Protein AF-A0A951HB28-F1 (afdb_monomer_lite)

Secondary structure (DSSP, 8-state):
-------EEEEEEETTEEEEEEE-SSEEEEEEGGGTEEEEEEETTS---B-B--TT----TT-----BSEEEEEE-GGGHHHHHS-SSS--TTTTTSPPEEEE-TTS-EEEE----TTTSEEEEEEEEE-TT--EEEEEEEEE-SSS-EEEEEEEEEEE---SEEEEE--TT-SSTTSSEEEE--SSS--EEEEETTEEEE---TT--EEEEE--SS-EEEEEETTEEEEEE-----S--SSEETTEE-SEEEEEE--TTS-EEEEEEEPPPEEE-TT-EEEEEEEEEEEE-S-S-TTSHHHHHHHHHHHHHTTS-PPPP------------------PPPTT-EEEEEPPPTTSSEEEEEEEESSPP--HHHHHHHHHHHHHHHGGG---SEEEEEEPS-HHHHHHHHHHHHHTTTPPPPHHHHHHTTTTGGG--EEEEEETTEEEEE-TTT-HHHHT--

Foldseek 3Di:
DDDQPPFAKDWDDDPNATWIWGANSFKIWIGGQQFLFTLAIDGVVDDGQKDAADPPDDDPVPDADDGTGKFKAKPDLCCCCLQQVDSDDGFCQRGVGGWDWDQDPVRKIKTKGHQRPRQQWIKIWIWHQDPVRWIKIKIKIAHADDFKDWTKIKMWHKGDFFQKKKDFFDLPAPDPLQKDWPFDWPDDAQWDDPDNTMIIGHQAAPIKTKMFGQHLQLKMWGHHPQKIKIKGWARDQAAARADDGRRGGQWMKIADNYPSRGIMITMGMDHIDTHGNRDMDITMMTIDIDGHPDPPCVDPRRVVVVSVVSVVSNPDDDDDPPDPDDDDDDDDDDDDDPDDDLQAWDWLDFFQLVDQEGETEIEHPDQDPDLVSQVSNVVSVCSNRCSVVRHQKYKYFYFRDPVLSNVVSVLCVVVVRDDDALVNLVVSVVSLLGGQWIWMDHPPDIDIDGCNPCVNPPRPD

Structure (mmCIF, N/CA/C/O backbone):
data_AF-A0A951HB28-F1
#
_entry.id   AF-A0A951HB28-F1
#
loop_
_atom_site.group_PDB
_atom_site.id
_atom_site.type_symbol
_atom_site.label_atom_id
_atom_site.label_alt_id
_atom_site.label_comp_id
_atom_site.label_asym_id
_atom_site.label_entity_id
_atom_site.label_seq_id
_atom_site.pdbx_PDB_ins_code
_atom_site.Cartn_x
_atom_site.Cartn_y
_atom_site.Cartn_z
_atom_site.occupancy
_atom_site.B_iso_or_equiv
_atom_site.auth_seq_id
_atom_site.auth_comp_id
_atom_site.auth_asym_id
_atom_site.auth_atom_id
_atom_site.pdbx_PDB_model_num
ATOM 1 N N . MET A 1 1 ? -28.275 -33.571 -6.999 1.00 33.69 1 MET A N 1
ATOM 2 C CA . MET A 1 1 ? -28.701 -32.491 -6.084 1.00 33.69 1 MET A CA 1
ATOM 3 C C . MET A 1 1 ? -28.041 -31.210 -6.564 1.00 33.69 1 MET A C 1
ATOM 5 O O . MET A 1 1 ? -26.828 -31.110 -6.486 1.00 33.69 1 MET A O 1
ATOM 9 N N . ASN A 1 2 ? -28.816 -30.311 -7.171 1.00 33.81 2 ASN A N 1
ATOM 10 C CA . ASN A 1 2 ? -28.337 -29.047 -7.733 1.00 33.81 2 ASN A CA 1
ATOM 11 C C . ASN A 1 2 ? -28.583 -27.952 -6.684 1.00 33.81 2 ASN A C 1
ATOM 13 O O . ASN A 1 2 ? -29.669 -27.381 -6.628 1.00 33.81 2 ASN A O 1
ATOM 17 N N . THR A 1 3 ? -27.623 -27.710 -5.793 1.00 38.62 3 THR A N 1
ATOM 18 C CA . THR A 1 3 ? -27.652 -26.523 -4.930 1.00 38.62 3 THR A CA 1
ATOM 19 C C . THR A 1 3 ? -27.174 -25.340 -5.755 1.00 38.62 3 THR A C 1
ATOM 21 O O . THR A 1 3 ? -25.988 -25.230 -6.059 1.00 38.62 3 THR A O 1
ATOM 24 N N . SER A 1 4 ? -28.105 -24.469 -6.142 1.00 36.59 4 SER A N 1
ATOM 25 C CA . SER A 1 4 ? -27.791 -23.156 -6.699 1.00 36.59 4 SER A CA 1
ATOM 26 C C . SER A 1 4 ? -26.843 -22.422 -5.746 1.00 36.59 4 SER A C 1
ATOM 28 O O . SER A 1 4 ? -27.213 -22.157 -4.601 1.00 36.59 4 SER A O 1
ATOM 30 N N . LEU A 1 5 ? -25.627 -22.109 -6.198 1.00 44.91 5 LEU A N 1
ATOM 31 C CA . LEU A 1 5 ? -24.674 -21.264 -5.477 1.00 44.91 5 LEU A CA 1
ATOM 32 C C . LEU A 1 5 ? -25.201 -19.821 -5.473 1.00 44.91 5 LEU A C 1
ATOM 34 O O . LEU A 1 5 ? -24.783 -18.994 -6.278 1.00 44.91 5 LEU A O 1
ATOM 38 N N . ALA A 1 6 ? -26.169 -19.529 -4.605 1.00 54.41 6 ALA A N 1
ATOM 39 C CA . ALA A 1 6 ? -26.554 -18.157 -4.317 1.00 54.41 6 ALA A CA 1
ATOM 40 C C . ALA A 1 6 ? -25.358 -17.459 -3.649 1.00 54.41 6 ALA A C 1
ATOM 42 O O . ALA A 1 6 ? -24.790 -17.985 -2.688 1.00 54.41 6 ALA A O 1
ATOM 43 N N . GLY A 1 7 ? -24.950 -16.308 -4.189 1.00 73.31 7 GLY A N 1
ATOM 44 C CA . GLY A 1 7 ? -23.909 -15.478 -3.586 1.00 73.31 7 GLY A CA 1
ATOM 45 C C . GLY A 1 7 ? -24.255 -15.101 -2.141 1.00 73.31 7 GLY A C 1
ATOM 46 O O . GLY A 1 7 ? -25.429 -15.025 -1.777 1.00 73.31 7 GLY A O 1
ATOM 47 N N . GLY A 1 8 ? -23.245 -14.885 -1.298 1.00 91.62 8 GLY A N 1
ATOM 48 C CA . GLY A 1 8 ? -23.470 -14.565 0.112 1.00 91.62 8 GLY A CA 1
ATOM 49 C C . GLY A 1 8 ? -22.229 -14.653 0.994 1.00 91.62 8 GLY A C 1
ATOM 50 O O . GLY A 1 8 ? -21.124 -14.939 0.527 1.00 91.62 8 GLY A O 1
ATOM 51 N N . ILE A 1 9 ? -22.442 -14.395 2.287 1.00 97.50 9 ILE A N 1
ATOM 52 C CA . ILE A 1 9 ? -21.434 -14.488 3.346 1.00 97.50 9 ILE A CA 1
ATOM 53 C C . ILE A 1 9 ? -21.835 -15.606 4.307 1.00 97.50 9 ILE A C 1
ATOM 55 O O . ILE A 1 9 ? -22.955 -15.610 4.815 1.00 97.50 9 ILE A O 1
ATOM 59 N N . SER A 1 10 ? -20.919 -16.530 4.586 1.00 97.00 10 SER A N 1
ATOM 60 C CA . SER A 1 10 ? -21.127 -17.625 5.537 1.00 97.00 10 SER A CA 1
ATOM 61 C C . SER A 1 10 ? -19.918 -17.799 6.451 1.00 97.00 10 SER A C 1
ATOM 63 O O . SER A 1 10 ? -18.781 -17.570 6.041 1.00 97.00 10 SER A O 1
ATOM 65 N N . GLN A 1 11 ? -20.143 -18.239 7.686 1.00 97.88 11 GLN A N 1
ATOM 66 C CA . GLN A 1 11 ? -19.050 -18.680 8.554 1.00 97.88 11 GLN A CA 1
ATOM 67 C C . GLN A 1 11 ? -18.438 -19.983 8.019 1.00 97.88 11 GLN A C 1
ATOM 69 O O . GLN A 1 11 ? -19.127 -20.790 7.394 1.00 97.88 11 GLN A O 1
ATOM 74 N N . THR A 1 12 ? -17.137 -20.164 8.232 1.00 97.81 12 THR A N 1
ATOM 75 C CA . THR A 1 12 ? -16.368 -21.353 7.838 1.00 97.81 12 THR A CA 1
ATOM 76 C C . THR A 1 12 ? -15.157 -21.525 8.760 1.00 97.81 12 THR A C 1
ATOM 78 O O . THR A 1 12 ? -14.873 -20.662 9.591 1.00 97.81 12 THR A O 1
ATOM 81 N N . ASP A 1 13 ? -14.427 -22.622 8.592 1.00 97.31 13 ASP A N 1
ATOM 82 C CA . ASP A 1 13 ? -13.066 -22.790 9.104 1.00 97.31 13 ASP A CA 1
ATOM 83 C C . ASP A 1 13 ? -12.038 -22.538 7.987 1.00 97.31 13 ASP A C 1
ATOM 85 O O . ASP A 1 13 ? -12.307 -22.824 6.813 1.00 97.31 13 ASP A O 1
ATOM 89 N N . TYR A 1 14 ? -10.878 -21.987 8.345 1.00 95.75 14 TYR A N 1
ATOM 90 C CA . TYR A 1 14 ? -9.699 -21.918 7.485 1.00 95.75 14 TYR A CA 1
ATOM 91 C C . TYR A 1 14 ? -8.453 -22.304 8.277 1.00 95.75 14 TYR A C 1
ATOM 93 O O . TYR A 1 14 ? -7.941 -21.510 9.069 1.00 95.75 14 TYR A O 1
ATOM 101 N N . SER A 1 15 ? -7.961 -23.523 8.055 1.00 92.50 15 SER A N 1
ATOM 102 C CA . SER A 1 15 ? -6.773 -24.064 8.728 1.00 92.50 15 SER A CA 1
ATOM 103 C C . SER A 1 15 ? -6.859 -23.983 10.260 1.00 92.50 15 SER A C 1
ATOM 105 O O . SER A 1 15 ? -5.886 -23.617 10.918 1.00 92.50 15 SER A O 1
ATOM 107 N N . GLY A 1 16 ? -8.028 -24.293 10.833 1.00 93.69 16 GLY A N 1
ATOM 108 C CA . GLY A 1 16 ? -8.262 -24.263 12.281 1.00 93.69 16 GLY A CA 1
ATOM 109 C C . GLY A 1 16 ? -8.603 -22.883 12.849 1.00 93.69 16 GLY A C 1
ATOM 110 O O . GLY A 1 16 ? -8.683 -22.723 14.069 1.00 93.69 16 GLY A O 1
ATOM 111 N N . HIS A 1 17 ? -8.792 -21.874 11.996 1.00 95.31 17 HIS A N 1
ATOM 112 C CA . HIS A 1 17 ? -9.264 -20.555 12.398 1.00 95.31 17 HIS A CA 1
ATOM 113 C C . HIS A 1 17 ? -10.706 -20.318 11.955 1.00 95.31 17 HIS A C 1
ATOM 115 O O . HIS A 1 17 ? -11.046 -20.484 10.782 1.00 95.31 17 HIS A O 1
ATOM 121 N N . ALA A 1 18 ? -11.526 -19.798 12.872 1.00 97.94 18 ALA A N 1
ATOM 122 C CA . ALA A 1 18 ? -12.839 -19.265 12.530 1.00 97.94 18 ALA A CA 1
ATOM 123 C C . ALA A 1 18 ? -12.709 -18.162 11.467 1.00 97.94 18 ALA A C 1
ATOM 125 O O . ALA A 1 18 ? -11.930 -17.212 11.612 1.00 97.94 18 ALA A O 1
ATOM 126 N N . ALA A 1 19 ? -13.487 -18.295 10.399 1.00 98.56 19 ALA A N 1
ATOM 127 C CA . ALA A 1 19 ? -13.361 -17.488 9.201 1.00 98.56 19 ALA A CA 1
ATOM 128 C C . ALA A 1 19 ? -14.727 -17.192 8.569 1.00 98.56 19 ALA A C 1
ATOM 130 O O . ALA A 1 19 ? -15.760 -17.754 8.938 1.00 98.56 19 ALA A O 1
ATOM 131 N N . TYR A 1 20 ? -14.718 -16.294 7.589 1.00 98.75 20 TYR A N 1
ATOM 132 C CA . TYR A 1 20 ? -15.884 -15.931 6.794 1.00 98.75 20 TYR A CA 1
ATOM 133 C C . TYR A 1 20 ? -15.581 -16.155 5.319 1.00 98.75 20 TYR A C 1
ATOM 135 O O . TYR A 1 20 ? -14.624 -15.594 4.784 1.00 98.75 20 TYR A O 1
ATOM 143 N N . ARG A 1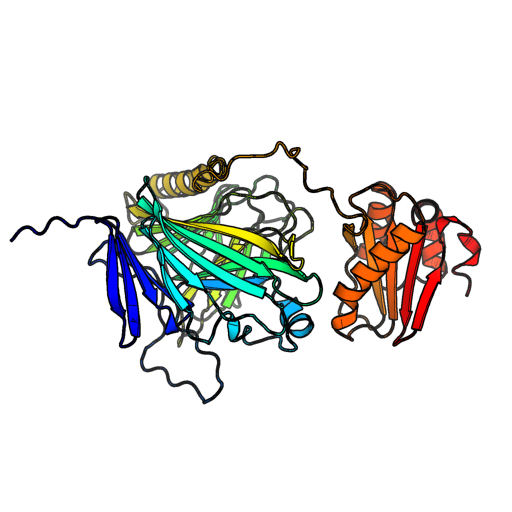 21 ? -16.419 -16.949 4.659 1.00 98.56 21 ARG A N 1
ATOM 144 C CA . ARG A 1 21 ? -16.418 -17.131 3.211 1.00 98.56 21 ARG A CA 1
ATOM 145 C C . ARG A 1 21 ? -17.383 -16.134 2.582 1.00 98.56 21 ARG A C 1
ATOM 147 O O . ARG A 1 21 ? -18.541 -16.069 2.983 1.00 98.56 21 ARG A O 1
ATOM 154 N N . LEU A 1 22 ? -16.914 -15.396 1.585 1.00 98.56 22 LEU A N 1
ATOM 155 C CA . LEU A 1 22 ? -17.722 -14.544 0.716 1.00 98.56 22 LEU A CA 1
ATOM 156 C C . LEU A 1 22 ? -17.688 -15.133 -0.694 1.00 98.56 22 LEU A C 1
ATOM 158 O O . LEU A 1 22 ? -16.628 -15.574 -1.137 1.00 98.56 22 LEU A O 1
ATOM 162 N N . THR A 1 23 ? -18.808 -15.137 -1.415 1.00 97.75 23 THR A N 1
ATOM 163 C CA . THR A 1 23 ? -18.851 -15.607 -2.810 1.00 97.75 23 THR A CA 1
ATOM 164 C C . THR A 1 23 ? -19.915 -14.882 -3.630 1.00 97.75 23 THR A C 1
ATOM 166 O O . THR A 1 23 ? -20.982 -14.565 -3.105 1.00 97.75 23 THR A O 1
ATOM 169 N N . ASP A 1 24 ? -19.649 -14.663 -4.920 1.00 96.06 24 ASP A N 1
ATOM 170 C CA . ASP A 1 24 ? -20.647 -14.265 -5.931 1.00 96.06 24 ASP A CA 1
ATOM 171 C C . ASP A 1 24 ? -21.188 -15.476 -6.726 1.00 96.06 24 ASP A C 1
ATOM 173 O O . ASP A 1 24 ? -21.860 -15.316 -7.742 1.00 96.06 24 ASP A O 1
ATOM 177 N N . GLY A 1 25 ? -20.854 -16.699 -6.298 1.00 95.50 25 GLY A N 1
ATOM 178 C CA . GLY A 1 25 ? -21.149 -17.952 -6.997 1.00 95.50 25 GLY A CA 1
ATOM 179 C C . GLY A 1 25 ? -20.095 -18.368 -8.032 1.00 95.50 25 GLY A C 1
ATOM 180 O O . GLY A 1 25 ? -20.021 -19.551 -8.363 1.00 95.50 25 GLY A O 1
ATOM 181 N N . ARG A 1 26 ? -19.240 -17.448 -8.505 1.00 96.19 26 ARG A N 1
ATOM 182 C CA . ARG A 1 26 ? -18.152 -17.722 -9.471 1.00 96.19 26 ARG A CA 1
ATOM 183 C C . ARG A 1 26 ? -16.780 -17.691 -8.803 1.00 96.19 26 ARG A C 1
ATOM 185 O O . ARG A 1 26 ? -15.942 -18.562 -9.040 1.00 96.19 26 ARG A O 1
ATOM 192 N N . ASN A 1 27 ? -16.568 -16.686 -7.965 1.00 97.94 27 ASN A N 1
ATOM 193 C CA . ASN A 1 27 ? -15.365 -16.421 -7.200 1.00 97.94 27 ASN A CA 1
ATOM 194 C C . ASN A 1 27 ? -15.679 -16.523 -5.701 1.00 97.94 27 ASN A C 1
ATOM 196 O O . ASN A 1 27 ? -16.828 -16.399 -5.266 1.00 97.94 27 ASN A O 1
ATOM 200 N N . GLU A 1 28 ? -14.652 -16.745 -4.894 1.00 98.25 28 GLU A N 1
ATOM 201 C CA . GLU A 1 28 ? -14.752 -16.732 -3.441 1.00 98.25 28 GLU A CA 1
ATOM 202 C C . GLU A 1 28 ? -13.540 -16.073 -2.796 1.00 98.25 28 GLU A C 1
ATOM 204 O O . GLU A 1 28 ? -12.421 -16.164 -3.302 1.00 98.25 28 GLU A O 1
ATOM 209 N N . ALA A 1 29 ? -13.780 -15.451 -1.647 1.00 98.75 29 ALA A N 1
ATOM 210 C CA . ALA A 1 29 ? -12.756 -14.962 -0.741 1.00 98.75 29 ALA A CA 1
ATOM 211 C C . ALA A 1 29 ? -12.980 -15.540 0.661 1.00 98.75 29 ALA A C 1
ATOM 213 O O . ALA A 1 29 ? -14.125 -15.738 1.075 1.00 98.75 29 ALA A O 1
ATOM 214 N N . ILE A 1 30 ? -11.898 -15.789 1.402 1.00 98.75 30 ILE A N 1
ATOM 215 C CA . ILE A 1 30 ? -11.968 -16.173 2.819 1.00 98.75 30 ILE A CA 1
ATOM 216 C C . ILE A 1 30 ? -11.228 -15.139 3.657 1.00 98.75 30 ILE A C 1
ATOM 218 O O . ILE A 1 30 ? -10.021 -14.949 3.501 1.00 98.75 30 ILE A O 1
ATOM 222 N N . VAL A 1 31 ? -11.961 -14.496 4.562 1.00 98.75 31 VAL A N 1
ATOM 223 C CA . VAL A 1 31 ? -11.438 -13.543 5.543 1.00 98.75 31 VAL A CA 1
ATOM 224 C C . VAL A 1 31 ? -11.278 -14.258 6.876 1.00 98.75 31 VAL A C 1
ATOM 226 O O . VAL A 1 31 ? -12.219 -14.893 7.354 1.00 98.75 31 VAL A O 1
ATOM 229 N N . VAL A 1 32 ? -10.101 -14.137 7.486 1.00 98.19 32 VAL A N 1
ATOM 230 C CA . VAL A 1 32 ? -9.765 -14.761 8.771 1.00 98.19 32 VAL A CA 1
ATOM 231 C C . VAL A 1 32 ? -9.497 -13.653 9.794 1.00 98.19 32 VAL A C 1
ATOM 233 O O . VAL A 1 32 ? -8.375 -13.145 9.870 1.00 98.19 32 VAL A O 1
ATOM 236 N N . PRO A 1 33 ? -10.506 -13.240 10.588 1.00 97.56 33 PRO A N 1
ATOM 237 C CA . PRO A 1 33 ? -10.372 -12.112 11.511 1.00 97.56 33 PRO A CA 1
ATOM 238 C C . PRO A 1 33 ? -9.285 -12.314 12.563 1.00 97.56 33 PRO A C 1
ATOM 240 O O . PRO A 1 33 ? -8.582 -11.366 12.894 1.00 97.56 33 PRO A O 1
ATOM 243 N N . ALA A 1 34 ? -9.079 -13.555 13.019 1.00 95.69 34 ALA A N 1
ATOM 244 C CA . ALA A 1 34 ? -8.011 -13.900 13.959 1.00 95.69 34 ALA A CA 1
ATOM 245 C C . ALA A 1 34 ? -6.603 -13.550 13.440 1.00 95.69 34 ALA A C 1
ATOM 247 O O . ALA A 1 34 ? -5.695 -13.345 14.239 1.00 95.69 34 ALA A O 1
ATOM 248 N N . LEU A 1 35 ? -6.435 -13.470 12.115 1.00 94.75 35 LEU A N 1
ATOM 249 C CA . LEU A 1 35 ? -5.183 -13.108 11.448 1.00 94.75 35 LEU A CA 1
ATOM 250 C C . LEU A 1 35 ? -5.212 -11.688 10.859 1.00 94.75 35 LEU A C 1
ATOM 252 O O . LEU A 1 35 ? -4.186 -11.224 10.368 1.00 94.75 35 LEU A O 1
ATOM 256 N N . GLY A 1 36 ? -6.372 -11.020 10.864 1.00 95.31 36 GLY A N 1
ATOM 257 C CA . GLY A 1 36 ? -6.579 -9.696 10.266 1.00 95.31 36 GLY A CA 1
ATOM 258 C C . GLY A 1 36 ? -6.468 -9.648 8.736 1.00 95.31 36 GLY A C 1
ATOM 259 O O . GLY A 1 36 ? -6.175 -8.588 8.177 1.00 95.31 36 GLY A O 1
ATOM 260 N N . ARG A 1 37 ? -6.666 -10.785 8.053 1.00 97.00 37 ARG A N 1
ATOM 261 C CA . ARG A 1 37 ? -6.288 -10.972 6.641 1.00 97.00 37 ARG A CA 1
ATOM 262 C C . ARG A 1 37 ? -7.384 -11.587 5.781 1.00 97.00 37 ARG A C 1
ATOM 264 O O . ARG A 1 37 ? -8.207 -12.368 6.264 1.00 97.00 37 ARG A O 1
ATOM 271 N N . VAL A 1 38 ? -7.311 -11.318 4.477 1.00 98.62 38 VAL A N 1
ATOM 272 C CA . VAL A 1 38 ? -7.908 -12.196 3.458 1.00 98.62 38 VAL A CA 1
ATOM 273 C C . VAL A 1 38 ? -6.897 -13.298 3.166 1.00 98.62 38 VAL A C 1
ATOM 275 O O . VAL A 1 38 ? -5.791 -13.010 2.720 1.00 98.62 38 VAL A O 1
ATOM 278 N N . MET A 1 39 ? -7.246 -14.548 3.448 1.00 98.44 39 MET A N 1
ATOM 279 C CA . MET A 1 39 ? -6.321 -15.682 3.331 1.00 98.44 39 MET A CA 1
ATOM 280 C C . MET A 1 39 ? -6.508 -16.477 2.043 1.00 98.44 39 MET A C 1
ATOM 282 O O . MET A 1 39 ? -5.577 -17.146 1.593 1.00 98.44 39 MET A O 1
ATOM 286 N N . ARG A 1 40 ? -7.682 -16.357 1.413 1.00 98.56 40 ARG A N 1
ATOM 287 C CA . ARG A 1 40 ? -7.981 -16.983 0.127 1.00 98.56 40 ARG A CA 1
ATOM 288 C C . ARG A 1 40 ? -8.695 -16.026 -0.808 1.00 98.56 40 ARG A C 1
ATOM 290 O O . ARG A 1 40 ? -9.611 -15.334 -0.372 1.00 98.56 40 ARG A O 1
ATOM 297 N N . TYR A 1 41 ? -8.327 -16.080 -2.082 1.00 98.75 41 TYR A N 1
ATOM 298 C CA . TYR A 1 41 ? -9.126 -15.581 -3.196 1.00 98.75 41 TYR A CA 1
ATOM 299 C C . TYR A 1 41 ? -8.962 -16.515 -4.400 1.00 98.75 41 TYR A C 1
ATOM 301 O O . TYR A 1 41 ? -7.875 -17.042 -4.635 1.00 98.75 41 TYR A O 1
ATOM 309 N N . GLY A 1 42 ? -10.032 -16.770 -5.145 1.00 98.19 42 GLY A N 1
ATOM 310 C CA . GLY A 1 42 ? -9.988 -17.672 -6.295 1.00 98.19 42 GLY A CA 1
ATOM 311 C C . GLY A 1 42 ? -11.368 -17.965 -6.870 1.00 98.19 42 GLY A C 1
ATOM 312 O O . GLY A 1 42 ? -12.382 -17.489 -6.363 1.00 98.19 42 GLY A O 1
ATOM 313 N N . ARG A 1 43 ? -11.418 -18.785 -7.926 1.00 97.62 43 ARG A N 1
ATOM 314 C CA . ARG A 1 43 ? -12.676 -19.394 -8.391 1.00 97.62 43 ARG A CA 1
ATOM 315 C C . ARG A 1 43 ? -13.240 -20.295 -7.290 1.00 97.62 43 ARG A C 1
ATOM 317 O O . ARG A 1 43 ? -12.470 -20.924 -6.563 1.00 97.62 43 ARG A O 1
ATOM 324 N N . VAL A 1 44 ? -14.564 -20.410 -7.197 1.00 97.25 44 VAL A N 1
ATOM 325 C CA . VAL A 1 44 ? -15.201 -21.379 -6.287 1.00 97.25 44 VAL A CA 1
ATOM 326 C C . VAL A 1 44 ? -14.683 -22.784 -6.606 1.00 97.25 44 VAL A C 1
ATOM 328 O O . VAL A 1 44 ? -14.749 -23.225 -7.750 1.00 97.25 44 VAL A O 1
ATOM 331 N N . GLY A 1 45 ? -14.117 -23.464 -5.603 1.00 94.62 45 GLY A N 1
ATOM 332 C CA . GLY A 1 45 ? -13.498 -24.788 -5.769 1.00 94.62 45 GLY A CA 1
ATOM 333 C C . GLY A 1 45 ? -12.168 -24.802 -6.541 1.00 94.62 45 GLY A C 1
ATOM 334 O O . GLY A 1 45 ? -11.588 -25.867 -6.727 1.00 94.62 45 GLY A O 1
ATOM 335 N N . GLY A 1 46 ? -11.672 -23.644 -6.984 1.00 95.56 46 GLY A N 1
ATOM 336 C CA . GLY A 1 46 ? -10.408 -23.504 -7.706 1.00 95.56 46 GLY A CA 1
ATOM 337 C C . GLY A 1 46 ? -9.186 -23.323 -6.794 1.00 95.56 46 GLY A C 1
ATOM 338 O O . GLY A 1 46 ? -9.301 -23.336 -5.564 1.00 95.56 46 GLY A O 1
ATOM 339 N N . PRO A 1 47 ? -7.991 -23.127 -7.375 1.00 95.44 47 PRO A N 1
ATOM 340 C CA . PRO A 1 47 ? -6.787 -22.825 -6.606 1.00 95.44 47 PRO A CA 1
ATOM 341 C C . PRO A 1 47 ? -6.886 -21.467 -5.892 1.00 95.44 47 PRO A C 1
ATOM 343 O O . PRO A 1 47 ? -7.608 -20.569 -6.327 1.00 95.44 47 PRO A O 1
ATOM 346 N N . ASN A 1 48 ? -6.142 -21.322 -4.791 1.00 97.62 48 ASN A N 1
ATOM 347 C CA . ASN A 1 48 ? -5.936 -20.024 -4.146 1.00 97.62 48 ASN A CA 1
ATOM 348 C C . ASN A 1 48 ? -4.900 -19.227 -4.949 1.00 97.62 48 ASN A C 1
ATOM 350 O O . ASN A 1 48 ? -3.810 -19.741 -5.200 1.00 97.62 48 ASN A O 1
ATOM 354 N N . VAL A 1 49 ? -5.218 -17.989 -5.331 1.00 97.75 49 VAL A N 1
ATOM 355 C CA . VAL A 1 49 ? -4.239 -17.099 -5.985 1.00 97.75 49 VAL A CA 1
ATOM 356 C C . VAL A 1 49 ? -3.281 -16.466 -4.973 1.00 97.75 49 VAL A C 1
ATOM 358 O O . VAL A 1 49 ? -2.163 -16.082 -5.320 1.00 97.75 49 VAL A O 1
ATOM 361 N N . LEU A 1 50 ? -3.704 -16.377 -3.709 1.00 98.56 50 LEU A N 1
ATOM 362 C CA . LEU A 1 50 ? -2.899 -15.818 -2.633 1.00 98.56 50 LEU A CA 1
ATOM 363 C C . LEU A 1 50 ? -1.853 -16.829 -2.163 1.00 98.56 50 LEU A C 1
ATOM 365 O O . LEU A 1 50 ? -2.120 -18.028 -2.062 1.00 98.56 50 LEU A O 1
ATOM 369 N N . TRP A 1 51 ? -0.667 -16.331 -1.830 1.00 98.19 51 TRP A N 1
ATOM 370 C CA . TRP A 1 51 ? 0.335 -17.126 -1.133 1.00 98.19 51 TRP A CA 1
ATOM 371 C C . TRP A 1 51 ? -0.042 -17.232 0.341 1.00 98.19 51 TRP A C 1
ATOM 373 O O . TRP A 1 51 ? -0.454 -16.250 0.959 1.00 98.19 51 TRP A O 1
ATOM 383 N N . ASN A 1 52 ? 0.117 -18.416 0.921 1.00 96.75 52 ASN A N 1
ATOM 384 C CA . ASN A 1 52 ? 0.040 -18.634 2.360 1.00 96.75 52 ASN A CA 1
ATOM 385 C C . ASN A 1 52 ? 1.348 -19.272 2.820 1.00 96.75 52 ASN A C 1
ATOM 387 O O . ASN A 1 52 ? 1.931 -20.076 2.089 1.00 96.75 52 ASN A O 1
ATOM 391 N N . SER A 1 53 ? 1.809 -18.908 4.013 1.00 94.00 53 SER A N 1
ATOM 392 C CA . SER A 1 53 ? 2.984 -19.553 4.590 1.00 94.00 53 SER A CA 1
ATOM 393 C C . SER A 1 53 ? 2.702 -21.016 4.928 1.00 94.00 53 SER A C 1
ATOM 395 O O . SER A 1 53 ? 1.550 -21.420 5.097 1.00 94.00 53 SER A O 1
ATOM 397 N N . ASP A 1 54 ? 3.769 -21.817 5.012 1.00 89.50 54 ASP A N 1
ATOM 398 C CA . ASP A 1 54 ? 3.666 -23.205 5.458 1.00 89.50 54 ASP A CA 1
ATOM 399 C C . ASP A 1 54 ? 3.026 -23.243 6.859 1.00 89.50 54 ASP A C 1
ATOM 401 O O . ASP A 1 54 ? 3.590 -22.658 7.792 1.00 89.50 54 ASP A O 1
ATOM 405 N N . PRO A 1 55 ? 1.877 -23.923 7.038 1.00 83.56 55 PRO A N 1
ATOM 406 C CA . PRO A 1 55 ? 1.216 -24.017 8.338 1.00 83.56 55 PRO A CA 1
ATOM 407 C C . PRO A 1 55 ? 2.080 -24.713 9.401 1.00 83.56 55 PRO A C 1
ATOM 409 O O . PRO A 1 55 ? 1.843 -24.522 10.593 1.00 83.56 55 PRO A O 1
ATOM 412 N N . ASN A 1 56 ? 3.093 -25.487 8.995 1.00 84.44 56 ASN A N 1
ATOM 413 C CA . ASN A 1 56 ? 4.029 -26.160 9.897 1.00 84.44 56 ASN A CA 1
ATOM 414 C C . ASN A 1 56 ? 5.247 -25.300 10.259 1.00 84.44 56 ASN A C 1
ATOM 416 O O . ASN A 1 56 ? 6.089 -25.730 11.055 1.00 84.44 56 ASN A O 1
ATOM 420 N N . LYS A 1 57 ? 5.372 -24.092 9.690 1.00 85.94 57 LYS A N 1
ATOM 421 C CA . LYS A 1 57 ? 6.492 -23.200 9.983 1.00 85.94 57 LYS A CA 1
ATOM 422 C C . LYS A 1 57 ? 6.486 -22.827 11.461 1.00 85.94 57 LYS A C 1
ATOM 424 O O . LYS A 1 57 ? 5.546 -22.218 11.970 1.00 85.94 57 LYS A O 1
ATOM 429 N N . GLN A 1 58 ? 7.572 -23.166 12.148 1.00 82.44 58 GLN A N 1
ATOM 430 C CA . GLN A 1 58 ? 7.752 -22.784 13.540 1.00 82.44 58 GLN A CA 1
ATOM 431 C C . GLN A 1 58 ? 8.327 -21.374 13.636 1.00 82.44 58 GLN A C 1
ATOM 433 O O . GLN A 1 58 ? 9.321 -21.037 12.995 1.00 82.44 58 GLN A O 1
ATOM 438 N N . TYR A 1 59 ? 7.688 -20.561 14.467 1.00 82.12 59 TYR A N 1
ATOM 439 C CA . TYR A 1 59 ? 8.109 -19.205 14.796 1.00 82.12 59 TYR A CA 1
ATOM 440 C C . TYR A 1 59 ? 8.552 -19.184 16.253 1.00 82.12 59 TYR A C 1
ATOM 442 O O . TYR A 1 59 ? 7.927 -19.845 17.092 1.00 82.12 59 TYR A O 1
ATOM 450 N N . LYS A 1 60 ? 9.600 -18.423 16.580 1.00 85.50 60 LYS A N 1
ATOM 451 C CA . LYS A 1 60 ? 9.977 -18.235 17.982 1.00 85.50 60 LYS A CA 1
ATOM 452 C C . LYS A 1 60 ? 8.911 -17.393 18.679 1.00 85.50 60 LYS A C 1
ATOM 454 O O . LYS A 1 60 ? 8.156 -16.646 18.052 1.00 85.50 60 LYS A O 1
ATOM 459 N N . ALA A 1 61 ? 8.835 -17.520 20.000 1.00 81.56 61 ALA A N 1
ATOM 460 C CA . ALA A 1 61 ? 7.963 -16.665 20.792 1.00 81.56 61 ALA A CA 1
ATOM 461 C C . ALA A 1 61 ? 8.343 -15.191 20.567 1.00 81.56 61 ALA A C 1
ATOM 463 O O . ALA A 1 61 ? 9.501 -14.820 20.736 1.00 81.56 61 ALA A O 1
ATOM 464 N N . GLY A 1 62 ? 7.366 -14.371 20.176 1.00 77.69 62 GLY A N 1
ATOM 465 C CA . 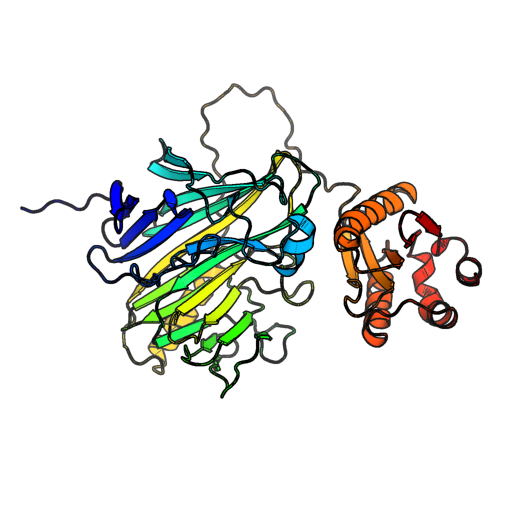GLY A 1 62 ? 7.572 -12.955 19.861 1.00 77.69 62 GLY A CA 1
ATOM 466 C C . GLY A 1 62 ? 7.945 -12.652 18.406 1.00 77.69 62 GLY A C 1
ATOM 467 O O . GLY A 1 62 ? 7.926 -11.482 18.032 1.00 77.69 62 GLY A O 1
ATOM 468 N N . ASP A 1 63 ? 8.217 -13.659 17.567 1.00 84.69 63 ASP A N 1
ATOM 469 C CA . ASP A 1 63 ? 8.456 -13.425 16.141 1.00 84.69 63 ASP A CA 1
ATOM 470 C C . ASP A 1 63 ? 7.170 -12.966 15.445 1.00 84.69 63 ASP A C 1
ATOM 472 O O . ASP A 1 63 ? 6.082 -13.519 15.653 1.00 84.69 63 ASP A O 1
ATOM 476 N N . TRP A 1 64 ? 7.310 -11.993 14.545 1.00 88.75 64 TRP A N 1
ATOM 477 C CA . TRP A 1 64 ? 6.233 -11.649 13.628 1.00 88.75 64 TRP A CA 1
ATOM 478 C C . TRP A 1 64 ? 5.978 -12.795 12.651 1.00 88.75 64 TRP A C 1
ATOM 480 O O . TRP A 1 64 ? 6.892 -13.338 12.022 1.00 88.75 64 TRP A O 1
ATOM 490 N N . LYS A 1 65 ? 4.702 -13.157 12.522 1.00 90.62 65 LYS A N 1
ATOM 491 C CA . LYS A 1 65 ? 4.257 -14.283 11.706 1.00 90.62 65 LYS A CA 1
ATOM 492 C C . LYS A 1 65 ? 3.693 -13.777 10.390 1.00 90.62 65 LYS A C 1
ATOM 494 O O . LYS A 1 65 ? 2.571 -13.271 10.336 1.00 90.62 65 LYS A O 1
ATOM 499 N N . ASN A 1 66 ? 4.458 -13.962 9.319 1.00 92.88 66 ASN A N 1
ATOM 500 C CA . ASN A 1 66 ? 3.931 -13.781 7.976 1.00 92.88 66 ASN A CA 1
ATOM 501 C C . ASN A 1 66 ? 3.035 -14.968 7.612 1.00 92.88 66 ASN A C 1
ATOM 503 O O . ASN A 1 66 ? 3.547 -16.044 7.304 1.00 92.88 66 ASN A O 1
ATOM 507 N N . TRP A 1 67 ? 1.721 -14.777 7.652 1.00 94.44 67 TRP A N 1
ATOM 508 C CA . TRP A 1 67 ? 0.754 -15.814 7.283 1.00 94.44 67 TRP A CA 1
ATOM 509 C C . TRP A 1 67 ? 0.510 -15.909 5.772 1.00 94.44 67 TRP A C 1
ATOM 511 O O . TRP A 1 67 ? -0.063 -16.891 5.305 1.00 94.44 67 TRP A O 1
ATOM 521 N N . GLY A 1 68 ? 0.938 -14.913 4.995 1.00 96.12 68 GLY A N 1
ATOM 522 C CA . GLY A 1 68 ? 0.491 -14.757 3.617 1.00 96.12 68 GLY A CA 1
ATOM 523 C C . GLY A 1 68 ? -0.755 -13.881 3.481 1.00 96.12 68 GLY A C 1
ATOM 524 O O . GLY A 1 68 ? -1.123 -13.139 4.396 1.00 96.12 68 GLY A O 1
ATOM 525 N N . GLY A 1 69 ? -1.445 -14.014 2.352 1.00 98.06 69 GLY A N 1
ATOM 526 C CA . GLY A 1 69 ? -2.721 -13.352 2.107 1.00 98.06 69 GLY A CA 1
ATOM 527 C C . GLY A 1 69 ? -2.600 -11.838 1.940 1.00 98.06 69 GLY A C 1
ATOM 528 O O . GLY A 1 69 ? -1.572 -11.319 1.510 1.00 98.06 69 GLY A O 1
ATOM 529 N N . ASP A 1 70 ? -3.671 -11.127 2.276 1.00 98.12 70 ASP A N 1
ATOM 530 C CA . ASP A 1 70 ? -3.756 -9.675 2.132 1.00 98.12 70 ASP A CA 1
ATOM 531 C C . ASP A 1 70 ? -3.955 -8.943 3.459 1.00 98.12 70 ASP A C 1
ATOM 533 O O . ASP A 1 70 ? -4.805 -9.303 4.286 1.00 98.12 70 ASP A O 1
ATOM 537 N N . LYS A 1 71 ? -3.177 -7.873 3.620 1.00 96.56 71 LYS A N 1
ATOM 538 C CA . LYS A 1 71 ? -3.057 -7.062 4.833 1.00 96.56 71 LYS A CA 1
ATOM 539 C C . LYS A 1 71 ? -3.000 -5.572 4.490 1.00 96.56 71 LYS A C 1
ATOM 541 O O . LYS A 1 71 ? -2.710 -5.191 3.360 1.00 96.56 71 LYS A O 1
ATOM 546 N N . THR A 1 72 ? -3.253 -4.739 5.496 1.00 96.25 72 THR A N 1
ATOM 547 C CA . THR A 1 72 ? -3.152 -3.279 5.393 1.00 96.25 72 THR A CA 1
ATOM 548 C C . THR A 1 72 ? -2.123 -2.776 6.387 1.00 96.25 72 THR A C 1
ATOM 550 O O . THR A 1 72 ? -2.223 -3.069 7.580 1.00 96.25 72 THR A O 1
ATOM 553 N N . TRP A 1 73 ? -1.178 -1.980 5.909 1.00 95.44 73 TRP A N 1
ATOM 554 C CA . TRP A 1 73 ? -0.146 -1.355 6.721 1.00 95.44 73 TRP A CA 1
ATOM 555 C C . TRP A 1 73 ? -0.197 0.172 6.638 1.00 95.44 73 TRP A C 1
ATOM 557 O O . TRP A 1 73 ? -0.739 0.731 5.681 1.00 95.44 73 TRP A O 1
ATOM 567 N N . PRO A 1 74 ? 0.347 0.869 7.650 1.00 93.12 74 PRO A N 1
ATOM 568 C CA . PRO A 1 74 ? 0.580 2.298 7.557 1.00 93.12 74 PRO A CA 1
ATOM 569 C C . PRO A 1 74 ? 1.820 2.551 6.697 1.00 93.12 74 PRO A C 1
ATOM 571 O O . PRO A 1 74 ? 2.853 1.917 6.903 1.00 93.12 74 PRO A O 1
ATOM 574 N N . ALA A 1 75 ? 1.756 3.509 5.781 1.00 91.00 75 ALA A N 1
ATOM 575 C CA . ALA A 1 75 ? 2.921 3.996 5.048 1.00 91.00 75 ALA A CA 1
ATOM 576 C C . ALA A 1 75 ? 3.178 5.488 5.335 1.00 91.00 75 ALA A C 1
ATOM 578 O O . ALA A 1 75 ? 2.231 6.223 5.645 1.00 91.00 75 ALA A O 1
ATOM 579 N N . PRO A 1 76 ? 4.443 5.947 5.243 1.00 87.69 76 PRO A N 1
ATOM 580 C CA . PRO A 1 76 ? 5.641 5.192 4.848 1.00 87.69 76 PRO A CA 1
ATOM 581 C C . PRO A 1 76 ? 6.229 4.332 5.983 1.00 87.69 76 PRO A C 1
ATOM 583 O O . PRO A 1 76 ? 6.190 4.701 7.160 1.00 87.69 76 PRO A O 1
ATOM 586 N N . GLN A 1 77 ? 6.825 3.189 5.625 1.00 81.38 77 GLN A N 1
ATOM 587 C CA . GLN A 1 77 ? 7.416 2.252 6.594 1.00 81.38 77 GLN A CA 1
ATOM 588 C C . GLN A 1 77 ? 8.571 2.868 7.397 1.00 81.38 77 GLN A C 1
ATOM 590 O O . GLN A 1 77 ? 8.728 2.614 8.591 1.00 81.38 77 GLN A O 1
ATOM 595 N N . ASN A 1 78 ? 9.375 3.724 6.764 1.00 73.81 78 ASN A N 1
ATOM 596 C CA . ASN A 1 78 ? 10.516 4.377 7.410 1.00 73.81 78 ASN A CA 1
ATOM 597 C C . ASN A 1 78 ? 10.121 5.300 8.584 1.00 73.81 78 ASN A C 1
ATOM 599 O O . ASN A 1 78 ? 10.992 5.689 9.364 1.00 73.81 78 ASN A O 1
ATOM 603 N N . TRP A 1 79 ? 8.835 5.634 8.745 1.00 75.19 79 TRP A N 1
ATOM 604 C CA . TRP A 1 79 ? 8.333 6.427 9.870 1.00 75.19 79 TRP A CA 1
ATOM 605 C C . TRP A 1 79 ? 7.858 5.579 11.050 1.00 75.19 79 TRP A C 1
ATOM 607 O O . TRP A 1 79 ? 7.561 6.134 12.107 1.00 75.19 79 TRP A O 1
ATOM 617 N N . TRP A 1 80 ? 7.818 4.249 10.939 1.00 79.19 80 TRP A N 1
ATOM 618 C CA . TRP A 1 80 ? 7.299 3.403 12.017 1.00 79.19 80 TRP A CA 1
ATOM 619 C C . TRP A 1 80 ? 8.100 3.539 13.311 1.00 79.19 80 TRP A C 1
ATOM 621 O O . TRP A 1 80 ? 7.494 3.707 14.368 1.00 79.19 80 TRP A O 1
ATOM 631 N N . THR A 1 81 ? 9.438 3.583 13.246 1.00 71.12 81 THR A N 1
ATOM 632 C CA . THR A 1 81 ? 10.292 3.791 14.434 1.00 71.12 81 THR A CA 1
ATOM 633 C C . THR A 1 81 ? 9.920 5.067 15.179 1.00 71.12 81 THR A C 1
ATOM 635 O O . THR A 1 81 ? 9.958 5.121 16.402 1.00 71.12 81 THR A O 1
ATOM 638 N N . VAL A 1 82 ? 9.537 6.097 14.431 1.00 61.91 82 VAL A N 1
ATOM 639 C CA . VAL A 1 82 ? 9.220 7.424 14.953 1.00 61.91 82 VAL A CA 1
ATOM 640 C C . VAL A 1 82 ? 7.829 7.453 15.566 1.00 61.91 82 VAL A C 1
ATOM 642 O O . VAL A 1 82 ? 7.635 7.999 16.647 1.00 61.91 82 VAL A O 1
ATOM 645 N N . LEU A 1 83 ? 6.862 6.866 14.864 1.00 69.25 83 LEU A N 1
ATOM 646 C CA . LEU A 1 83 ? 5.450 6.942 15.220 1.00 69.25 83 LEU A CA 1
ATOM 647 C C . LEU A 1 83 ? 5.062 5.894 16.263 1.00 69.25 83 LEU A C 1
ATOM 649 O O . LEU A 1 83 ? 4.205 6.154 17.097 1.00 69.25 83 LEU A O 1
ATOM 653 N N . SER A 1 84 ? 5.699 4.725 16.242 1.00 72.06 84 SER A N 1
ATOM 654 C CA . SER A 1 84 ? 5.361 3.579 17.095 1.00 72.06 84 SER A CA 1
ATOM 655 C C . SER A 1 84 ? 6.504 3.108 17.996 1.00 72.06 84 SER A C 1
ATOM 657 O O . SER A 1 84 ? 6.315 2.192 18.790 1.00 72.06 84 SER A O 1
ATOM 659 N N . GLY A 1 85 ? 7.688 3.726 17.904 1.00 68.56 85 GLY A N 1
ATOM 660 C CA . GLY A 1 85 ? 8.876 3.306 18.655 1.00 68.56 85 GLY A CA 1
ATOM 661 C C . GLY A 1 85 ? 9.590 2.083 18.069 1.00 68.56 85 GLY A C 1
ATOM 662 O O . GLY A 1 85 ? 10.632 1.689 18.587 1.00 68.56 85 GLY A O 1
ATOM 663 N N . GLN A 1 86 ? 9.067 1.495 16.988 1.00 75.25 86 GLN A N 1
ATOM 664 C CA . GLN A 1 86 ? 9.581 0.274 16.370 1.00 75.25 86 GLN A CA 1
ATOM 665 C C . GLN A 1 86 ? 9.548 0.377 14.840 1.00 75.25 86 GLN A C 1
ATOM 667 O O . GLN A 1 86 ? 8.531 0.739 14.266 1.00 75.25 86 GLN A O 1
ATOM 672 N N . GLY A 1 87 ? 10.664 0.076 14.169 1.00 69.56 87 GLY A N 1
ATOM 673 C CA . GLY A 1 87 ? 10.753 0.133 12.699 1.00 69.56 87 GLY A CA 1
ATOM 674 C C . GLY A 1 87 ? 10.302 -1.144 11.990 1.00 69.56 87 GLY A C 1
ATOM 675 O O . GLY A 1 87 ? 9.869 -1.110 10.842 1.00 69.56 87 GLY A O 1
ATOM 676 N N . TRP A 1 88 ? 10.424 -2.275 12.677 1.00 82.94 88 TRP A N 1
ATOM 677 C CA . TRP A 1 88 ? 9.979 -3.595 12.249 1.00 82.94 88 TRP A CA 1
ATOM 678 C C . TRP A 1 88 ? 9.903 -4.500 13.486 1.00 82.94 88 TRP A C 1
ATOM 680 O O . TRP A 1 88 ? 10.777 -4.370 14.350 1.00 82.94 88 TRP A O 1
ATOM 690 N N . PRO A 1 89 ? 8.939 -5.432 13.590 1.00 87.06 89 PRO A N 1
ATOM 691 C CA . PRO A 1 89 ? 7.772 -5.652 12.719 1.00 87.06 89 PRO A CA 1
ATOM 692 C C . PRO A 1 89 ? 6.716 -4.527 12.781 1.00 87.06 89 PRO A C 1
ATOM 694 O O . PRO A 1 89 ? 6.878 -3.598 13.577 1.00 87.06 89 PRO A O 1
ATOM 697 N N . PRO A 1 90 ? 5.661 -4.581 11.945 1.00 87.19 90 PRO A N 1
ATOM 698 C CA . PRO A 1 90 ? 4.506 -3.678 12.036 1.00 87.19 90 PRO A CA 1
ATOM 699 C C . PRO A 1 90 ? 3.809 -3.726 13.403 1.00 87.19 90 PRO A C 1
ATOM 701 O O . PRO A 1 90 ? 3.963 -4.675 14.174 1.00 87.19 90 PRO A O 1
ATOM 704 N N . ASP A 1 91 ? 3.024 -2.684 13.697 1.00 88.62 91 ASP A N 1
ATOM 705 C CA . ASP A 1 91 ? 2.261 -2.576 14.944 1.00 88.62 91 ASP A CA 1
ATOM 706 C C . ASP A 1 91 ? 1.229 -3.712 15.057 1.00 88.62 91 ASP A C 1
ATOM 708 O O . ASP A 1 91 ? 0.353 -3.875 14.198 1.00 88.62 91 ASP A O 1
ATOM 712 N N . LEU A 1 92 ? 1.317 -4.470 16.154 1.00 88.94 92 LEU A N 1
ATOM 713 C CA . LEU A 1 92 ? 0.486 -5.647 16.413 1.00 88.94 92 LEU A CA 1
ATOM 714 C C . LEU A 1 92 ? -1.014 -5.342 16.402 1.00 88.94 92 LEU A C 1
ATOM 716 O O . LEU A 1 92 ? -1.802 -6.216 16.043 1.00 88.94 92 LEU A O 1
ATOM 720 N N . ALA A 1 93 ? -1.407 -4.116 16.765 1.00 90.25 93 ALA A N 1
ATOM 721 C CA . ALA A 1 93 ? -2.806 -3.705 16.775 1.00 90.25 93 ALA A CA 1
ATOM 722 C C . ALA A 1 93 ? -3.427 -3.699 15.373 1.00 90.25 93 ALA A C 1
ATOM 724 O O . ALA A 1 93 ? -4.642 -3.831 15.245 1.00 90.25 93 ALA A O 1
ATOM 725 N N . TRP A 1 94 ? -2.616 -3.496 14.331 1.00 89.56 94 TRP A N 1
ATOM 726 C CA . TRP A 1 94 ? -3.060 -3.540 12.936 1.00 89.56 94 TRP A CA 1
ATOM 727 C C . TRP A 1 94 ? -2.791 -4.909 12.317 1.00 89.56 94 TRP A C 1
ATOM 729 O O . TRP A 1 94 ? -3.604 -5.395 11.528 1.00 89.56 94 TRP A O 1
ATOM 739 N N . GLU A 1 95 ? -1.687 -5.549 12.706 1.00 85.88 95 GLU A N 1
ATOM 740 C CA . GLU A 1 95 ? -1.311 -6.868 12.219 1.00 85.88 95 GLU A CA 1
ATOM 741 C C . GLU A 1 95 ? -0.616 -7.698 13.308 1.00 85.88 95 GLU A C 1
ATOM 743 O O . GLU A 1 95 ? 0.577 -7.563 13.570 1.00 85.88 95 GLU A O 1
ATOM 748 N N . GLY A 1 96 ? -1.364 -8.613 13.922 1.00 80.19 96 GLY A N 1
ATOM 749 C CA . GLY A 1 96 ? -0.835 -9.504 14.955 1.00 80.19 96 GLY A CA 1
ATOM 750 C C . GLY A 1 96 ? -1.851 -9.865 16.031 1.00 80.19 96 GLY A C 1
ATOM 751 O O . GLY A 1 96 ? -1.695 -10.904 16.673 1.00 80.19 96 GLY A O 1
ATOM 752 N N . THR A 1 97 ? -2.906 -9.062 16.193 1.00 87.12 97 THR A N 1
ATOM 753 C CA . THR A 1 97 ? -4.031 -9.364 17.087 1.00 87.12 97 THR A CA 1
ATOM 754 C C . THR A 1 97 ? -5.308 -9.745 16.323 1.00 87.12 97 THR A C 1
ATOM 756 O O . THR A 1 97 ? -5.519 -9.297 15.190 1.00 87.12 97 THR A O 1
ATOM 759 N N . PRO A 1 98 ? -6.179 -10.585 16.919 1.00 94.75 98 PRO A N 1
ATOM 760 C CA . PRO A 1 98 ? -7.493 -10.877 16.363 1.00 94.75 98 PRO A CA 1
ATOM 761 C C . PRO A 1 98 ? -8.336 -9.614 16.176 1.00 94.75 98 PRO A C 1
ATOM 763 O O . PRO A 1 98 ? -8.549 -8.848 17.112 1.00 94.75 98 PRO A O 1
ATOM 766 N N . GLN A 1 99 ? -8.876 -9.435 14.974 1.00 96.69 99 GLN A N 1
ATOM 767 C CA . GLN A 1 99 ? -9.805 -8.353 14.670 1.00 96.69 99 GLN A CA 1
ATOM 768 C C . GLN A 1 99 ? -11.238 -8.749 15.033 1.00 96.69 99 GLN A C 1
ATOM 770 O O . GLN A 1 99 ? -11.652 -9.900 14.862 1.00 96.69 99 GLN A O 1
ATOM 775 N N . GLN A 1 100 ? -12.031 -7.771 15.468 1.00 97.94 100 GLN A N 1
ATOM 776 C CA . GLN A 1 100 ? -13.474 -7.952 15.618 1.00 97.94 100 GLN A CA 1
ATOM 777 C C . GLN A 1 100 ? -14.098 -8.105 14.232 1.00 97.94 100 GLN A C 1
ATOM 779 O O . GLN A 1 100 ? -13.703 -7.389 13.316 1.00 97.94 100 GLN A O 1
ATOM 784 N N . ALA A 1 101 ? -15.075 -9.000 14.074 1.00 98.19 101 ALA A N 1
ATOM 785 C CA . ALA A 1 101 ? -15.742 -9.242 12.798 1.00 98.19 101 ALA A CA 1
ATOM 786 C C . ALA A 1 101 ? -17.262 -9.289 12.943 1.00 98.19 101 ALA A C 1
ATOM 788 O O . ALA A 1 101 ? -17.782 -9.914 13.867 1.00 98.19 101 ALA A O 1
ATOM 789 N N . GLN A 1 102 ? -17.965 -8.663 12.001 1.00 98.00 102 GLN A N 1
ATOM 790 C CA . GLN A 1 102 ? -19.424 -8.637 11.960 1.00 98.00 102 GLN A CA 1
ATOM 791 C C . GLN A 1 102 ? -19.928 -8.639 10.515 1.00 98.00 102 GLN A C 1
ATOM 793 O O . GLN A 1 102 ? -19.469 -7.848 9.689 1.00 98.00 102 GLN A O 1
ATOM 798 N N . VAL A 1 103 ? -20.914 -9.490 10.217 1.00 98.06 103 VAL A N 1
ATOM 799 C CA . VAL A 1 103 ? -21.716 -9.361 8.993 1.00 98.06 103 VAL A CA 1
ATOM 800 C C . VAL A 1 103 ? -22.720 -8.230 9.206 1.00 98.06 103 VAL A C 1
ATOM 802 O O . VAL A 1 103 ? -23.556 -8.281 10.107 1.00 98.06 103 VAL A O 1
ATOM 805 N N . MET A 1 104 ? -22.594 -7.180 8.407 1.00 97.06 104 MET A N 1
ATOM 806 C CA . MET A 1 104 ? -23.387 -5.962 8.496 1.00 97.06 104 MET A CA 1
ATOM 807 C C . MET A 1 104 ? -24.769 -6.153 7.839 1.00 97.06 104 MET A C 1
ATOM 809 O O . MET A 1 104 ? -24.891 -6.944 6.902 1.00 97.06 104 MET A O 1
ATOM 813 N N . PRO A 1 105 ? -25.805 -5.381 8.233 1.00 93.44 105 PRO A N 1
ATOM 814 C CA . PRO A 1 105 ? -27.146 -5.481 7.638 1.00 93.44 105 PRO A CA 1
ATOM 815 C C . PRO A 1 105 ? -27.201 -5.241 6.122 1.00 93.44 105 PRO A C 1
ATOM 817 O O . PRO A 1 105 ? -28.118 -5.704 5.456 1.00 93.44 105 PRO A O 1
ATOM 820 N N . ASN A 1 106 ? -26.216 -4.530 5.566 1.00 90.69 106 ASN A N 1
ATOM 821 C CA . ASN A 1 106 ? -26.079 -4.285 4.128 1.00 90.69 106 ASN A CA 1
ATOM 822 C C . ASN A 1 106 ? -25.375 -5.430 3.371 1.00 90.69 106 ASN A C 1
ATOM 824 O O . ASN A 1 106 ? -24.967 -5.236 2.229 1.00 90.69 106 ASN A O 1
ATOM 828 N N . GLY A 1 107 ? -25.183 -6.590 4.006 1.00 92.56 107 GLY A N 1
ATOM 829 C CA . GLY A 1 107 ? -24.584 -7.769 3.382 1.00 92.56 107 GLY A CA 1
ATOM 830 C C . GLY A 1 107 ? -23.066 -7.700 3.206 1.00 92.56 107 GLY A C 1
ATOM 831 O O . GLY A 1 107 ? -22.519 -8.516 2.472 1.00 92.56 107 GLY A O 1
ATOM 832 N N . LYS A 1 108 ? -22.376 -6.755 3.857 1.00 98.06 108 LYS A N 1
ATOM 833 C CA . LYS A 1 108 ? -20.905 -6.673 3.866 1.00 98.06 108 LYS A CA 1
ATOM 834 C C . LYS A 1 108 ? -20.328 -7.333 5.113 1.00 98.06 108 LYS A C 1
ATOM 836 O O . LYS A 1 108 ? -20.904 -7.223 6.193 1.00 98.06 108 LYS A O 1
ATOM 841 N N . LEU A 1 109 ? -19.154 -7.945 5.007 1.00 98.75 109 LEU A N 1
ATOM 842 C CA . LEU A 1 109 ? -18.371 -8.300 6.192 1.00 98.75 109 LEU A CA 1
ATOM 843 C C . LEU A 1 109 ? -17.564 -7.078 6.621 1.00 98.75 109 LEU A C 1
ATOM 845 O O . LEU A 1 109 ? -16.902 -6.481 5.779 1.00 98.75 109 LEU A O 1
ATOM 849 N N . ARG A 1 110 ? -17.569 -6.726 7.905 1.00 98.75 110 ARG A N 1
ATOM 850 C CA . ARG A 1 110 ? -16.690 -5.700 8.475 1.00 98.75 110 ARG A CA 1
ATOM 851 C C . ARG A 1 110 ? -15.723 -6.334 9.464 1.00 98.75 110 ARG A C 1
ATOM 853 O O . ARG A 1 110 ? -16.168 -7.071 10.341 1.00 98.75 110 ARG A O 1
ATOM 860 N N . THR A 1 111 ? -14.437 -6.001 9.365 1.00 98.62 111 THR A N 1
ATOM 861 C CA . THR A 1 111 ? -13.450 -6.244 10.422 1.00 98.62 111 THR A CA 1
ATOM 862 C C . THR A 1 111 ? -12.922 -4.939 11.010 1.00 98.62 111 THR A C 1
ATOM 864 O O . THR A 1 111 ? -12.847 -3.922 10.317 1.00 98.62 111 THR A O 1
ATOM 867 N N . VAL A 1 112 ? -12.600 -4.949 12.303 1.00 98.38 112 VAL A N 1
ATOM 868 C CA . VAL A 1 112 ? -12.085 -3.788 13.041 1.00 98.38 112 VAL A CA 1
ATOM 869 C C . VAL A 1 112 ? -10.893 -4.220 13.884 1.00 98.38 112 VAL A C 1
ATOM 871 O O . VAL A 1 112 ? -11.004 -5.141 14.695 1.00 98.38 112 VAL A O 1
ATOM 874 N N . SER A 1 113 ? -9.763 -3.553 13.678 1.00 97.94 113 SER A N 1
ATOM 875 C CA . SER A 1 113 ? -8.536 -3.767 14.437 1.00 97.94 113 SER A CA 1
ATOM 876 C C . SER A 1 113 ? -8.572 -3.063 15.796 1.00 97.94 113 SER A C 1
ATOM 878 O O . SER A 1 113 ? -9.409 -2.185 16.047 1.00 97.94 113 SER A O 1
ATOM 880 N N . ASP A 1 114 ? -7.602 -3.389 16.647 1.00 96.50 114 ASP A N 1
ATOM 881 C CA . ASP A 1 114 ? -7.322 -2.588 17.832 1.00 96.50 114 ASP A CA 1
ATOM 882 C C . ASP A 1 114 ? -6.767 -1.209 17.444 1.00 96.50 114 ASP A C 1
ATOM 884 O O . ASP A 1 114 ? -6.343 -0.957 16.309 1.00 96.50 114 ASP A O 1
ATOM 888 N N . VAL A 1 115 ? -6.770 -0.287 18.408 1.00 96.38 115 VAL A N 1
ATOM 889 C CA . VAL A 1 115 ? -6.182 1.042 18.222 1.00 96.38 115 VAL A CA 1
ATOM 890 C C . VAL A 1 115 ? -4.684 0.962 18.476 1.00 96.38 115 VAL A C 1
ATOM 892 O O . VAL A 1 115 ? -4.271 0.824 19.630 1.00 96.38 115 VAL A O 1
ATOM 895 N N . SER A 1 116 ? -3.885 1.135 17.423 1.00 94.25 116 SER A N 1
ATOM 896 C CA . SER A 1 116 ? -2.432 1.262 17.540 1.00 94.25 116 SER A CA 1
ATOM 897 C C . SER A 1 116 ? -2.076 2.363 18.537 1.00 94.25 116 SER A C 1
ATOM 899 O O . SER A 1 116 ? -2.617 3.475 18.489 1.00 94.25 116 SER A O 1
ATOM 901 N N . ALA A 1 117 ? -1.164 2.055 19.459 1.00 88.50 117 ALA A N 1
ATOM 902 C CA . ALA A 1 117 ? -0.661 3.034 20.414 1.00 88.50 117 ALA A CA 1
ATOM 903 C C . ALA A 1 117 ? 0.139 4.134 19.704 1.00 88.50 117 ALA A C 1
ATOM 905 O O . ALA A 1 117 ? -0.082 5.309 19.992 1.00 88.50 117 ALA A O 1
ATOM 906 N N . GLY A 1 118 ? 0.987 3.753 18.743 1.00 84.50 118 GLY A N 1
ATOM 907 C CA . GLY A 1 118 ? 1.825 4.686 17.994 1.00 84.50 118 GLY A CA 1
ATOM 908 C C . GLY A 1 118 ? 1.030 5.602 17.068 1.00 84.50 118 GLY A C 1
ATOM 909 O O . GLY A 1 118 ? 1.152 6.825 17.106 1.00 84.50 118 GLY A O 1
ATOM 910 N N . PHE A 1 119 ? 0.129 5.023 16.275 1.00 87.69 119 PHE A N 1
ATOM 911 C CA . PHE A 1 119 ? -0.660 5.796 15.318 1.00 87.69 119 PHE A CA 1
ATOM 912 C C . PHE A 1 119 ? -1.903 6.430 15.941 1.00 87.69 119 PHE A C 1
ATOM 914 O O . PHE A 1 119 ? -2.507 7.301 15.318 1.00 87.69 119 PHE A O 1
ATOM 921 N N . GLY A 1 120 ? -2.327 6.013 17.140 1.00 94.12 120 GLY A N 1
ATOM 922 C CA . GLY A 1 120 ? -3.580 6.452 17.768 1.00 94.12 120 GLY A CA 1
ATOM 923 C C . GLY A 1 120 ? -4.823 6.169 16.913 1.00 94.12 120 GLY A C 1
ATOM 924 O O . GLY A 1 120 ? -5.852 6.836 17.058 1.00 94.12 120 GLY A O 1
ATOM 925 N N . ALA A 1 121 ? -4.706 5.216 15.990 1.00 96.50 121 ALA A N 1
ATOM 926 C CA . ALA A 1 121 ? -5.665 4.923 14.940 1.00 96.50 121 ALA A CA 1
ATOM 927 C C . ALA A 1 121 ? -5.902 3.415 14.826 1.00 96.50 121 ALA A C 1
ATOM 929 O O . ALA A 1 121 ? -5.058 2.606 15.220 1.00 96.50 121 ALA A O 1
ATOM 930 N N . ARG A 1 122 ? -7.057 3.045 14.280 1.00 97.50 122 ARG A N 1
ATOM 931 C CA . ARG A 1 122 ? -7.429 1.659 13.968 1.00 97.50 122 ARG A CA 1
ATOM 932 C C . ARG A 1 122 ? -7.733 1.508 12.487 1.00 97.50 122 ARG A C 1
ATOM 934 O O . ARG A 1 122 ? -8.105 2.486 11.835 1.00 97.50 122 ARG A O 1
ATOM 941 N N . ILE A 1 123 ? -7.651 0.278 12.002 1.00 97.75 123 ILE A N 1
ATOM 942 C CA . ILE A 1 123 ? -8.088 -0.104 10.667 1.00 97.75 123 ILE A CA 1
ATOM 943 C C . ILE A 1 123 ? -9.481 -0.726 10.737 1.00 97.75 123 ILE A C 1
ATOM 945 O O . ILE A 1 123 ? -9.767 -1.599 11.557 1.00 97.75 123 ILE A O 1
ATOM 949 N N . ILE A 1 124 ? -10.352 -0.267 9.847 1.00 98.50 124 ILE A N 1
ATOM 950 C CA . ILE A 1 124 ? -11.661 -0.852 9.569 1.00 98.50 124 ILE A CA 1
ATOM 951 C C . ILE A 1 124 ? -11.621 -1.345 8.128 1.00 98.50 124 ILE A C 1
ATOM 953 O O . ILE A 1 124 ? -11.247 -0.585 7.235 1.00 98.50 124 ILE A O 1
ATOM 957 N N . ARG A 1 125 ? -12.009 -2.597 7.891 1.00 98.56 125 ARG A N 1
ATOM 958 C CA . ARG A 1 125 ? -12.067 -3.178 6.546 1.00 98.56 125 ARG A CA 1
ATOM 959 C C . ARG A 1 125 ? -13.461 -3.702 6.277 1.00 98.56 125 ARG A C 1
ATOM 961 O O . ARG A 1 125 ? -14.023 -4.394 7.120 1.00 98.56 125 ARG A O 1
ATOM 968 N N . GLU A 1 126 ? -14.016 -3.383 5.119 1.00 98.69 126 GLU A N 1
ATOM 969 C CA . GLU A 1 126 ? -15.276 -3.949 4.648 1.00 98.69 126 GLU A CA 1
ATOM 970 C C . GLU A 1 126 ? -15.059 -4.752 3.374 1.00 98.69 126 GLU A C 1
ATOM 972 O O . GLU A 1 126 ? -14.349 -4.305 2.475 1.00 98.69 126 GLU A O 1
ATOM 977 N N . TYR A 1 127 ? -15.709 -5.908 3.292 1.00 98.81 127 TYR A N 1
ATOM 978 C CA . TYR A 1 127 ? -15.540 -6.871 2.211 1.00 98.81 127 TYR A CA 1
ATOM 979 C C . TYR A 1 127 ? -16.891 -7.220 1.595 1.00 98.81 127 TYR A C 1
ATOM 981 O O . TYR A 1 127 ? -17.850 -7.503 2.324 1.00 98.81 127 TYR A O 1
ATOM 989 N N . TRP A 1 128 ? -16.961 -7.212 0.266 1.00 98.50 128 TRP A N 1
ATOM 990 C CA . TRP A 1 128 ? -18.126 -7.666 -0.498 1.00 98.50 128 TRP A CA 1
ATOM 991 C C . TRP A 1 128 ? -17.740 -7.998 -1.941 1.00 98.50 128 TRP A C 1
ATOM 993 O O . TRP A 1 128 ? -16.654 -7.647 -2.386 1.00 98.50 128 TRP A O 1
ATOM 1003 N N . PHE A 1 129 ? -18.631 -8.659 -2.675 1.00 97.81 129 PHE A N 1
ATOM 1004 C CA . PHE A 1 129 ? -18.566 -8.699 -4.136 1.00 97.81 129 PHE A CA 1
ATOM 1005 C C . PHE A 1 129 ? -19.487 -7.620 -4.701 1.00 97.81 129 PHE A C 1
ATOM 1007 O O . PHE A 1 129 ? -20.640 -7.525 -4.274 1.00 97.81 129 PHE A O 1
ATOM 1014 N N . ASP A 1 130 ? -18.986 -6.783 -5.609 1.00 95.56 130 ASP A N 1
ATOM 1015 C CA . ASP A 1 130 ? -19.806 -5.758 -6.259 1.00 95.56 130 ASP A CA 1
ATOM 1016 C C . ASP A 1 130 ? -20.658 -6.323 -7.411 1.00 95.56 130 ASP A C 1
ATOM 1018 O O . ASP A 1 130 ? -20.647 -7.518 -7.705 1.00 95.56 130 ASP A O 1
ATOM 1022 N N . ALA A 1 131 ? -21.420 -5.452 -8.078 1.00 92.00 131 ALA A N 1
ATOM 1023 C CA . ALA A 1 131 ? -22.300 -5.846 -9.178 1.00 92.00 131 ALA A CA 1
ATOM 1024 C C . ALA A 1 131 ? -21.552 -6.357 -10.428 1.00 92.00 131 ALA A C 1
ATOM 1026 O O . ALA A 1 131 ? -22.150 -7.060 -11.242 1.00 92.00 131 ALA A O 1
ATOM 1027 N N . LYS A 1 132 ? -20.263 -6.023 -10.595 1.00 91.81 132 LYS A N 1
ATOM 1028 C CA . LYS A 1 132 ? -19.405 -6.561 -11.668 1.00 91.81 132 LYS A CA 1
ATOM 1029 C C . LYS A 1 132 ? -18.849 -7.942 -11.282 1.00 91.81 132 LYS A C 1
ATOM 1031 O O . LYS A 1 132 ? -18.474 -8.739 -12.148 1.00 91.81 132 LYS A O 1
ATOM 1036 N N . GLY A 1 133 ? -18.883 -8.262 -9.990 1.00 94.00 133 GLY A N 1
ATOM 1037 C CA . GLY A 1 133 ? -18.302 -9.459 -9.395 1.00 94.00 133 GLY A CA 1
ATOM 1038 C C . GLY A 1 133 ? -16.833 -9.292 -9.032 1.00 94.00 133 GLY A C 1
ATOM 1039 O O . GLY A 1 133 ? -16.141 -10.299 -8.857 1.00 94.00 133 GLY A O 1
ATOM 1040 N N . ASP A 1 134 ? -16.368 -8.047 -8.913 1.00 97.00 134 ASP A N 1
ATOM 1041 C CA . ASP A 1 134 ? -15.076 -7.763 -8.305 1.00 97.00 134 ASP A CA 1
ATOM 1042 C C . ASP A 1 134 ? -15.207 -7.975 -6.795 1.00 97.00 134 ASP A C 1
ATOM 1044 O O . ASP A 1 134 ? -16.189 -7.556 -6.170 1.00 97.00 134 ASP A O 1
ATOM 1048 N N . PHE A 1 135 ? -14.214 -8.625 -6.192 1.00 98.75 135 PHE A N 1
ATOM 1049 C CA . PHE A 1 135 ? -14.098 -8.653 -4.741 1.00 98.75 135 PHE A CA 1
ATOM 1050 C C . PHE A 1 135 ? -13.544 -7.310 -4.270 1.00 98.75 135 PHE A C 1
ATOM 1052 O O . PHE A 1 135 ? -12.446 -6.912 -4.659 1.00 98.75 135 PHE A O 1
ATOM 1059 N N . VAL A 1 136 ? -14.313 -6.606 -3.448 1.00 98.69 136 VAL A N 1
ATOM 1060 C CA . VAL A 1 136 ? -13.990 -5.265 -2.973 1.00 98.69 136 VAL A CA 1
ATOM 1061 C C . VAL A 1 136 ? -13.513 -5.319 -1.533 1.00 98.69 136 VAL A C 1
ATOM 1063 O O . VAL A 1 136 ? -14.156 -5.929 -0.676 1.00 98.69 136 VAL A O 1
ATOM 1066 N N . ILE A 1 137 ? -12.404 -4.633 -1.268 1.00 98.69 137 ILE A N 1
ATOM 1067 C CA . ILE A 1 137 ? -11.838 -4.425 0.062 1.00 98.69 137 ILE A CA 1
ATOM 1068 C C . ILE A 1 137 ? -11.784 -2.922 0.305 1.00 98.69 137 ILE A C 1
ATOM 1070 O O . ILE A 1 137 ? -10.875 -2.237 -0.153 1.00 98.69 137 ILE A O 1
ATOM 1074 N N . ASN A 1 138 ? -12.747 -2.406 1.055 1.00 98.50 138 ASN A N 1
ATOM 1075 C CA . ASN A 1 138 ? -12.735 -1.017 1.485 1.00 98.50 138 ASN A CA 1
ATOM 1076 C C . ASN A 1 138 ? -11.995 -0.895 2.813 1.00 98.50 138 ASN A C 1
ATOM 1078 O O . ASN A 1 138 ? -12.474 -1.392 3.833 1.00 98.50 138 ASN A O 1
ATOM 1082 N N . GLN A 1 139 ? -10.844 -0.238 2.814 1.00 98.06 139 GLN A N 1
ATOM 1083 C CA . GLN A 1 139 ? -10.017 -0.040 3.996 1.00 98.06 139 GLN A CA 1
ATOM 1084 C C . GLN A 1 139 ? -10.167 1.393 4.498 1.00 98.06 139 GLN A C 1
ATOM 1086 O O . GLN A 1 139 ? -10.276 2.348 3.730 1.00 98.06 139 GLN A O 1
ATOM 1091 N N . THR A 1 140 ? -10.198 1.567 5.813 1.00 98.38 140 THR A N 1
ATOM 1092 C CA . THR A 1 140 ? -10.279 2.881 6.446 1.00 98.38 140 THR A CA 1
ATOM 1093 C C . THR A 1 140 ? -9.369 2.937 7.659 1.00 98.38 140 THR A C 1
ATOM 1095 O O . THR A 1 140 ? -9.534 2.138 8.579 1.00 98.38 140 THR A O 1
ATOM 1098 N N . ALA A 1 141 ? -8.467 3.918 7.700 1.00 98.12 141 ALA A N 1
ATOM 1099 C CA . ALA A 1 141 ? -7.815 4.321 8.941 1.00 98.12 141 ALA A CA 1
ATOM 1100 C C . ALA A 1 141 ? -8.693 5.353 9.648 1.00 98.12 141 ALA A C 1
ATOM 1102 O O . ALA A 1 141 ? -9.017 6.392 9.076 1.00 98.12 141 ALA A O 1
ATOM 1103 N N . GLU A 1 142 ? -9.064 5.082 10.896 1.00 98.38 142 GLU A N 1
ATOM 1104 C CA . GLU A 1 142 ? -9.781 6.023 11.756 1.00 98.38 142 GLU A CA 1
ATOM 1105 C C . GLU A 1 142 ? -8.898 6.425 12.933 1.00 98.38 142 GLU A C 1
ATOM 1107 O O . GLU A 1 142 ? -8.483 5.575 13.727 1.00 98.38 142 GLU A O 1
ATOM 1112 N N . LYS A 1 143 ? -8.643 7.727 13.072 1.00 96.12 143 LYS A N 1
ATOM 1113 C CA . LYS A 1 143 ? -7.837 8.271 14.166 1.00 96.12 143 LYS A CA 1
ATOM 1114 C C . LYS A 1 143 ? -8.715 8.654 15.337 1.00 96.12 143 LYS A C 1
ATOM 1116 O O . LYS A 1 143 ? -9.614 9.484 15.225 1.00 96.12 143 LYS A O 1
ATOM 1121 N N . LEU A 1 144 ? -8.416 8.051 16.476 1.00 97.12 144 LEU A N 1
ATOM 1122 C CA . LEU A 1 144 ? -9.226 8.159 17.683 1.00 97.12 144 LEU A CA 1
ATOM 1123 C C . LEU A 1 144 ? -8.543 8.987 18.769 1.00 97.12 144 LEU A C 1
ATOM 1125 O O . LEU A 1 144 ? -9.229 9.544 19.621 1.00 97.12 144 LEU A O 1
ATOM 1129 N N . ARG A 1 145 ? -7.207 9.062 18.762 1.00 92.62 145 ARG A N 1
ATOM 1130 C CA . ARG A 1 145 ? -6.439 9.797 19.773 1.00 92.62 145 ARG A CA 1
ATOM 1131 C C . ARG A 1 145 ? -5.045 10.197 19.292 1.00 92.62 145 ARG A C 1
ATOM 1133 O O . ARG A 1 145 ? -4.519 9.649 18.323 1.00 92.62 145 ARG A O 1
ATOM 1140 N N . GLY A 1 146 ? -4.415 11.084 20.056 1.00 83.69 146 GLY A N 1
ATOM 1141 C CA . GLY A 1 146 ? -3.042 11.534 19.842 1.00 83.69 146 GLY A CA 1
ATOM 1142 C C . GLY A 1 146 ? -2.907 12.565 18.723 1.00 83.69 146 GLY A C 1
ATOM 1143 O O . GLY A 1 146 ? -3.894 13.000 18.124 1.00 83.69 146 GLY A O 1
ATOM 1144 N N . GLU A 1 147 ? -1.661 12.939 18.452 1.00 79.12 147 GLU A N 1
ATOM 1145 C CA . GLU A 1 147 ? -1.317 13.983 17.486 1.00 79.12 147 GLU A CA 1
ATOM 1146 C C . GLU A 1 147 ? -1.648 13.584 16.043 1.00 79.12 147 GLU A C 1
ATOM 1148 O O . GLU A 1 147 ? -1.631 12.387 15.727 1.00 79.12 147 GLU A O 1
ATOM 1153 N N . PRO A 1 148 ? -1.938 14.550 15.151 1.00 81.38 148 PRO A N 1
ATOM 1154 C CA . PRO A 1 148 ? -2.081 14.279 13.728 1.00 81.38 148 PRO A CA 1
ATOM 1155 C C . PRO A 1 148 ? -0.864 13.546 13.161 1.00 81.38 148 PRO A C 1
ATOM 1157 O O . PRO A 1 148 ? 0.276 13.886 13.477 1.00 81.38 148 PRO A O 1
ATOM 1160 N N . VAL A 1 149 ? -1.110 12.568 12.292 1.00 80.44 149 VAL A N 1
ATOM 1161 C CA . VAL A 1 149 ? -0.054 11.808 11.610 1.00 80.44 149 VAL A CA 1
ATOM 1162 C C . VAL A 1 149 ? -0.248 11.901 10.106 1.00 80.44 149 VAL A C 1
ATOM 1164 O O . VAL A 1 149 ? -1.369 11.790 9.622 1.00 80.44 149 VAL A O 1
ATOM 1167 N N . MET A 1 150 ? 0.830 12.123 9.361 1.00 80.94 150 MET A N 1
ATOM 1168 C CA . MET A 1 150 ? 0.798 11.971 7.909 1.00 80.94 150 MET A CA 1
ATOM 1169 C C . MET A 1 150 ? 0.848 10.474 7.591 1.00 80.94 150 MET A C 1
ATOM 1171 O O . MET A 1 150 ? 1.717 9.770 8.106 1.00 80.94 150 MET A O 1
ATOM 1175 N N . LEU A 1 151 ? -0.109 9.990 6.804 1.00 87.94 151 LEU A N 1
ATOM 1176 C CA . LEU A 1 151 ? -0.342 8.563 6.624 1.00 87.94 151 LEU A CA 1
ATOM 1177 C C . LEU A 1 151 ? -0.837 8.253 5.209 1.00 87.94 151 LEU A C 1
ATOM 1179 O O . LEU A 1 151 ? -1.665 8.977 4.663 1.00 87.94 151 LEU A O 1
ATOM 1183 N N . SER A 1 152 ? -0.382 7.131 4.666 1.00 94.62 152 SER A N 1
ATOM 1184 C CA . SER A 1 152 ? -1.001 6.427 3.543 1.00 94.62 152 SER A CA 1
ATOM 1185 C C . SER A 1 152 ? -1.455 5.036 3.994 1.00 94.62 152 SER A C 1
ATOM 1187 O O . SER A 1 152 ? -0.851 4.436 4.891 1.00 94.62 152 SER A O 1
ATOM 1189 N N . LEU A 1 153 ? -2.532 4.533 3.389 1.00 97.69 153 LEU A N 1
ATOM 1190 C CA . LEU A 1 153 ? -2.933 3.135 3.500 1.00 97.69 153 LEU A CA 1
ATOM 1191 C C . LEU A 1 153 ? -2.185 2.319 2.446 1.00 97.69 153 LEU A C 1
ATOM 1193 O O . LEU A 1 153 ? -2.340 2.557 1.251 1.00 97.69 153 LEU A O 1
ATOM 1197 N N . TRP A 1 154 ? -1.398 1.349 2.905 1.00 97.69 154 TRP A N 1
ATOM 1198 C CA . TRP A 1 154 ? -0.628 0.433 2.070 1.00 97.69 154 TRP A CA 1
ATOM 1199 C C . TRP A 1 154 ? -1.295 -0.942 2.078 1.00 97.69 154 TRP A C 1
ATOM 1201 O O . TRP A 1 154 ? -1.250 -1.663 3.079 1.00 97.69 154 TRP A O 1
ATOM 1211 N N . SER A 1 155 ? -1.957 -1.290 0.975 1.00 97.75 155 SER A N 1
ATOM 1212 C CA . SER A 1 155 ? -2.475 -2.641 0.747 1.00 97.75 155 SER A CA 1
ATOM 1213 C C . SER A 1 155 ? -1.353 -3.544 0.272 1.00 97.75 155 SER A C 1
ATOM 1215 O O . SER A 1 155 ? -0.688 -3.223 -0.711 1.00 97.75 155 SER A O 1
ATOM 1217 N N . VAL A 1 156 ? -1.175 -4.683 0.939 1.00 98.25 156 VAL A N 1
ATOM 1218 C CA . VAL A 1 156 ? -0.123 -5.652 0.624 1.00 98.25 156 VAL A CA 1
ATOM 1219 C C . VAL A 1 156 ? -0.754 -7.014 0.387 1.00 98.25 156 VAL A C 1
ATOM 1221 O O . VAL A 1 156 ? -1.068 -7.737 1.338 1.00 98.25 156 VAL A O 1
ATOM 1224 N N . THR A 1 157 ? -0.904 -7.382 -0.883 1.00 98.75 157 THR A N 1
ATOM 1225 C CA . THR A 1 157 ? -1.477 -8.666 -1.295 1.00 98.75 157 THR A CA 1
ATOM 1226 C C . THR A 1 157 ? -0.367 -9.641 -1.684 1.00 98.75 157 THR A C 1
ATOM 1228 O O . THR A 1 157 ? 0.275 -9.483 -2.719 1.00 98.75 157 THR A O 1
ATOM 1231 N N . GLN A 1 158 ? -0.141 -10.677 -0.877 1.00 98.69 158 GLN A N 1
ATOM 1232 C CA . GLN A 1 158 ? 0.846 -11.718 -1.171 1.00 98.69 158 GLN A CA 1
ATOM 1233 C C . GLN A 1 158 ? 0.259 -12.777 -2.103 1.00 98.69 158 GLN A C 1
ATOM 1235 O O . GLN A 1 158 ? -0.713 -13.454 -1.758 1.00 98.69 158 GLN A O 1
ATOM 1240 N N . VAL A 1 159 ? 0.873 -12.955 -3.270 1.00 98.69 159 VAL A N 1
ATOM 1241 C CA . VAL A 1 159 ? 0.468 -13.943 -4.278 1.00 98.69 159 VAL A CA 1
ATOM 1242 C C . VAL A 1 159 ? 1.490 -15.057 -4.396 1.00 98.69 159 VAL A C 1
ATOM 1244 O O . VAL A 1 159 ? 2.693 -14.848 -4.198 1.00 98.69 159 VAL A O 1
ATOM 1247 N N . ALA A 1 160 ? 1.004 -16.261 -4.707 1.00 94.75 160 ALA A N 1
ATOM 1248 C CA . ALA A 1 160 ? 1.898 -17.365 -5.033 1.00 94.75 160 ALA A CA 1
ATOM 1249 C C . ALA A 1 160 ? 2.743 -16.960 -6.251 1.00 94.75 160 ALA A C 1
ATOM 1251 O O . ALA A 1 160 ? 2.196 -16.283 -7.123 1.00 94.75 160 ALA A O 1
ATOM 1252 N N . PRO A 1 161 ? 4.022 -17.379 -6.348 1.00 95.00 161 PRO A N 1
ATOM 1253 C CA . PRO A 1 161 ? 4.891 -16.990 -7.452 1.00 95.00 161 PRO A CA 1
ATOM 1254 C C . PRO A 1 161 ? 4.189 -17.187 -8.808 1.00 95.00 161 PRO A C 1
ATOM 1256 O O . PRO A 1 161 ? 3.802 -18.326 -9.126 1.00 95.00 161 PRO A O 1
ATOM 1259 N N . PRO A 1 162 ? 3.930 -16.092 -9.543 1.00 97.19 162 PRO A N 1
ATOM 1260 C CA . PRO A 1 162 ? 3.257 -16.121 -10.832 1.00 97.19 162 PRO A CA 1
ATOM 1261 C C . PRO A 1 162 ? 4.261 -16.365 -11.964 1.00 97.19 162 PRO A C 1
ATOM 1263 O O . PRO A 1 162 ? 5.467 -16.172 -11.798 1.00 97.19 162 PRO A O 1
ATOM 1266 N N . ASP A 1 163 ? 3.745 -16.729 -13.136 1.00 96.62 163 ASP A N 1
ATOM 1267 C CA . ASP A 1 163 ? 4.527 -16.872 -14.369 1.00 96.62 163 ASP A CA 1
ATOM 1268 C C . ASP A 1 163 ? 5.056 -15.506 -14.840 1.00 96.62 163 ASP A C 1
ATOM 1270 O O . ASP A 1 163 ? 6.187 -15.385 -15.314 1.00 96.62 163 ASP A O 1
ATOM 1274 N N . ALA A 1 164 ? 4.244 -14.457 -14.672 1.00 97.50 164 ALA A N 1
ATOM 1275 C CA . ALA A 1 164 ? 4.649 -13.069 -14.861 1.00 97.50 164 ALA A CA 1
ATOM 1276 C C . ALA A 1 164 ? 3.761 -12.107 -14.066 1.00 97.50 164 ALA A C 1
ATOM 1278 O O . ALA A 1 164 ? 2.600 -12.396 -13.762 1.00 97.50 164 ALA A O 1
ATOM 1279 N N . ILE A 1 165 ? 4.308 -10.929 -13.784 1.00 98.50 165 ILE A N 1
ATOM 1280 C CA . ILE A 1 165 ? 3.591 -9.779 -13.236 1.00 98.50 165 ILE A CA 1
ATOM 1281 C C . ILE A 1 165 ? 3.654 -8.645 -14.248 1.00 98.50 165 ILE A C 1
ATOM 1283 O O . ILE A 1 165 ? 4.678 -8.449 -14.899 1.00 98.50 165 ILE A O 1
ATOM 1287 N N . PHE A 1 166 ? 2.571 -7.893 -14.376 1.00 98.25 166 PHE A N 1
ATOM 1288 C CA . PHE A 1 166 ? 2.465 -6.766 -15.284 1.00 98.25 166 PHE A CA 1
ATOM 1289 C C . PHE A 1 166 ? 2.121 -5.500 -14.512 1.00 98.25 166 PHE A C 1
ATOM 1291 O O . PHE A 1 166 ? 1.167 -5.472 -13.729 1.00 98.25 166 PHE A O 1
ATOM 1298 N N . LEU A 1 167 ? 2.919 -4.464 -14.755 1.00 97.62 167 LEU A N 1
ATOM 1299 C CA . LEU A 1 167 ? 2.792 -3.146 -14.149 1.00 97.62 167 LEU A CA 1
ATOM 1300 C C . LEU A 1 167 ? 2.499 -2.111 -15.246 1.00 97.62 167 LEU A C 1
ATOM 1302 O O . LEU A 1 167 ? 3.126 -2.159 -16.313 1.00 97.62 167 LEU A O 1
ATOM 1306 N N . PRO A 1 168 ? 1.578 -1.168 -15.003 1.00 95.19 168 PRO A N 1
ATOM 1307 C CA . PRO A 1 168 ? 1.371 -0.043 -15.896 1.00 95.19 168 PRO A CA 1
ATOM 1308 C C . PRO A 1 168 ? 2.553 0.927 -15.803 1.00 95.19 168 PRO A C 1
ATOM 1310 O O . PRO A 1 168 ? 3.129 1.128 -14.735 1.00 95.19 168 PRO A O 1
ATOM 1313 N N . LEU A 1 169 ? 2.893 1.555 -16.926 1.00 93.00 169 LEU A N 1
ATOM 1314 C CA . LEU A 1 169 ? 3.894 2.618 -17.000 1.00 93.00 169 LEU A CA 1
ATOM 1315 C C . LEU A 1 169 ? 3.251 3.922 -17.478 1.00 93.00 169 LEU A C 1
ATOM 1317 O O . LEU A 1 169 ? 2.388 3.916 -18.359 1.00 93.00 169 LEU A O 1
ATOM 1321 N N . ASN A 1 170 ? 3.712 5.051 -16.942 1.00 90.38 170 ASN A N 1
ATOM 1322 C CA . ASN A 1 170 ? 3.362 6.374 -17.447 1.00 90.38 170 ASN A CA 1
ATOM 1323 C C . ASN A 1 170 ? 4.379 6.828 -18.506 1.00 90.38 170 ASN A C 1
ATOM 1325 O O . ASN A 1 170 ? 5.577 6.895 -18.233 1.00 90.38 170 ASN A O 1
ATOM 1329 N N . ARG A 1 171 ? 3.907 7.191 -19.708 1.00 88.94 171 ARG A N 1
ATOM 1330 C CA . ARG A 1 171 ? 4.764 7.740 -20.781 1.00 88.94 171 ARG A CA 1
ATOM 1331 C C . ARG A 1 171 ? 5.376 9.090 -20.418 1.00 88.94 171 ARG A C 1
ATOM 1333 O O . ARG A 1 171 ? 6.408 9.448 -20.971 1.00 88.94 171 ARG A O 1
ATOM 1340 N N . GLU A 1 172 ? 4.726 9.817 -19.516 1.00 88.69 172 GLU A N 1
ATOM 1341 C CA . GLU A 1 172 ? 5.143 11.131 -19.026 1.00 88.69 172 GLU A CA 1
ATOM 1342 C C . GLU A 1 172 ? 5.860 11.038 -17.673 1.00 88.69 172 GLU A C 1
ATOM 1344 O O . GLU A 1 172 ? 6.008 12.043 -16.976 1.00 88.69 172 GLU A O 1
ATOM 1349 N N . SER A 1 173 ? 6.287 9.836 -17.270 1.00 89.81 173 SER A N 1
ATOM 1350 C CA . SER A 1 173 ? 7.011 9.670 -16.016 1.00 89.81 173 SER A CA 1
ATOM 1351 C C . SER A 1 173 ? 8.319 10.461 -16.025 1.00 89.81 173 SER A C 1
ATOM 1353 O O . SER A 1 173 ? 9.040 10.514 -17.021 1.00 89.81 173 SER A O 1
ATOM 1355 N N . THR A 1 174 ? 8.659 11.043 -14.875 1.00 86.88 174 THR A N 1
ATOM 1356 C CA . THR A 1 174 ? 9.956 11.711 -14.673 1.00 86.88 174 THR A CA 1
ATOM 1357 C C . THR A 1 174 ? 11.107 10.708 -14.493 1.00 86.88 174 THR A C 1
ATOM 1359 O O . THR A 1 174 ? 12.286 11.059 -14.569 1.00 86.88 174 THR A O 1
ATOM 1362 N N . TYR A 1 175 ? 10.782 9.434 -14.254 1.00 88.19 175 TYR A N 1
ATOM 1363 C CA . TYR A 1 175 ? 11.763 8.371 -14.090 1.00 88.19 175 TYR A CA 1
ATOM 1364 C C . TYR A 1 175 ? 12.276 7.897 -15.443 1.00 88.19 175 TYR A C 1
ATOM 1366 O O . TYR A 1 175 ? 11.497 7.554 -16.323 1.00 88.19 175 TYR A O 1
ATOM 1374 N N . LYS A 1 176 ? 13.604 7.797 -15.580 1.00 87.00 176 LYS A N 1
ATOM 1375 C CA . LYS A 1 176 ? 14.282 7.425 -16.834 1.00 87.00 176 LYS A CA 1
ATOM 1376 C C . LYS A 1 176 ? 13.730 6.148 -17.482 1.00 87.00 176 LYS A C 1
ATOM 1378 O O . LYS A 1 176 ? 13.628 6.076 -18.701 1.00 87.00 176 LYS A O 1
ATOM 1383 N N . GLU A 1 177 ? 13.399 5.147 -16.669 1.00 85.75 177 GLU A N 1
ATOM 1384 C CA . GLU A 1 177 ? 12.891 3.856 -17.145 1.00 85.75 177 GLU A CA 1
ATOM 1385 C C . GLU A 1 177 ? 11.359 3.736 -17.029 1.00 85.75 177 GLU A C 1
ATOM 1387 O O . GLU A 1 177 ? 10.810 2.661 -17.259 1.00 85.75 177 GLU A O 1
ATOM 1392 N N . ASN A 1 178 ? 10.664 4.828 -16.685 1.00 88.56 178 ASN A N 1
ATOM 1393 C CA . ASN A 1 178 ? 9.247 4.911 -16.290 1.00 88.56 178 ASN A CA 1
ATOM 1394 C C . ASN A 1 178 ? 8.892 4.139 -15.004 1.00 88.56 178 ASN A C 1
ATOM 1396 O O . ASN A 1 178 ? 7.726 4.023 -14.636 1.00 88.56 178 ASN A O 1
ATOM 1400 N N . PHE A 1 179 ? 9.905 3.623 -14.310 1.00 93.94 179 PHE A N 1
ATOM 1401 C CA . PHE A 1 179 ? 9.815 2.986 -13.004 1.00 93.94 179 PHE A CA 1
ATOM 1402 C C . PHE A 1 179 ? 11.100 3.243 -12.210 1.00 93.94 179 PHE A C 1
ATOM 1404 O O . PHE A 1 179 ? 12.094 3.752 -12.743 1.00 93.94 179 PHE A O 1
ATOM 1411 N N . HIS A 1 180 ? 11.094 2.863 -10.935 1.00 93.12 180 HIS A N 1
ATOM 1412 C CA . HIS A 1 180 ? 12.244 2.969 -10.051 1.00 93.12 180 HIS A CA 1
ATOM 1413 C C . HIS A 1 180 ? 12.502 1.668 -9.291 1.00 93.12 180 HIS A C 1
ATOM 1415 O O . HIS A 1 180 ? 11.582 1.030 -8.781 1.00 93.12 180 HIS A O 1
ATOM 1421 N N . TRP A 1 181 ? 13.777 1.303 -9.164 1.00 94.19 181 TRP A N 1
ATOM 1422 C CA . TRP A 1 181 ? 14.212 0.257 -8.247 1.00 94.19 181 TRP A CA 1
ATOM 1423 C C . TRP A 1 181 ? 14.327 0.828 -6.835 1.00 94.19 181 TRP A C 1
ATOM 1425 O O . TRP A 1 181 ? 15.314 1.486 -6.518 1.00 94.19 181 TRP A O 1
ATOM 1435 N N . ILE A 1 182 ? 13.346 0.540 -5.980 1.00 92.25 182 ILE A N 1
ATOM 1436 C CA . ILE A 1 182 ? 13.435 0.820 -4.538 1.00 92.25 182 ILE A CA 1
ATOM 1437 C C . ILE A 1 182 ? 14.463 -0.125 -3.897 1.00 92.25 182 ILE A C 1
ATOM 1439 O O . ILE A 1 182 ? 15.256 0.276 -3.046 1.00 92.25 182 ILE A O 1
ATOM 1443 N N . LYS A 1 183 ? 14.490 -1.382 -4.358 1.00 91.12 183 LYS A N 1
ATOM 1444 C CA . LYS A 1 183 ? 15.565 -2.340 -4.092 1.00 91.12 183 LYS A CA 1
ATOM 1445 C C . LYS A 1 183 ? 15.925 -3.050 -5.390 1.00 91.12 183 LYS A C 1
ATOM 1447 O O . LYS A 1 183 ? 15.067 -3.689 -5.995 1.00 91.12 183 LYS A O 1
ATOM 1452 N N . THR A 1 184 ? 17.182 -2.954 -5.806 1.00 91.81 184 THR A N 1
ATOM 1453 C CA . THR A 1 184 ? 17.676 -3.629 -7.011 1.00 91.81 184 THR A CA 1
ATOM 1454 C C . THR A 1 184 ? 17.761 -5.143 -6.807 1.00 91.81 184 THR A C 1
ATOM 1456 O O . THR A 1 184 ? 18.062 -5.578 -5.693 1.00 91.81 184 THR A O 1
ATOM 1459 N N . PRO A 1 185 ? 17.524 -5.950 -7.856 1.00 91.44 185 PRO A N 1
ATOM 1460 C CA . PRO A 1 185 ? 17.797 -7.382 -7.812 1.00 91.44 185 PRO A CA 1
ATOM 1461 C C . PRO A 1 185 ? 19.295 -7.641 -7.626 1.00 91.44 185 PRO A C 1
ATOM 1463 O O . PRO A 1 185 ? 20.132 -6.851 -8.058 1.00 91.44 185 PRO A O 1
ATOM 1466 N N . ASP A 1 186 ? 19.615 -8.770 -7.001 1.00 83.44 186 ASP A N 1
ATOM 1467 C CA . ASP A 1 186 ? 20.996 -9.234 -6.800 1.00 83.44 186 ASP A CA 1
ATOM 1468 C C . ASP A 1 186 ? 21.585 -9.836 -8.091 1.00 83.44 186 ASP A C 1
ATOM 1470 O O . ASP A 1 186 ? 22.800 -9.877 -8.272 1.00 83.44 186 ASP A O 1
ATOM 1474 N N . ASN A 1 187 ? 20.706 -10.293 -8.991 1.00 82.44 187 ASN A N 1
ATOM 1475 C CA . ASN A 1 187 ? 21.028 -10.993 -10.235 1.00 82.44 187 ASN A CA 1
ATOM 1476 C C . ASN A 1 187 ? 20.615 -10.162 -11.467 1.00 82.44 187 ASN A C 1
ATOM 1478 O O . ASN A 1 187 ? 20.420 -8.949 -11.389 1.00 82.44 187 ASN A O 1
ATOM 1482 N N . GLU A 1 188 ? 20.466 -10.817 -12.625 1.00 85.12 188 GLU A N 1
ATOM 1483 C CA . GLU A 1 188 ? 19.956 -10.179 -13.838 1.00 85.12 188 GLU A CA 1
ATOM 1484 C C . GLU A 1 188 ? 18.606 -9.484 -13.617 1.00 85.12 188 GLU A C 1
AT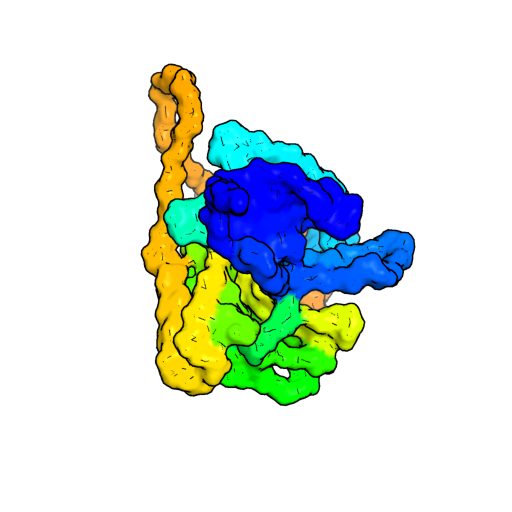OM 1486 O O . GLU A 1 188 ? 17.767 -9.916 -12.819 1.00 85.12 188 GLU A O 1
ATOM 1491 N N . SER A 1 189 ? 18.398 -8.395 -14.360 1.00 87.06 189 SER A N 1
ATOM 1492 C CA . SER A 1 189 ? 17.155 -7.637 -14.315 1.00 87.06 189 SER A CA 1
ATOM 1493 C C . SER A 1 189 ? 15.965 -8.545 -14.660 1.00 87.06 189 SER A C 1
ATOM 1495 O O . SER A 1 189 ? 15.927 -9.096 -15.761 1.00 87.06 189 SER A O 1
ATOM 1497 N N . PRO A 1 190 ? 14.964 -8.684 -13.774 1.00 90.06 190 PRO A N 1
ATOM 1498 C CA . PRO A 1 190 ? 13.792 -9.516 -14.024 1.00 90.06 190 PRO A CA 1
ATOM 1499 C C . PRO A 1 190 ? 12.745 -8.808 -14.892 1.00 90.06 190 PRO A C 1
ATOM 1501 O O . PRO A 1 190 ? 11.663 -9.359 -15.099 1.00 90.06 190 PRO A O 1
ATOM 1504 N N . VAL A 1 191 ? 13.014 -7.579 -15.346 1.00 93.81 191 VAL A N 1
ATOM 1505 C CA . VAL A 1 191 ? 12.034 -6.761 -16.062 1.00 93.81 191 VAL A CA 1
ATOM 1506 C C . VAL A 1 191 ? 12.265 -6.765 -17.565 1.00 93.81 191 VAL A C 1
ATOM 1508 O O . VAL A 1 191 ? 13.395 -6.669 -18.043 1.00 93.81 191 VAL A O 1
ATOM 1511 N N . VAL A 1 192 ? 11.164 -6.794 -18.307 1.00 91.19 192 VAL A N 1
ATOM 1512 C CA . VAL A 1 192 ? 11.116 -6.570 -19.749 1.00 91.19 192 VAL A CA 1
ATOM 1513 C C . VAL A 1 192 ? 10.073 -5.491 -20.009 1.00 91.19 192 VAL A C 1
ATOM 1515 O O . VAL A 1 192 ? 8.888 -5.670 -19.729 1.00 91.19 192 VAL A O 1
ATOM 1518 N N . ARG A 1 193 ? 10.500 -4.350 -20.556 1.00 90.81 193 ARG A N 1
ATOM 1519 C CA . ARG A 1 193 ? 9.566 -3.320 -21.017 1.00 90.81 193 ARG A CA 1
ATOM 1520 C C . ARG A 1 193 ? 8.962 -3.765 -22.344 1.00 90.81 193 ARG A C 1
ATOM 1522 O O . ARG A 1 193 ? 9.676 -3.859 -23.339 1.00 90.81 193 ARG A O 1
ATOM 1529 N N . ILE A 1 194 ? 7.661 -4.041 -22.342 1.00 91.00 194 ILE A N 1
ATOM 1530 C CA . ILE A 1 194 ? 6.942 -4.555 -23.513 1.00 91.00 194 ILE A CA 1
ATOM 1531 C C . ILE A 1 194 ? 6.539 -3.404 -24.431 1.00 91.00 194 ILE A C 1
ATOM 1533 O O . ILE A 1 194 ? 6.786 -3.441 -25.634 1.00 91.00 194 ILE A O 1
ATOM 1537 N N . THR A 1 195 ? 5.960 -2.359 -23.843 1.00 87.69 195 THR A N 1
ATOM 1538 C CA . THR A 1 195 ? 5.565 -1.115 -24.512 1.00 87.69 195 THR A CA 1
ATOM 1539 C C . THR A 1 195 ? 5.980 0.071 -23.628 1.00 87.69 195 THR A C 1
ATOM 1541 O O . THR A 1 195 ? 6.374 -0.129 -22.476 1.00 87.69 195 THR A O 1
ATOM 1544 N N . PRO A 1 196 ? 5.875 1.329 -24.095 1.00 87.88 196 PRO A N 1
ATOM 1545 C CA . PRO A 1 196 ? 6.056 2.498 -23.227 1.00 87.88 196 PRO A CA 1
ATOM 1546 C C . PRO A 1 196 ? 5.083 2.572 -22.034 1.00 87.88 196 PRO A C 1
ATOM 1548 O O . PRO A 1 196 ? 5.288 3.391 -21.142 1.00 87.88 196 PRO A O 1
ATOM 1551 N N . THR A 1 197 ? 4.026 1.755 -22.040 1.00 91.00 197 THR A N 1
ATOM 1552 C CA . THR A 1 197 ? 2.917 1.741 -21.073 1.00 91.00 197 THR A CA 1
ATOM 1553 C C . THR A 1 197 ? 2.793 0.427 -20.300 1.00 91.00 197 THR A C 1
ATOM 1555 O O . THR A 1 197 ? 1.960 0.340 -19.400 1.00 91.00 197 THR A O 1
ATOM 1558 N N . LEU A 1 198 ? 3.631 -0.574 -20.595 1.00 94.69 198 LEU A N 1
ATOM 1559 C CA . LEU A 1 198 ? 3.542 -1.906 -20.003 1.00 94.69 198 LEU A CA 1
ATOM 1560 C C . LEU A 1 198 ? 4.922 -2.476 -19.661 1.00 94.69 198 LEU A C 1
ATOM 1562 O O . LEU A 1 198 ? 5.766 -2.699 -20.539 1.00 94.69 198 LEU A O 1
ATOM 1566 N N . LEU A 1 199 ? 5.112 -2.786 -18.381 1.00 96.44 199 LEU A N 1
ATOM 1567 C CA . LEU A 1 199 ? 6.271 -3.502 -17.860 1.00 96.44 199 LEU A CA 1
ATOM 1568 C C . LEU A 1 199 ? 5.869 -4.931 -17.500 1.00 96.44 199 LEU A C 1
ATOM 1570 O O . LEU A 1 199 ? 4.907 -5.131 -16.764 1.00 96.44 199 LEU A O 1
ATOM 1574 N N . GLN A 1 200 ? 6.624 -5.914 -17.980 1.00 97.31 200 GLN A N 1
ATOM 1575 C CA . GLN A 1 200 ? 6.535 -7.297 -17.525 1.00 97.31 200 GLN A CA 1
ATOM 1576 C C . GLN A 1 200 ? 7.675 -7.567 -16.538 1.00 97.31 200 GLN A C 1
ATOM 1578 O O . GLN A 1 200 ? 8.823 -7.213 -16.801 1.00 97.31 200 GLN A O 1
ATOM 1583 N N . VAL A 1 201 ? 7.370 -8.216 -15.421 1.00 97.44 201 VAL A N 1
ATOM 1584 C CA . VAL A 1 201 ? 8.323 -8.595 -14.377 1.00 97.44 201 VAL A CA 1
ATOM 1585 C C . VAL A 1 201 ? 8.226 -10.095 -14.136 1.00 97.44 201 VAL A C 1
ATOM 1587 O O . VAL A 1 201 ? 7.137 -10.640 -13.954 1.00 97.44 201 VAL A O 1
ATOM 1590 N N . ARG A 1 202 ? 9.370 -10.775 -14.142 1.00 94.94 202 ARG A N 1
ATOM 1591 C CA . ARG A 1 202 ? 9.473 -12.202 -13.835 1.00 94.94 202 ARG A CA 1
ATOM 1592 C C . ARG A 1 202 ? 9.725 -12.397 -12.343 1.00 94.94 202 ARG A C 1
ATOM 1594 O O . ARG A 1 202 ? 10.685 -11.847 -11.810 1.00 94.94 202 ARG A O 1
ATOM 1601 N N . SER A 1 203 ? 8.911 -13.219 -11.686 1.00 93.56 203 SER A N 1
ATOM 1602 C CA . SER A 1 203 ? 9.193 -13.639 -10.311 1.00 93.56 203 SER A CA 1
ATOM 1603 C C . SER A 1 203 ? 10.493 -14.453 -10.279 1.00 93.56 203 SER A C 1
ATOM 1605 O O . SER A 1 203 ? 10.682 -15.348 -11.108 1.00 93.56 203 SER A O 1
ATOM 1607 N N . THR A 1 204 ? 11.416 -14.115 -9.374 1.00 93.50 204 THR A N 1
ATOM 1608 C CA . THR A 1 204 ? 12.767 -14.705 -9.359 1.00 93.50 204 THR A CA 1
ATOM 1609 C C . THR A 1 204 ? 13.064 -15.327 -7.994 1.00 93.50 204 THR A C 1
ATOM 1611 O O . THR A 1 204 ? 13.196 -14.584 -7.016 1.00 93.50 204 THR A O 1
ATOM 1614 N N . PRO A 1 205 ? 13.220 -16.661 -7.890 1.00 93.38 205 PRO A N 1
ATOM 1615 C CA . PRO A 1 205 ? 13.688 -17.279 -6.658 1.00 93.38 205 PRO A CA 1
ATOM 1616 C C . PRO A 1 205 ? 15.160 -16.911 -6.421 1.00 93.38 205 PRO A C 1
ATOM 1618 O O . PRO A 1 205 ? 15.929 -16.706 -7.359 1.00 93.38 205 PRO A O 1
ATOM 1621 N N . GLY A 1 206 ? 15.566 -16.821 -5.160 1.00 92.19 206 GLY A N 1
ATOM 1622 C CA . GLY A 1 206 ? 16.936 -16.502 -4.755 1.00 92.19 206 GLY A CA 1
ATOM 1623 C C . GLY A 1 206 ? 17.345 -15.032 -4.891 1.00 92.19 206 GLY A C 1
ATOM 1624 O O . GLY A 1 206 ? 18.489 -14.716 -4.590 1.00 92.19 206 GLY A O 1
ATOM 1625 N N . SER A 1 207 ? 16.455 -14.129 -5.315 1.00 93.25 207 SER A N 1
ATOM 1626 C CA . SER A 1 207 ? 16.730 -12.687 -5.320 1.00 93.25 207 SER A CA 1
ATOM 1627 C C . SER A 1 207 ? 15.550 -11.898 -4.779 1.00 93.25 207 SER A C 1
ATOM 1629 O O . SER A 1 207 ? 14.409 -12.193 -5.120 1.00 93.25 207 SER A O 1
ATOM 1631 N N . SER A 1 208 ? 15.808 -10.876 -3.963 1.00 94.81 208 SER A N 1
ATOM 1632 C CA . SER A 1 208 ? 14.740 -10.022 -3.438 1.00 94.81 208 SER A CA 1
ATOM 1633 C C . SER A 1 208 ? 14.891 -8.590 -3.916 1.00 94.81 208 SER A C 1
ATOM 1635 O O . SER A 1 208 ? 15.906 -7.957 -3.635 1.00 94.81 208 SER A O 1
ATOM 1637 N N . TYR A 1 209 ? 13.859 -8.061 -4.567 1.00 96.25 209 TYR A N 1
ATOM 1638 C CA . TYR A 1 209 ? 13.864 -6.739 -5.189 1.00 96.25 209 TYR A CA 1
ATOM 1639 C C . TYR A 1 209 ? 12.525 -6.033 -4.995 1.00 96.25 209 TYR A C 1
ATOM 1641 O O . TYR A 1 209 ? 11.499 -6.675 -4.762 1.00 96.25 209 TYR A O 1
ATOM 1649 N N . LYS A 1 210 ? 12.547 -4.704 -5.116 1.00 97.00 210 LYS A N 1
ATOM 1650 C CA . LYS A 1 210 ? 11.371 -3.845 -4.997 1.00 97.00 210 LYS A CA 1
ATOM 1651 C C . LYS A 1 210 ? 11.321 -2.829 -6.130 1.00 97.00 210 LYS A C 1
ATOM 1653 O O . LYS A 1 210 ? 12.304 -2.120 -6.359 1.00 97.00 210 LYS A O 1
ATOM 1658 N N . ILE A 1 211 ? 10.178 -2.747 -6.802 1.00 97.62 211 ILE A N 1
ATOM 1659 C CA . ILE A 1 211 ? 9.898 -1.792 -7.880 1.00 97.62 211 ILE A CA 1
ATOM 1660 C C . ILE A 1 211 ? 8.794 -0.847 -7.416 1.00 97.62 211 ILE A C 1
ATOM 1662 O O . ILE A 1 211 ? 7.808 -1.311 -6.854 1.00 97.62 211 ILE A O 1
ATOM 1666 N N . GLY A 1 212 ? 8.942 0.445 -7.697 1.00 96.62 212 GLY A N 1
ATOM 1667 C CA . GLY A 1 212 ? 7.851 1.418 -7.663 1.00 96.62 212 GLY A CA 1
ATOM 1668 C C . GLY A 1 212 ? 7.590 1.975 -9.060 1.00 96.62 212 GLY A C 1
ATOM 1669 O O . GLY A 1 212 ? 8.541 2.232 -9.810 1.00 96.62 212 GLY A O 1
ATOM 1670 N N . VAL A 1 213 ? 6.319 2.135 -9.432 1.00 94.81 213 VAL A N 1
ATOM 1671 C CA . VAL A 1 213 ? 5.926 2.731 -10.719 1.00 94.81 213 VAL A CA 1
ATOM 1672 C C . VAL A 1 213 ? 5.116 4.005 -10.505 1.00 94.81 213 VAL A C 1
ATOM 1674 O O . VAL A 1 213 ? 4.119 4.023 -9.787 1.00 94.81 213 VAL A O 1
ATOM 1677 N N . ASP A 1 214 ? 5.559 5.080 -11.152 1.00 89.75 214 ASP A N 1
ATOM 1678 C CA . ASP A 1 214 ? 4.813 6.331 -11.300 1.00 89.75 214 ASP A CA 1
ATOM 1679 C C . ASP A 1 214 ? 3.796 6.114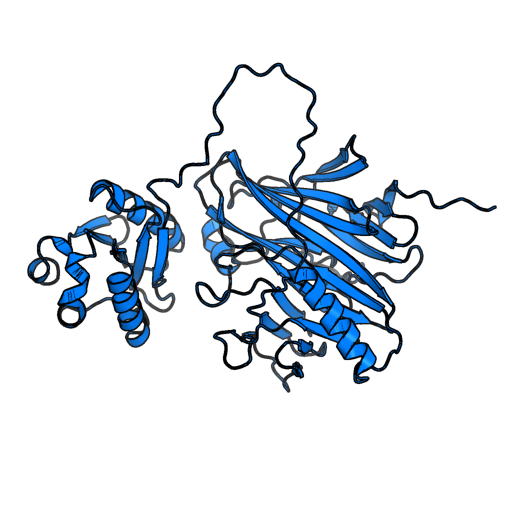 -12.427 1.00 89.75 214 ASP A C 1
ATOM 1681 O O . ASP A 1 214 ? 4.121 6.247 -13.607 1.00 89.75 214 ASP A O 1
ATOM 1685 N N . ALA A 1 215 ? 2.595 5.654 -12.071 1.00 86.62 215 ALA A N 1
ATOM 1686 C CA . ALA A 1 215 ? 1.556 5.256 -13.014 1.00 86.62 215 ALA A CA 1
ATOM 1687 C C . ALA A 1 215 ? 0.217 5.935 -12.700 1.00 86.62 215 ALA A C 1
ATOM 1689 O O . ALA A 1 215 ? -0.170 6.074 -11.546 1.00 86.62 215 ALA A O 1
ATOM 1690 N N . LEU A 1 216 ? -0.524 6.310 -13.748 1.00 84.81 216 LEU A N 1
ATOM 1691 C CA . LEU A 1 216 ? -1.898 6.824 -13.621 1.00 84.81 216 LEU A CA 1
ATOM 1692 C C . LEU A 1 216 ? -2.937 5.705 -13.478 1.00 84.81 216 LEU A C 1
ATOM 1694 O O . LEU A 1 216 ? -4.071 5.951 -13.087 1.00 84.81 216 LEU A O 1
ATOM 1698 N N . ALA A 1 217 ? -2.557 4.474 -13.813 1.00 86.56 217 ALA A N 1
ATOM 1699 C CA . ALA A 1 217 ? -3.329 3.285 -13.505 1.00 86.56 217 ALA A CA 1
ATOM 1700 C C . ALA A 1 217 ? -2.814 2.708 -12.184 1.00 86.56 217 ALA A C 1
ATOM 1702 O O . ALA A 1 217 ? -1.726 2.136 -12.147 1.00 86.56 217 ALA A O 1
ATOM 1703 N N . SER A 1 218 ? -3.594 2.812 -11.108 1.00 93.00 218 SER A N 1
ATOM 1704 C CA . SER A 1 218 ? -3.261 2.168 -9.832 1.00 93.00 218 SER A CA 1
ATOM 1705 C C . SER A 1 218 ? -3.701 0.702 -9.854 1.00 93.00 218 SER A C 1
ATOM 1707 O O . SER A 1 218 ? -4.681 0.310 -9.219 1.00 93.00 218 SER A O 1
ATOM 1709 N N . ALA A 1 219 ? -3.026 -0.105 -10.672 1.00 96.94 219 ALA A N 1
ATOM 1710 C CA . ALA A 1 219 ? -3.353 -1.509 -10.886 1.00 96.94 219 ALA A CA 1
ATOM 1711 C C . ALA A 1 219 ? -2.108 -2.369 -11.115 1.00 96.94 219 ALA A C 1
ATOM 1713 O O . ALA A 1 219 ? -1.075 -1.891 -11.576 1.00 96.94 219 ALA A O 1
ATOM 1714 N N . ILE A 1 220 ? -2.237 -3.660 -10.829 1.00 98.25 220 ILE A N 1
ATOM 1715 C CA . ILE A 1 220 ? -1.191 -4.666 -10.993 1.00 98.25 220 ILE A CA 1
ATOM 1716 C C . ILE A 1 220 ? -1.832 -6.012 -11.334 1.00 98.25 220 ILE A C 1
ATOM 1718 O O . ILE A 1 220 ? -2.865 -6.380 -10.766 1.00 98.25 220 ILE A O 1
ATOM 1722 N N . ILE A 1 221 ? -1.240 -6.736 -12.286 1.00 98.56 221 ILE A N 1
ATOM 1723 C CA . ILE A 1 221 ? -1.738 -8.045 -12.729 1.00 98.56 221 ILE A CA 1
ATOM 1724 C C . ILE A 1 221 ? -0.676 -9.109 -12.479 1.00 98.56 221 ILE A C 1
ATOM 1726 O O . ILE A 1 221 ? 0.436 -8.991 -12.980 1.00 98.56 221 ILE A O 1
ATOM 1730 N N . ALA A 1 222 ? -1.031 -10.175 -11.765 1.00 98.62 222 ALA A N 1
ATOM 1731 C CA . ALA A 1 222 ? -0.232 -11.392 -11.652 1.00 98.62 222 ALA A CA 1
ATOM 1732 C C . ALA A 1 222 ? -0.886 -12.513 -12.469 1.00 98.62 222 ALA A C 1
ATOM 1734 O O . ALA A 1 222 ? -2.085 -12.762 -12.337 1.00 98.62 222 ALA A O 1
ATOM 1735 N N . VAL A 1 223 ? -0.111 -13.192 -13.314 1.00 98.38 223 VAL A N 1
ATOM 1736 C CA . VAL A 1 223 ? -0.607 -14.262 -14.190 1.00 98.38 223 VAL A CA 1
ATOM 1737 C C . VAL A 1 223 ? -0.029 -15.602 -13.770 1.00 98.38 223 VAL A C 1
ATOM 1739 O O . VAL A 1 223 ? 1.185 -15.736 -13.643 1.00 98.38 223 VAL A O 1
ATOM 1742 N N . LYS A 1 224 ? -0.892 -16.603 -13.596 1.00 96.44 224 LYS A N 1
ATOM 1743 C CA . LYS A 1 224 ? -0.487 -17.985 -13.330 1.00 96.44 224 LYS A CA 1
ATOM 1744 C C . LYS A 1 224 ? -1.382 -18.962 -14.078 1.00 96.44 224 LYS A C 1
ATOM 1746 O O . LYS A 1 224 ? -2.605 -18.870 -13.975 1.00 96.44 224 LYS A O 1
ATOM 1751 N N . ASP A 1 225 ? -0.788 -19.872 -14.844 1.00 93.88 225 ASP A N 1
ATOM 1752 C CA . ASP A 1 225 ? -1.498 -20.920 -15.594 1.00 93.88 225 ASP A CA 1
ATOM 1753 C C . ASP A 1 225 ? -2.594 -20.379 -16.543 1.00 93.88 225 ASP A C 1
ATOM 1755 O O . ASP A 1 225 ? -3.616 -21.024 -16.800 1.00 93.88 225 ASP A O 1
ATOM 1759 N N . GLY A 1 226 ? -2.382 -19.176 -17.091 1.00 94.75 226 GLY A N 1
ATOM 1760 C CA . GLY A 1 226 ? -3.337 -18.477 -17.963 1.00 94.75 226 GLY A CA 1
ATOM 1761 C C . GLY A 1 226 ? -4.477 -17.756 -17.229 1.00 94.75 226 GLY A C 1
ATOM 1762 O O . GLY A 1 226 ? -5.354 -17.192 -17.884 1.00 94.75 226 GLY A O 1
ATOM 1763 N N . LEU A 1 227 ? -4.479 -17.746 -15.894 1.00 97.06 227 LEU A N 1
ATOM 1764 C CA . LEU A 1 227 ? -5.386 -16.943 -15.078 1.00 97.06 227 LEU A CA 1
ATOM 1765 C C . LEU A 1 227 ? -4.688 -15.643 -14.665 1.00 97.06 227 LEU A C 1
ATOM 1767 O O . LEU A 1 227 ? -3.661 -15.674 -13.989 1.00 97.06 227 LEU A O 1
ATOM 1771 N N . ALA A 1 228 ? -5.257 -14.503 -15.046 1.00 98.25 228 ALA A N 1
ATOM 1772 C CA . ALA A 1 228 ? -4.802 -13.184 -14.627 1.00 98.25 228 ALA A CA 1
ATOM 1773 C C . ALA A 1 228 ? -5.588 -12.722 -13.392 1.00 98.25 228 ALA A C 1
ATOM 1775 O O . ALA A 1 228 ? -6.799 -12.497 -13.458 1.00 98.25 228 ALA A O 1
ATOM 1776 N N . PHE A 1 229 ? -4.893 -12.571 -12.266 1.00 98.69 229 PHE A N 1
ATOM 1777 C CA . PHE A 1 229 ? -5.394 -11.901 -11.074 1.00 98.69 229 PHE A CA 1
ATOM 1778 C C . PHE A 1 229 ? -5.018 -10.421 -11.134 1.00 98.69 229 PHE A C 1
ATOM 1780 O O . PHE A 1 229 ? -3.837 -10.080 -11.145 1.00 98.69 229 PHE A O 1
ATOM 1787 N N . MET A 1 230 ? -6.026 -9.553 -11.176 1.00 98.50 230 MET A N 1
ATOM 1788 C CA . MET A 1 230 ? -5.852 -8.105 -11.168 1.00 98.50 230 MET A CA 1
ATOM 1789 C C . MET A 1 230 ? -6.252 -7.545 -9.807 1.00 98.50 230 MET A C 1
ATOM 1791 O O . MET A 1 230 ? -7.386 -7.754 -9.367 1.00 98.50 230 MET A O 1
ATOM 1795 N N . ALA A 1 231 ? -5.349 -6.787 -9.191 1.00 98.25 231 ALA A N 1
ATOM 1796 C CA . ALA A 1 231 ? -5.659 -5.893 -8.084 1.00 98.25 231 ALA A CA 1
ATOM 1797 C C . ALA A 1 231 ? -5.607 -4.447 -8.589 1.00 98.25 231 ALA A C 1
ATOM 1799 O O . ALA A 1 231 ? -4.690 -4.077 -9.326 1.00 98.25 231 ALA A O 1
ATOM 1800 N N . ARG A 1 232 ? -6.599 -3.633 -8.223 1.00 97.50 232 ARG A N 1
ATOM 1801 C CA . ARG A 1 232 ? -6.680 -2.225 -8.632 1.00 97.50 232 ARG A CA 1
ATOM 1802 C C . ARG A 1 232 ? -7.345 -1.348 -7.584 1.00 97.50 232 ARG A C 1
ATOM 1804 O O . ARG A 1 232 ? -8.095 -1.839 -6.747 1.00 97.50 232 ARG A O 1
ATOM 1811 N N . THR A 1 233 ? -7.100 -0.054 -7.677 1.00 94.75 233 THR A N 1
ATOM 1812 C CA . THR A 1 233 ? -7.738 1.005 -6.891 1.00 94.75 233 THR A CA 1
ATOM 1813 C C . THR A 1 233 ? -7.942 2.225 -7.794 1.00 94.75 233 THR A C 1
ATOM 1815 O O . THR A 1 233 ? -7.213 2.358 -8.784 1.00 94.75 233 THR A O 1
ATOM 1818 N N . PRO A 1 234 ? -8.931 3.097 -7.537 1.00 90.19 234 PRO A N 1
ATOM 1819 C CA . PRO A 1 234 ? -9.016 4.372 -8.236 1.00 90.19 234 PRO A CA 1
ATOM 1820 C C . PRO A 1 234 ? -7.714 5.164 -8.076 1.00 90.19 234 PRO A C 1
ATOM 1822 O O . PRO A 1 234 ? -7.138 5.234 -6.990 1.00 90.19 234 PRO A O 1
ATOM 1825 N N . TYR A 1 235 ? -7.238 5.770 -9.162 1.00 89.25 235 TYR A N 1
ATOM 1826 C CA . TYR A 1 235 ? -6.108 6.684 -9.064 1.00 89.25 235 TYR A CA 1
ATOM 1827 C C . TYR A 1 235 ? -6.534 7.967 -8.351 1.00 89.25 235 TYR A C 1
ATOM 1829 O O . TYR A 1 235 ? -7.524 8.605 -8.712 1.00 89.25 235 TYR A O 1
ATOM 1837 N N . GLU A 1 236 ? -5.747 8.372 -7.361 1.00 90.00 236 GLU A N 1
ATOM 1838 C CA . GLU A 1 236 ? -5.959 9.601 -6.615 1.00 90.00 236 GLU A CA 1
ATOM 1839 C C . GLU A 1 236 ? -4.745 10.508 -6.784 1.00 90.00 236 GLU A C 1
ATOM 1841 O O . GLU A 1 236 ? -3.602 10.127 -6.543 1.00 90.00 236 GLU A O 1
ATOM 1846 N N . LYS A 1 237 ? -4.980 11.758 -7.177 1.00 87.00 237 LYS A N 1
ATOM 1847 C CA . LYS A 1 237 ? -3.892 12.724 -7.301 1.00 87.00 237 LYS A CA 1
ATOM 1848 C C . LYS A 1 237 ? -3.366 13.106 -5.915 1.00 87.00 237 LYS A C 1
ATOM 1850 O O . LYS A 1 237 ? -4.097 13.692 -5.119 1.00 87.00 237 LYS A O 1
ATOM 1855 N N . GLY A 1 238 ? -2.075 12.901 -5.677 1.00 86.00 238 GLY A N 1
ATOM 1856 C CA . GLY A 1 238 ? -1.404 13.347 -4.459 1.00 86.00 238 GLY A CA 1
ATOM 1857 C C . GLY A 1 238 ? 0.052 12.901 -4.396 1.00 86.00 238 GLY A C 1
ATOM 1858 O O . GLY A 1 238 ? 0.573 12.318 -5.345 1.00 86.00 238 GLY A O 1
ATOM 1859 N N . ASP A 1 239 ? 0.708 13.208 -3.280 1.00 85.88 239 ASP A N 1
ATOM 1860 C CA . ASP A 1 239 ? 2.033 12.669 -2.979 1.00 85.88 239 ASP A CA 1
ATOM 1861 C C . ASP A 1 239 ? 1.878 11.261 -2.398 1.00 85.88 239 ASP A C 1
ATOM 1863 O O . ASP A 1 239 ? 0.994 11.031 -1.574 1.00 85.88 239 ASP A O 1
ATOM 1867 N N . TYR A 1 240 ? 2.735 10.331 -2.809 1.00 91.00 240 TYR A N 1
ATOM 1868 C CA . TYR A 1 240 ? 2.752 8.963 -2.294 1.00 91.00 240 TYR A CA 1
ATOM 1869 C C . TYR A 1 240 ? 3.935 8.755 -1.338 1.00 91.00 240 TYR A C 1
ATOM 1871 O O . TYR A 1 240 ? 4.864 9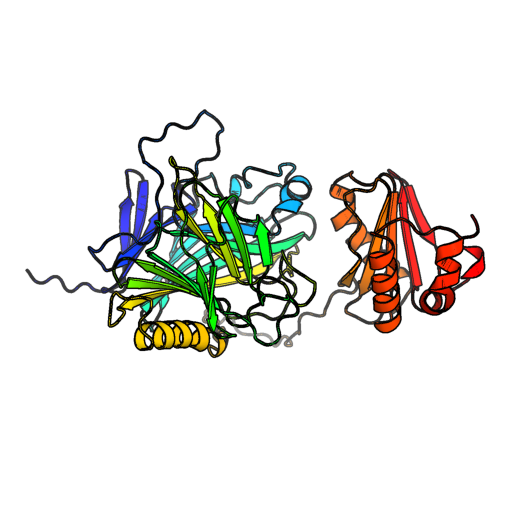.568 -1.336 1.00 91.00 240 TYR A O 1
ATOM 1879 N N . PRO A 1 241 ? 3.891 7.711 -0.490 1.00 87.75 241 PRO A N 1
ATOM 1880 C CA . PRO A 1 241 ? 4.910 7.452 0.534 1.00 87.75 241 PRO A CA 1
ATOM 1881 C C . PRO A 1 241 ? 6.333 7.338 -0.010 1.00 87.75 241 PRO A C 1
ATOM 1883 O O . PRO A 1 241 ? 7.276 7.806 0.630 1.00 87.75 241 PRO A O 1
ATOM 1886 N N . ASP A 1 242 ? 6.454 6.759 -1.200 1.00 86.94 242 ASP A N 1
ATOM 1887 C CA . ASP A 1 242 ? 7.701 6.526 -1.904 1.00 86.94 242 ASP A CA 1
ATOM 1888 C C . ASP A 1 242 ? 7.684 7.211 -3.278 1.00 86.94 242 ASP A C 1
ATOM 1890 O O . ASP A 1 242 ? 6.634 7.500 -3.862 1.00 86.94 242 ASP A O 1
ATOM 1894 N N . GLY A 1 243 ? 8.884 7.488 -3.788 1.00 84.19 243 GLY A N 1
ATOM 1895 C CA . GLY A 1 243 ? 9.096 8.218 -5.033 1.00 84.19 243 GLY A CA 1
ATOM 1896 C C . GLY A 1 243 ? 9.284 9.726 -4.848 1.00 84.19 243 GLY A C 1
ATOM 1897 O O . GLY A 1 243 ? 9.493 10.242 -3.749 1.00 84.19 243 GLY A O 1
ATOM 1898 N N . ALA A 1 244 ? 9.318 10.445 -5.965 1.00 75.31 244 ALA A N 1
ATOM 1899 C CA . ALA A 1 244 ? 9.564 11.874 -6.004 1.00 75.31 244 ALA A CA 1
ATOM 1900 C C . ALA A 1 244 ? 8.253 12.629 -5.767 1.00 75.31 244 ALA A C 1
ATOM 1902 O O . ALA A 1 244 ? 7.177 12.184 -6.151 1.00 75.31 244 ALA A O 1
ATOM 1903 N N . LEU A 1 245 ? 8.339 13.813 -5.162 1.00 69.88 245 LEU A N 1
ATOM 1904 C CA . LEU A 1 245 ? 7.169 14.667 -4.940 1.00 69.88 245 LEU A CA 1
ATOM 1905 C C . LEU A 1 245 ? 6.434 14.954 -6.257 1.00 69.88 245 LEU A C 1
ATOM 1907 O O . LEU A 1 245 ? 7.061 15.366 -7.236 1.00 69.88 245 LEU A O 1
ATOM 1911 N N . GLY A 1 246 ? 5.115 14.761 -6.260 1.00 76.69 246 GLY A N 1
ATOM 1912 C CA . GLY A 1 246 ? 4.259 14.846 -7.447 1.00 76.69 246 GLY A CA 1
ATOM 1913 C C . GLY A 1 246 ? 4.396 13.697 -8.458 1.00 76.69 246 GLY A C 1
ATOM 1914 O O . GLY A 1 246 ? 3.661 13.699 -9.440 1.00 76.69 246 GLY A O 1
ATOM 1915 N N . HIS A 1 247 ? 5.299 12.743 -8.217 1.00 82.19 247 HIS A N 1
ATOM 1916 C CA . HIS A 1 247 ? 5.617 11.588 -9.068 1.00 82.19 247 HIS A CA 1
ATOM 1917 C C . HIS A 1 247 ? 5.893 10.354 -8.190 1.00 82.19 247 HIS A C 1
ATOM 1919 O O . HIS A 1 247 ? 6.921 9.691 -8.319 1.00 82.19 247 HIS A O 1
ATOM 1925 N N . GLY A 1 248 ? 5.041 10.126 -7.192 1.00 88.69 248 GLY A N 1
ATOM 1926 C CA . GLY A 1 248 ? 5.207 9.018 -6.259 1.00 88.69 248 GLY A CA 1
ATOM 1927 C C . GLY A 1 248 ? 4.669 7.696 -6.815 1.00 88.69 248 GLY A C 1
ATOM 1928 O O . GLY A 1 248 ? 4.131 7.658 -7.921 1.00 88.69 248 GLY A O 1
ATOM 1929 N N . PHE A 1 249 ? 4.812 6.614 -6.053 1.00 94.88 249 PHE A N 1
ATOM 1930 C CA . PHE A 1 249 ? 4.447 5.266 -6.499 1.00 94.88 249 PHE A CA 1
ATOM 1931 C C . PHE A 1 249 ? 3.094 4.811 -5.922 1.00 94.88 249 PHE A C 1
ATOM 1933 O O . PHE A 1 249 ? 3.037 4.362 -4.779 1.00 94.88 249 PHE A O 1
ATOM 1940 N N . PRO A 1 250 ? 1.982 4.898 -6.681 1.00 95.62 250 PRO A N 1
ATOM 1941 C CA . PRO A 1 250 ? 0.714 4.268 -6.296 1.00 95.62 250 PRO A CA 1
ATOM 1942 C C . PRO A 1 250 ? 0.745 2.740 -6.361 1.00 95.62 250 PRO A C 1
ATOM 1944 O O . PRO A 1 250 ? -0.097 2.086 -5.746 1.00 95.62 250 PRO A O 1
ATOM 1947 N N . VAL A 1 251 ? 1.676 2.183 -7.137 1.00 97.50 251 VAL A N 1
ATOM 1948 C CA . VAL A 1 251 ? 1.840 0.746 -7.335 1.00 97.50 251 VAL A CA 1
ATOM 1949 C C . VAL A 1 251 ? 3.288 0.379 -7.055 1.00 97.50 251 VAL A C 1
ATOM 1951 O O . VAL A 1 251 ? 4.218 0.960 -7.626 1.00 97.50 251 VAL A O 1
ATOM 1954 N N . GLU A 1 252 ? 3.463 -0.625 -6.210 1.00 98.25 252 GLU A N 1
ATOM 1955 C CA . GLU A 1 252 ? 4.754 -1.222 -5.915 1.00 98.25 252 GLU A CA 1
ATOM 1956 C C . GLU A 1 252 ? 4.687 -2.744 -6.071 1.00 98.25 252 GLU A C 1
ATOM 1958 O O . GLU A 1 252 ? 3.626 -3.374 -6.038 1.00 98.25 252 GLU A O 1
ATOM 1963 N N . LEU A 1 253 ? 5.850 -3.343 -6.292 1.00 98.50 253 LEU A N 1
ATOM 1964 C CA . LEU A 1 253 ? 6.010 -4.785 -6.388 1.00 98.50 253 LEU A CA 1
ATOM 1965 C C . LEU A 1 253 ? 7.213 -5.206 -5.557 1.00 98.50 253 LEU A C 1
ATOM 1967 O O . LEU A 1 253 ? 8.340 -4.805 -5.862 1.00 98.50 253 LEU A O 1
ATOM 1971 N N . TRP A 1 254 ? 6.982 -6.074 -4.577 1.00 98.12 254 TRP A N 1
ATOM 1972 C CA . TRP A 1 254 ? 8.038 -6.809 -3.887 1.00 98.12 254 TRP A CA 1
ATOM 1973 C C . TRP A 1 254 ? 8.145 -8.230 -4.432 1.00 98.12 254 TRP A C 1
ATOM 1975 O O . TRP A 1 254 ? 7.150 -8.939 -4.594 1.00 98.12 254 TRP A O 1
ATOM 1985 N N . ASN A 1 255 ? 9.368 -8.678 -4.686 1.00 98.00 255 ASN A N 1
ATOM 1986 C CA . ASN A 1 255 ? 9.679 -10.086 -4.888 1.00 98.00 255 ASN A CA 1
ATOM 1987 C C . ASN A 1 255 ? 10.469 -10.575 -3.682 1.00 98.00 255 ASN A C 1
ATOM 1989 O O . ASN A 1 255 ? 11.578 -10.097 -3.445 1.00 98.00 255 ASN A O 1
ATOM 1993 N N . ASN A 1 256 ? 9.923 -11.539 -2.945 1.00 96.69 256 ASN A N 1
ATOM 1994 C CA . ASN A 1 256 ? 10.651 -12.202 -1.877 1.00 96.69 256 ASN A CA 1
ATOM 1995 C C . ASN A 1 256 ? 11.260 -13.502 -2.399 1.00 96.69 256 ASN A C 1
ATOM 1997 O O . ASN A 1 256 ? 10.588 -14.525 -2.391 1.00 96.69 256 ASN A O 1
ATOM 2001 N N . GLY A 1 257 ? 12.526 -13.491 -2.811 1.00 93.81 257 GLY A N 1
ATOM 2002 C CA . GLY A 1 257 ? 13.196 -14.670 -3.369 1.00 93.81 257 GLY A CA 1
ATOM 2003 C C . GLY A 1 257 ? 13.645 -15.718 -2.344 1.00 93.81 257 GLY A C 1
ATOM 2004 O O . GLY A 1 257 ? 14.354 -16.648 -2.715 1.00 93.81 257 GLY A O 1
ATOM 2005 N N . ASP A 1 258 ? 13.294 -15.587 -1.063 1.00 91.88 258 ASP A N 1
ATOM 2006 C CA . ASP A 1 258 ? 13.698 -16.552 -0.034 1.00 91.88 258 ASP A CA 1
ATOM 2007 C C . ASP A 1 258 ? 13.098 -17.938 -0.323 1.00 91.88 258 ASP A C 1
ATOM 2009 O O . ASP A 1 258 ? 11.883 -18.083 -0.451 1.00 91.88 258 ASP A O 1
ATOM 2013 N N . ALA A 1 259 ? 13.938 -18.974 -0.390 1.00 86.88 259 ALA A N 1
ATOM 2014 C CA . ALA A 1 259 ? 13.505 -20.338 -0.697 1.00 86.88 259 ALA A CA 1
ATOM 2015 C C . ALA A 1 259 ? 12.498 -20.912 0.321 1.00 86.88 259 ALA A C 1
ATOM 2017 O O . ALA A 1 259 ? 11.674 -21.751 -0.038 1.00 86.88 259 ALA A O 1
ATOM 2018 N N . GLN A 1 260 ? 12.531 -20.456 1.576 1.00 86.44 260 GLN A N 1
ATOM 2019 C CA . GLN A 1 260 ? 11.595 -20.860 2.630 1.00 86.44 260 GLN A CA 1
ATOM 2020 C C . GLN A 1 260 ? 10.291 -20.051 2.615 1.00 86.44 260 GLN A C 1
ATOM 2022 O O . GLN A 1 260 ? 9.372 -20.346 3.385 1.00 86.44 260 GLN A O 1
ATOM 2027 N N . ALA A 1 261 ? 10.215 -18.989 1.810 1.00 89.44 261 ALA A N 1
ATOM 2028 C CA . ALA A 1 261 ? 9.051 -18.120 1.724 1.00 89.44 261 ALA A CA 1
ATOM 2029 C C . ALA A 1 261 ? 8.992 -17.402 0.367 1.00 89.44 261 ALA A C 1
ATOM 2031 O O . ALA A 1 261 ? 8.993 -16.179 0.320 1.00 89.44 261 ALA A O 1
ATOM 2032 N N . TYR A 1 262 ? 8.945 -18.137 -0.742 1.00 95.25 262 TYR A N 1
ATOM 2033 C CA . TYR A 1 262 ? 8.941 -17.518 -2.069 1.00 95.25 262 TYR A CA 1
ATOM 2034 C C . TYR A 1 262 ? 7.544 -17.000 -2.440 1.00 95.25 262 TYR A C 1
ATOM 2036 O O . TYR A 1 262 ? 6.608 -17.789 -2.590 1.00 95.25 262 TYR A O 1
ATOM 2044 N N . TYR A 1 263 ? 7.403 -15.679 -2.576 1.00 97.75 263 TYR A N 1
ATOM 2045 C CA . TYR A 1 263 ? 6.158 -14.998 -2.953 1.00 97.75 263 TYR A CA 1
ATOM 2046 C C . TYR A 1 263 ? 6.431 -13.623 -3.573 1.00 97.75 263 TYR A C 1
ATOM 2048 O O . TYR A 1 263 ? 7.545 -13.096 -3.500 1.00 97.75 263 TYR A O 1
ATOM 2056 N N . ASN A 1 264 ? 5.386 -13.016 -4.132 1.00 98.56 264 ASN A N 1
ATOM 2057 C CA . ASN A 1 264 ? 5.387 -11.612 -4.538 1.00 98.56 264 ASN A CA 1
ATOM 2058 C C . ASN A 1 264 ? 4.340 -10.832 -3.747 1.00 98.56 264 ASN A C 1
ATOM 2060 O O . ASN A 1 264 ? 3.286 -11.382 -3.429 1.00 98.56 264 ASN A O 1
ATOM 2064 N N . GLU A 1 265 ? 4.613 -9.565 -3.445 1.00 98.62 265 GLU A N 1
ATOM 2065 C CA . GLU A 1 265 ? 3.608 -8.643 -2.912 1.00 98.62 265 GLU A CA 1
ATOM 2066 C C . GLU A 1 265 ? 3.163 -7.703 -4.015 1.00 98.62 265 GLU A C 1
ATOM 2068 O O . GLU A 1 265 ? 3.974 -7.004 -4.620 1.00 98.62 265 GLU A O 1
ATOM 2073 N N . LEU A 1 266 ? 1.863 -7.723 -4.275 1.00 98.75 266 LEU A N 1
ATOM 2074 C CA . LEU A 1 266 ? 1.197 -6.743 -5.103 1.00 98.75 266 LEU A CA 1
ATOM 2075 C C . LEU A 1 266 ? 0.774 -5.607 -4.177 1.00 98.75 266 LEU A C 1
ATOM 2077 O O . LEU A 1 266 ? -0.093 -5.798 -3.318 1.00 98.75 266 LEU A O 1
ATOM 2081 N N . GLU A 1 267 ? 1.438 -4.465 -4.300 1.00 98.44 267 GLU A N 1
ATOM 2082 C CA . GLU A 1 267 ? 1.308 -3.370 -3.351 1.00 98.44 267 GLU A CA 1
ATOM 2083 C C . GLU A 1 267 ? 0.615 -2.182 -4.008 1.00 98.44 267 GLU A C 1
ATOM 2085 O O . GLU A 1 267 ? 1.039 -1.692 -5.055 1.00 98.44 267 GLU A O 1
ATOM 2090 N N . LEU A 1 268 ? -0.472 -1.729 -3.392 1.00 98.00 268 LEU A N 1
ATOM 2091 C CA . LEU A 1 268 ? -1.245 -0.581 -3.851 1.00 98.00 268 LEU A CA 1
ATOM 2092 C C . LEU A 1 268 ? -1.413 0.384 -2.681 1.00 98.00 268 LEU A C 1
ATOM 2094 O O . LEU A 1 268 ? -1.770 -0.026 -1.573 1.00 98.00 268 LEU A O 1
ATOM 2098 N N . LEU A 1 269 ? -1.081 1.649 -2.919 1.00 97.19 269 LEU A N 1
ATOM 2099 C CA . LEU A 1 269 ? -1.000 2.669 -1.880 1.00 97.19 269 LEU A CA 1
ATOM 2100 C C . LEU A 1 269 ? -2.041 3.762 -2.119 1.00 97.19 269 LEU A C 1
ATOM 2102 O O . LEU A 1 269 ? -2.372 4.086 -3.260 1.00 97.19 269 LEU A O 1
ATOM 2106 N N . SER A 1 270 ? -2.536 4.371 -1.042 1.00 96.88 270 SER A N 1
ATOM 2107 C CA . SER A 1 270 ? -3.239 5.655 -1.122 1.00 96.88 270 SER A CA 1
ATOM 2108 C C . SER A 1 270 ? -2.232 6.812 -1.173 1.00 96.88 270 SER A C 1
ATOM 2110 O O . SER A 1 270 ? -1.095 6.660 -0.711 1.00 96.88 270 SER A O 1
ATOM 2112 N N . PRO A 1 271 ? -2.631 8.014 -1.614 1.00 93.31 271 PRO A N 1
ATOM 2113 C CA . PRO A 1 271 ? -1.841 9.208 -1.349 1.00 93.31 271 PRO A CA 1
ATOM 2114 C C . PRO A 1 271 ? -1.659 9.442 0.158 1.00 93.31 271 PRO A C 1
ATOM 2116 O O . PRO A 1 271 ? -2.472 9.001 0.980 1.00 93.31 271 PRO A O 1
ATOM 2119 N N . LEU A 1 272 ? -0.603 10.170 0.510 1.00 88.25 272 LEU A N 1
ATOM 2120 C CA . LEU A 1 272 ? -0.349 10.683 1.849 1.00 88.25 272 LEU A CA 1
ATOM 2121 C C . LEU A 1 272 ? -1.409 11.721 2.226 1.00 88.25 272 LEU A C 1
ATOM 2123 O O . LEU A 1 272 ? -1.642 12.694 1.505 1.00 88.25 272 LEU A O 1
ATOM 2127 N N . GLN A 1 273 ? -2.019 11.536 3.391 1.00 87.44 273 GLN A N 1
ATOM 2128 C CA . GLN A 1 273 ? -2.996 12.458 3.958 1.00 87.44 273 GLN A CA 1
ATOM 2129 C C . GLN A 1 273 ? -2.720 12.683 5.445 1.00 87.44 273 GLN A C 1
ATOM 2131 O O . GLN A 1 273 ? -2.247 11.797 6.160 1.00 87.44 273 GLN A O 1
ATOM 2136 N N . VAL A 1 274 ? -3.041 13.880 5.939 1.00 82.62 274 VAL A N 1
ATOM 2137 C CA . VAL A 1 274 ? -2.944 14.182 7.372 1.00 82.62 274 VAL A CA 1
ATOM 2138 C C . VAL A 1 274 ? -4.148 13.581 8.092 1.00 82.62 274 VAL A C 1
ATOM 2140 O O . VAL A 1 274 ? -5.274 14.064 7.977 1.00 82.62 274 VAL A O 1
ATOM 2143 N N . LEU A 1 275 ? -3.903 12.551 8.893 1.00 87.00 275 LEU A N 1
ATOM 2144 C CA . LEU A 1 275 ? -4.904 11.879 9.701 1.00 87.00 275 LEU A CA 1
ATOM 2145 C C . LEU A 1 275 ? -4.994 12.516 11.099 1.00 87.00 275 LEU A C 1
ATOM 2147 O O . LEU A 1 275 ? -4.160 12.276 11.977 1.00 87.00 275 LEU A O 1
ATOM 2151 N N . ARG A 1 276 ? -6.034 13.330 11.310 1.00 89.38 276 ARG A N 1
ATOM 2152 C CA . ARG A 1 276 ? -6.330 14.035 12.574 1.00 89.38 276 ARG A CA 1
ATOM 2153 C C . ARG A 1 276 ? -7.326 13.252 13.427 1.00 89.38 276 ARG A C 1
ATOM 2155 O O . ARG A 1 276 ? -8.114 12.475 12.899 1.00 89.38 276 ARG A O 1
ATOM 2162 N N . THR A 1 277 ? -7.338 13.475 14.740 1.00 90.19 277 THR A N 1
ATOM 2163 C CA . THR A 1 277 ? -8.337 12.856 15.631 1.00 90.19 277 THR A CA 1
ATOM 2164 C C . THR A 1 277 ? -9.761 13.170 15.163 1.00 90.19 277 THR A C 1
ATOM 2166 O O . THR A 1 277 ? -10.081 14.316 14.857 1.00 90.19 277 THR A O 1
ATOM 2169 N N . GLY A 1 278 ? -10.596 12.134 15.058 1.00 91.38 278 GLY A N 1
ATOM 2170 C CA . GLY A 1 278 ? -11.948 12.193 14.497 1.00 91.38 278 GLY A CA 1
ATOM 2171 C C . GLY A 1 278 ? -12.014 12.096 12.967 1.00 91.38 278 GLY A C 1
ATOM 2172 O O . GLY A 1 278 ? -13.107 11.975 12.420 1.00 91.38 278 GLY A O 1
ATOM 2173 N N . SER A 1 279 ? -10.875 12.128 12.269 1.00 92.44 279 SER A N 1
ATOM 2174 C CA . SER A 1 279 ? -10.809 12.009 10.807 1.00 92.44 279 SER A CA 1
ATOM 2175 C C . SER A 1 279 ? -10.596 10.565 10.355 1.00 92.44 279 SER A C 1
ATOM 2177 O O . SER A 1 279 ? -10.188 9.688 11.127 1.00 92.44 279 SER A O 1
ATOM 2179 N N . ARG A 1 280 ? -10.874 10.335 9.070 1.00 97.12 280 ARG A N 1
ATOM 2180 C CA . ARG A 1 280 ? -10.742 9.042 8.402 1.00 97.12 280 ARG A CA 1
ATOM 2181 C C . ARG A 1 280 ? -10.031 9.209 7.064 1.00 97.12 280 ARG A C 1
ATOM 2183 O O . ARG A 1 280 ? -10.301 10.179 6.364 1.00 97.12 280 ARG A O 1
ATOM 2190 N N . ILE A 1 281 ? -9.184 8.246 6.716 1.00 95.44 281 ILE A N 1
ATOM 2191 C CA . ILE A 1 281 ? -8.644 8.062 5.360 1.00 95.44 281 ILE A CA 1
ATOM 2192 C C . ILE A 1 281 ? -9.237 6.774 4.813 1.00 95.44 281 ILE A C 1
ATOM 2194 O O . ILE A 1 281 ? -9.324 5.791 5.551 1.00 95.44 281 ILE A O 1
ATOM 2198 N N . ASN A 1 282 ? -9.643 6.784 3.548 1.00 96.94 282 ASN A N 1
ATOM 2199 C CA . ASN A 1 282 ? -10.225 5.640 2.866 1.00 96.94 282 ASN A CA 1
ATOM 2200 C C . ASN A 1 282 ? -9.330 5.187 1.709 1.00 96.94 282 ASN A C 1
ATOM 2202 O O . ASN A 1 282 ? -8.726 6.026 1.050 1.00 96.94 282 ASN A O 1
ATOM 2206 N N . HIS A 1 283 ? -9.263 3.879 1.472 1.00 97.25 283 HIS A N 1
ATOM 2207 C CA . HIS A 1 283 ? -8.612 3.300 0.304 1.00 97.25 283 HIS A CA 1
ATOM 2208 C C . HIS A 1 283 ? -9.333 2.007 -0.083 1.00 97.25 283 HIS A C 1
ATOM 2210 O O . HIS A 1 283 ? -9.461 1.096 0.737 1.00 97.25 283 HIS A O 1
ATOM 2216 N N . THR A 1 284 ? -9.854 1.936 -1.308 1.00 97.50 284 THR A N 1
ATOM 2217 C CA . THR A 1 284 ? -10.682 0.809 -1.759 1.00 97.50 284 THR A CA 1
ATOM 2218 C C . THR A 1 284 ? -9.976 0.009 -2.845 1.00 97.50 284 THR A C 1
ATOM 2220 O O . THR A 1 284 ? -9.633 0.544 -3.895 1.00 97.50 284 THR A O 1
ATOM 2223 N N . MET A 1 285 ? -9.817 -1.292 -2.608 1.00 97.62 285 MET A N 1
ATOM 2224 C CA . MET A 1 285 ? -9.250 -2.241 -3.561 1.00 97.62 285 MET A CA 1
ATOM 2225 C C . MET A 1 285 ? -10.347 -3.024 -4.268 1.00 97.62 285 MET A C 1
ATOM 2227 O O . MET A 1 285 ? -11.307 -3.450 -3.629 1.00 97.62 285 MET A O 1
ATOM 2231 N N . HIS A 1 286 ? -10.152 -3.289 -5.554 1.00 98.12 286 HIS A N 1
ATOM 2232 C CA . HIS A 1 286 ? -10.972 -4.182 -6.363 1.00 98.12 286 HIS A CA 1
ATOM 2233 C C . HIS A 1 286 ? -10.105 -5.307 -6.915 1.00 98.12 286 HIS A C 1
ATOM 2235 O O . HIS A 1 286 ? -9.043 -5.068 -7.497 1.00 98.12 286 HIS A O 1
ATOM 2241 N N . TRP A 1 287 ? -10.570 -6.535 -6.738 1.00 98.69 287 TRP A N 1
ATOM 2242 C CA . TRP A 1 287 ? -9.897 -7.748 -7.173 1.00 98.69 287 TRP A CA 1
ATOM 2243 C C . TRP A 1 287 ? -10.748 -8.500 -8.182 1.00 98.69 287 TRP A C 1
ATOM 2245 O O . TRP A 1 287 ? -11.914 -8.796 -7.927 1.00 98.69 287 TRP A O 1
ATOM 2255 N N . SER A 1 288 ? -10.148 -8.894 -9.300 1.00 98.38 288 SER A N 1
ATOM 2256 C CA . SER A 1 288 ? -10.842 -9.615 -10.371 1.00 98.38 288 SER A CA 1
ATOM 2257 C C . SER A 1 288 ? -9.974 -10.715 -10.979 1.00 98.38 288 SER A C 1
ATOM 2259 O O . SER A 1 288 ? -8.746 -10.696 -10.874 1.00 98.38 288 SER A O 1
ATOM 2261 N N . LEU A 1 289 ? -10.634 -11.712 -11.573 1.00 98.19 289 LEU A N 1
ATOM 2262 C CA . LEU A 1 289 ? -10.002 -12.865 -12.212 1.00 98.19 289 LEU A CA 1
ATOM 2263 C C . LEU A 1 289 ? -10.404 -12.928 -13.685 1.00 98.19 289 LEU A C 1
ATOM 2265 O O . LEU A 1 289 ? -11.588 -13.071 -14.003 1.00 98.19 289 LEU A O 1
ATOM 2269 N N . HIS A 1 290 ? -9.409 -12.899 -14.568 1.00 97.06 290 HIS A N 1
ATOM 2270 C CA . HIS A 1 290 ? -9.588 -12.879 -16.018 1.00 97.06 290 HIS A CA 1
ATOM 2271 C C . HIS A 1 290 ? -8.916 -14.091 -16.646 1.00 97.06 290 HIS A C 1
ATOM 2273 O O . HIS A 1 290 ? -7.750 -14.375 -16.379 1.00 97.06 290 HIS A O 1
ATOM 2279 N N . GLN A 1 291 ? -9.650 -14.821 -17.483 1.00 95.75 291 GLN A N 1
ATOM 2280 C CA . GLN A 1 291 ? -9.064 -15.908 -18.259 1.00 95.75 291 GLN A CA 1
ATOM 2281 C C . GLN A 1 291 ? -8.367 -15.316 -19.485 1.00 95.75 291 GLN A C 1
ATOM 2283 O O . GLN A 1 291 ? -8.994 -14.583 -20.255 1.00 95.75 291 GLN A O 1
ATOM 2288 N N . LEU A 1 292 ? -7.089 -15.639 -19.669 1.00 95.38 292 LEU A N 1
ATOM 2289 C CA . LEU A 1 292 ? -6.359 -15.271 -20.878 1.00 95.38 292 LEU A CA 1
ATOM 2290 C C . LEU A 1 292 ? -6.657 -16.279 -22.004 1.00 95.38 292 LEU A C 1
ATOM 2292 O O . LEU A 1 292 ? -6.858 -17.465 -21.717 1.00 95.38 292 LEU A O 1
ATOM 2296 N N . PRO A 1 293 ? -6.675 -15.834 -23.276 1.00 88.69 293 PRO A N 1
ATOM 2297 C CA . PRO A 1 293 ? -6.961 -16.665 -24.441 1.00 88.69 293 PRO A CA 1
ATOM 2298 C C . PRO A 1 293 ? -5.875 -17.715 -24.668 1.00 88.69 293 PRO A C 1
ATOM 2300 O O . PRO A 1 293 ? -6.174 -18.814 -25.127 1.00 88.69 293 PRO A O 1
ATOM 2303 N N . TYR A 1 294 ? -4.628 -17.394 -24.309 1.00 90.81 294 TYR A N 1
ATOM 2304 C CA . TYR A 1 294 ? -3.467 -18.261 -24.464 1.00 90.81 294 TYR A CA 1
ATOM 2305 C C . TYR A 1 294 ? -2.575 -18.188 -23.224 1.00 90.81 294 TYR A C 1
ATOM 2307 O O . TYR A 1 294 ? -2.569 -17.193 -22.499 1.00 90.81 294 TYR A O 1
ATOM 2315 N N . ARG A 1 295 ? -1.801 -19.254 -22.996 1.00 92.56 295 ARG A N 1
ATOM 2316 C CA . ARG A 1 295 ? -0.795 -19.308 -21.923 1.00 92.56 295 ARG A CA 1
ATOM 2317 C C . ARG A 1 295 ? 0.524 -18.637 -22.302 1.00 92.56 295 ARG A C 1
ATOM 2319 O O . ARG A 1 295 ? 1.301 -18.308 -21.415 1.00 92.56 295 ARG A O 1
ATOM 2326 N N . ASP A 1 296 ? 0.784 -18.443 -23.594 1.00 94.06 296 ASP A N 1
ATOM 2327 C CA . ASP A 1 296 ? 1.976 -17.740 -24.059 1.00 94.06 296 ASP A CA 1
ATOM 2328 C C . ASP A 1 296 ? 1.859 -16.238 -23.769 1.00 94.06 296 ASP A C 1
ATOM 2330 O O . ASP A 1 296 ? 1.151 -15.501 -24.452 1.00 94.06 296 ASP A O 1
ATOM 2334 N N . LEU A 1 297 ? 2.582 -15.781 -22.748 1.00 93.88 297 LEU A N 1
ATOM 2335 C CA . LEU A 1 297 ? 2.599 -14.382 -22.308 1.00 93.88 297 LEU A CA 1
ATOM 2336 C C . LEU A 1 297 ? 3.409 -13.468 -23.243 1.00 93.88 297 LEU A C 1
ATOM 2338 O O . LEU A 1 297 ? 3.445 -12.246 -23.057 1.00 93.88 297 LEU A O 1
ATOM 2342 N N . THR A 1 298 ? 4.082 -14.043 -24.242 1.00 92.44 298 THR A N 1
ATOM 2343 C CA . THR A 1 298 ? 4.772 -13.289 -25.291 1.00 92.44 298 THR A CA 1
ATOM 2344 C C . THR A 1 298 ? 3.874 -12.990 -26.489 1.00 92.44 298 THR A C 1
ATOM 2346 O O . THR A 1 298 ? 4.183 -12.063 -27.244 1.00 92.44 298 THR A O 1
ATOM 2349 N N . ALA A 1 299 ? 2.741 -13.692 -26.611 1.00 93.50 299 ALA A N 1
ATOM 2350 C CA . ALA A 1 299 ? 1.776 -13.499 -27.683 1.00 93.50 299 ALA A CA 1
ATOM 2351 C C . ALA A 1 299 ? 1.226 -12.053 -27.690 1.00 93.50 299 ALA A C 1
ATOM 2353 O O . ALA A 1 299 ? 0.810 -11.549 -26.635 1.00 93.50 299 ALA A O 1
ATOM 2354 N N . PRO A 1 300 ? 1.198 -11.369 -28.852 1.00 92.62 300 PRO A N 1
ATOM 2355 C CA . PRO A 1 300 ? 0.695 -9.999 -28.962 1.00 92.62 300 PRO A CA 1
ATOM 2356 C C . PRO A 1 300 ? -0.728 -9.816 -28.423 1.00 92.62 300 PRO A C 1
ATOM 2358 O O . PRO A 1 300 ? -1.007 -8.815 -27.768 1.00 92.62 300 PRO A O 1
ATOM 2361 N N . GLU A 1 301 ? -1.609 -10.791 -28.639 1.00 92.81 301 GLU A N 1
ATOM 2362 C CA . GLU A 1 301 ? -3.010 -10.760 -28.209 1.00 92.81 301 GLU A CA 1
ATOM 2363 C C . GLU A 1 301 ? -3.132 -10.782 -26.682 1.00 92.81 301 GLU A C 1
ATOM 2365 O O . GLU A 1 301 ? -3.919 -10.031 -26.107 1.00 92.81 301 GLU A O 1
ATOM 2370 N N . VAL A 1 302 ? -2.313 -11.604 -26.014 1.00 94.50 302 VAL A N 1
ATOM 2371 C CA . VAL A 1 302 ? -2.274 -11.677 -24.547 1.00 94.50 302 VAL A CA 1
ATOM 2372 C C . VAL A 1 302 ? -1.753 -10.365 -23.968 1.00 94.50 302 VAL A C 1
ATOM 2374 O O . VAL A 1 302 ? -2.351 -9.815 -23.044 1.00 94.50 302 VAL A O 1
ATOM 2377 N N . ARG A 1 303 ? -0.675 -9.817 -24.541 1.00 94.12 303 ARG A N 1
ATOM 2378 C CA . ARG A 1 303 ? -0.105 -8.530 -24.113 1.00 94.12 303 ARG A CA 1
ATOM 2379 C C . ARG A 1 303 ? -1.089 -7.377 -24.300 1.00 94.12 303 ARG A C 1
ATOM 2381 O O . ARG A 1 303 ? -1.247 -6.579 -23.381 1.00 94.12 303 ARG A O 1
ATOM 2388 N N . ALA A 1 304 ? -1.786 -7.329 -25.435 1.00 92.81 304 ALA A N 1
ATOM 2389 C CA . ALA A 1 304 ? -2.804 -6.319 -25.712 1.00 92.81 304 ALA A CA 1
ATOM 2390 C C . ALA A 1 304 ? -3.978 -6.402 -24.725 1.00 92.81 304 ALA A C 1
ATOM 2392 O O . ALA A 1 304 ? -4.417 -5.376 -24.209 1.00 92.81 304 ALA A O 1
ATOM 2393 N N . GLN A 1 305 ? -4.450 -7.611 -24.401 1.00 94.75 305 GLN A N 1
ATOM 2394 C CA . GLN A 1 305 ? -5.508 -7.787 -23.406 1.00 94.75 305 GLN A CA 1
ATOM 2395 C C . GLN A 1 305 ? -5.060 -7.353 -22.004 1.00 94.75 305 GLN A C 1
ATOM 2397 O O . GLN A 1 305 ? -5.815 -6.681 -21.305 1.00 94.75 305 GLN A O 1
ATOM 2402 N N . ILE A 1 306 ? -3.845 -7.712 -21.581 1.00 96.00 306 ILE A N 1
ATOM 2403 C CA . ILE A 1 306 ? -3.294 -7.300 -20.279 1.00 96.00 306 ILE A CA 1
ATOM 2404 C C . ILE A 1 306 ? -3.167 -5.776 -20.204 1.00 96.00 306 ILE A C 1
ATOM 2406 O O . ILE A 1 306 ? -3.564 -5.170 -19.208 1.00 96.00 306 IL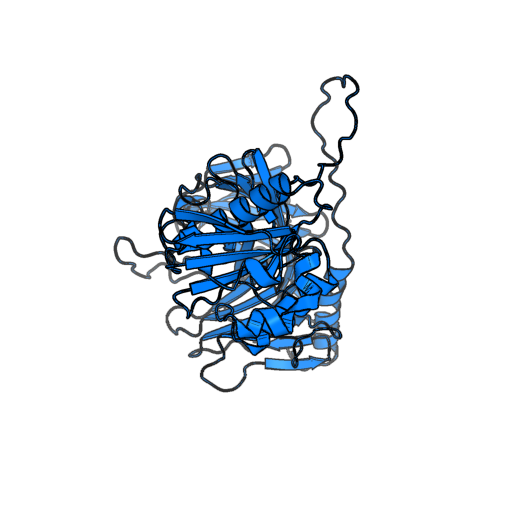E A O 1
ATOM 2410 N N . GLU A 1 307 ? -2.652 -5.151 -21.262 1.00 93.12 307 GLU A N 1
ATOM 2411 C CA . GLU A 1 307 ? -2.536 -3.697 -21.341 1.00 93.12 307 GLU A CA 1
ATOM 2412 C C . GLU A 1 307 ? -3.914 -3.023 -21.296 1.00 93.12 307 GLU A C 1
ATOM 2414 O O . GLU A 1 307 ? -4.099 -2.056 -20.559 1.00 93.12 307 GLU A O 1
ATOM 2419 N N . GLN A 1 308 ? -4.909 -3.574 -21.997 1.00 92.06 308 GLN A N 1
ATOM 2420 C CA . GLN A 1 308 ? -6.287 -3.089 -21.950 1.00 92.06 308 GLN A CA 1
ATOM 2421 C C . GLN A 1 308 ? -6.885 -3.192 -20.538 1.00 92.06 308 GLN A C 1
ATOM 2423 O O . GLN A 1 308 ? -7.493 -2.229 -20.069 1.00 92.06 308 GLN A O 1
ATOM 2428 N N . LEU A 1 309 ? -6.690 -4.320 -19.843 1.00 93.38 309 LEU A N 1
ATOM 2429 C CA . LEU A 1 309 ? -7.145 -4.497 -18.459 1.00 93.38 309 LEU A CA 1
ATOM 2430 C C . LEU A 1 309 ? -6.536 -3.425 -17.541 1.00 93.38 309 LEU A C 1
ATOM 2432 O O . LEU A 1 309 ? -7.261 -2.763 -16.795 1.00 93.38 309 LEU A O 1
ATOM 2436 N N . LEU A 1 310 ? -5.227 -3.187 -17.650 1.00 91.88 310 LEU A N 1
ATOM 2437 C CA . LEU A 1 310 ? -4.534 -2.146 -16.886 1.00 91.88 310 LEU A CA 1
ATOM 2438 C C . LEU A 1 310 ? -4.968 -0.723 -17.265 1.00 91.88 310 LEU A C 1
ATOM 2440 O O . LEU A 1 310 ? -4.935 0.152 -16.413 1.00 91.88 310 LEU A O 1
ATOM 2444 N N . GLN A 1 311 ? -5.393 -0.464 -18.502 1.00 82.50 311 GLN A N 1
ATOM 2445 C CA . GLN A 1 311 ? -5.883 0.859 -18.908 1.00 82.50 311 GLN A CA 1
ATOM 2446 C C . GLN A 1 311 ? -7.329 1.115 -18.471 1.00 82.50 311 GLN A C 1
ATOM 2448 O O . GLN A 1 311 ? -7.682 2.247 -18.143 1.00 82.50 311 GLN A O 1
ATOM 2453 N N . THR A 1 312 ? -8.177 0.082 -18.414 1.00 73.75 312 THR A N 1
ATOM 2454 C CA . THR A 1 312 ? -9.566 0.242 -17.949 1.00 73.75 312 THR A CA 1
ATOM 2455 C C . THR A 1 312 ? -9.680 0.695 -16.492 1.00 73.75 312 THR A C 1
ATOM 2457 O O . THR A 1 312 ? -10.703 1.269 -16.129 1.00 73.75 312 THR A O 1
ATOM 2460 N N . SER A 1 313 ? -8.642 0.522 -15.667 1.00 62.19 313 SER A N 1
ATOM 2461 C CA . SER A 1 313 ? -8.617 1.062 -14.299 1.00 62.19 313 SER A CA 1
ATOM 2462 C C . SER A 1 313 ? -8.424 2.583 -14.230 1.00 62.19 313 SER A C 1
ATOM 2464 O O . SER A 1 313 ? -8.731 3.167 -13.197 1.00 62.19 313 SER A O 1
ATOM 2466 N N . VAL A 1 314 ? -7.974 3.236 -15.308 1.00 59.97 314 VAL A N 1
ATOM 2467 C CA . VAL A 1 314 ? -7.803 4.703 -15.368 1.00 59.97 314 VAL A CA 1
ATOM 2468 C C . VAL A 1 314 ? -9.148 5.427 -15.512 1.00 59.97 314 VAL A C 1
ATOM 2470 O O . VAL A 1 314 ? -9.287 6.565 -15.077 1.00 59.97 314 VAL A O 1
ATOM 2473 N N . ASN A 1 315 ? -10.150 4.768 -16.106 1.00 45.66 315 ASN A N 1
ATOM 2474 C CA . ASN A 1 315 ? -11.416 5.386 -16.521 1.00 45.66 315 ASN A CA 1
ATOM 2475 C C . ASN A 1 315 ? -12.598 5.118 -15.571 1.00 45.66 315 ASN A C 1
ATOM 2477 O O . ASN A 1 315 ? -13.732 5.463 -15.900 1.00 45.66 315 ASN A O 1
ATOM 2481 N N . GLU A 1 316 ? -12.378 4.480 -14.419 1.00 53.38 316 GLU A N 1
ATOM 2482 C CA . GLU A 1 316 ? -13.441 4.312 -13.424 1.00 53.38 316 GLU A CA 1
ATOM 2483 C C . GLU A 1 316 ? -13.511 5.554 -12.527 1.00 53.38 316 GLU A C 1
ATOM 2485 O O . GLU A 1 316 ? -12.654 5.767 -11.671 1.00 53.38 316 GLU A O 1
ATOM 2490 N N . GLU A 1 317 ? -14.534 6.392 -12.734 1.00 37.16 317 GLU A N 1
ATOM 2491 C CA . GLU A 1 317 ? -14.858 7.476 -11.803 1.00 37.16 317 GLU A CA 1
ATOM 2492 C C . GLU A 1 317 ? -15.105 6.905 -10.394 1.00 37.16 317 GLU A C 1
ATOM 2494 O O . GLU A 1 317 ? -15.743 5.853 -10.257 1.00 37.16 317 GLU A O 1
ATOM 2499 N N . PRO A 1 318 ? -14.641 7.587 -9.328 1.00 37.22 318 PRO A N 1
ATOM 2500 C CA . PRO A 1 318 ? -14.936 7.161 -7.969 1.00 37.22 318 PRO A CA 1
ATOM 2501 C C . PRO A 1 318 ? -16.460 7.120 -7.765 1.00 37.22 318 PRO A C 1
ATOM 2503 O O . PRO A 1 318 ? -17.157 8.063 -8.154 1.00 37.22 318 PRO A O 1
ATOM 2506 N N . PRO A 1 319 ? -17.011 6.056 -7.152 1.00 33.47 319 PRO A N 1
ATOM 2507 C CA . PRO A 1 319 ? -18.445 5.959 -6.941 1.00 33.47 319 PRO A CA 1
ATOM 2508 C C . PRO A 1 319 ? -18.932 7.129 -6.085 1.00 33.47 319 PRO A C 1
ATOM 2510 O O . PRO A 1 319 ? -18.384 7.433 -5.023 1.00 33.47 319 PRO A O 1
ATOM 2513 N N . THR A 1 320 ? -20.003 7.776 -6.539 1.00 27.61 320 THR A N 1
ATOM 2514 C CA . THR A 1 320 ? -20.720 8.785 -5.764 1.00 27.61 320 THR A CA 1
ATOM 2515 C C . THR A 1 320 ? -21.220 8.124 -4.481 1.00 27.61 320 THR A C 1
ATOM 2517 O O . THR A 1 320 ? -22.007 7.179 -4.526 1.00 27.61 320 THR A O 1
ATOM 2520 N N . VAL A 1 321 ? -20.749 8.582 -3.320 1.00 29.33 321 VAL A N 1
ATOM 2521 C CA . VAL A 1 321 ? -21.175 8.038 -2.024 1.00 29.33 321 VAL A CA 1
ATOM 2522 C C . VAL A 1 321 ? -22.635 8.427 -1.778 1.00 29.33 321 VAL A C 1
ATOM 2524 O O . VAL A 1 321 ? -22.931 9.471 -1.200 1.00 29.33 321 VAL A O 1
ATOM 2527 N N . THR A 1 322 ? -23.578 7.586 -2.199 1.00 25.05 322 THR A N 1
ATOM 2528 C CA . THR A 1 322 ? -24.968 7.656 -1.740 1.00 25.05 322 THR A CA 1
ATOM 2529 C C . THR A 1 322 ? -25.044 7.073 -0.333 1.00 25.05 322 THR A C 1
ATOM 2531 O O . THR A 1 322 ? -25.154 5.863 -0.130 1.00 25.05 322 THR A O 1
ATOM 2534 N N . SER A 1 323 ? -24.941 7.955 0.658 1.00 27.89 323 SER A N 1
ATOM 2535 C CA . SER A 1 323 ? -25.212 7.669 2.065 1.00 27.89 323 SER A CA 1
ATOM 2536 C C . SER A 1 323 ? -26.709 7.387 2.265 1.00 27.89 323 SER A C 1
ATOM 2538 O O . SER A 1 323 ? -27.490 8.308 2.496 1.00 27.89 323 SER A O 1
ATOM 2540 N N . ASN A 1 324 ? -27.114 6.117 2.224 1.00 27.06 324 ASN A N 1
ATOM 2541 C CA . ASN A 1 324 ? -28.417 5.680 2.733 1.00 27.06 324 ASN A CA 1
ATOM 2542 C C . ASN A 1 324 ? -28.314 5.419 4.243 1.00 27.06 324 ASN A C 1
ATOM 2544 O O . ASN A 1 324 ? -28.084 4.292 4.680 1.00 27.06 324 ASN A O 1
ATOM 2548 N N . ALA A 1 325 ? -28.478 6.477 5.037 1.00 29.73 325 ALA A N 1
ATOM 2549 C CA . ALA A 1 325 ? -28.809 6.386 6.457 1.00 29.73 325 ALA A CA 1
ATOM 2550 C C . ALA A 1 325 ? -30.256 6.886 6.649 1.00 29.73 325 ALA A C 1
ATOM 2552 O O . ALA A 1 325 ? -30.639 7.861 5.998 1.00 29.73 325 ALA A O 1
ATOM 2553 N N . PRO A 1 326 ? -31.083 6.229 7.486 1.00 27.00 326 PRO A N 1
ATOM 2554 C CA . PRO A 1 326 ? -32.485 6.594 7.662 1.00 27.00 326 PRO A CA 1
ATOM 2555 C C . PRO A 1 326 ? -32.637 8.013 8.222 1.00 27.00 326 PRO A C 1
ATOM 2557 O O . PRO A 1 326 ? -31.876 8.453 9.084 1.00 27.00 326 PRO A O 1
ATOM 2560 N N . ALA A 1 327 ? -33.632 8.714 7.679 1.00 24.53 327 ALA A N 1
ATOM 2561 C CA . ALA A 1 327 ? -33.882 10.134 7.859 1.00 24.53 327 ALA A CA 1
ATOM 2562 C C . ALA A 1 327 ? -34.036 10.534 9.334 1.00 24.53 327 ALA A C 1
ATOM 2564 O O . ALA A 1 327 ? -35.033 10.223 9.983 1.00 24.53 327 ALA A O 1
ATOM 2565 N N . VAL A 1 328 ? -33.072 11.309 9.826 1.00 28.44 328 VAL A N 1
ATOM 2566 C CA . VAL A 1 328 ? -33.308 12.277 10.897 1.00 28.44 328 VAL A CA 1
ATOM 2567 C C . VAL A 1 328 ? -33.600 13.603 10.205 1.00 28.44 328 VAL A C 1
ATOM 2569 O O . VAL A 1 328 ? -32.802 14.076 9.396 1.00 28.44 328 VAL A O 1
ATOM 2572 N N . THR A 1 329 ? -34.777 14.158 10.475 1.00 22.30 329 THR A N 1
ATOM 2573 C CA . THR A 1 329 ? -35.297 15.394 9.885 1.00 22.30 329 THR A CA 1
ATOM 2574 C C . THR A 1 329 ? -34.239 16.508 9.918 1.00 22.30 329 THR A C 1
ATOM 2576 O O . THR A 1 329 ? -33.757 16.847 11.003 1.00 22.30 329 THR A O 1
ATOM 2579 N N . PRO A 1 330 ? -33.845 17.083 8.767 1.00 26.08 330 PRO A N 1
ATOM 2580 C CA . PRO A 1 330 ? -32.750 18.035 8.720 1.00 26.08 330 PRO A CA 1
ATOM 2581 C C . PRO A 1 330 ? -33.240 19.436 9.090 1.00 26.08 330 PRO A C 1
ATOM 2583 O O . PRO A 1 330 ? -33.993 20.074 8.357 1.00 26.08 330 PRO A O 1
ATOM 2586 N N . THR A 1 331 ? -32.730 19.960 10.199 1.00 23.38 331 THR A N 1
ATOM 2587 C CA . THR A 1 331 ? -32.544 21.406 10.348 1.00 23.38 331 THR A CA 1
ATOM 2588 C C . THR A 1 331 ? -31.500 21.839 9.309 1.00 23.38 331 THR A C 1
ATOM 2590 O O . THR A 1 331 ? -30.452 21.191 9.219 1.00 23.38 331 THR A O 1
ATOM 2593 N N . PRO A 1 332 ? -31.725 22.895 8.509 1.00 24.86 332 PRO A N 1
ATOM 2594 C CA . PRO A 1 332 ? -30.813 23.250 7.429 1.00 24.86 332 PRO A CA 1
ATOM 2595 C C . PRO A 1 332 ? -29.462 23.694 8.005 1.00 24.86 332 PRO A C 1
ATOM 2597 O O . PRO A 1 332 ? -29.344 24.760 8.608 1.00 24.86 332 PRO A O 1
ATOM 2600 N N . ARG A 1 333 ? -28.419 22.879 7.811 1.00 28.52 333 ARG A N 1
ATOM 2601 C CA . ARG A 1 333 ? -27.023 23.299 7.968 1.00 28.52 333 ARG A CA 1
ATOM 2602 C C . ARG A 1 333 ? -26.292 23.135 6.645 1.00 28.52 333 ARG A C 1
ATOM 2604 O O . ARG A 1 333 ? -26.057 22.029 6.178 1.00 28.52 333 ARG A O 1
ATOM 2611 N N . SER A 1 334 ? -25.973 24.300 6.087 1.00 26.05 334 SER A N 1
ATOM 2612 C CA . SER A 1 334 ? -24.856 24.629 5.202 1.00 26.05 334 SER A CA 1
ATOM 2613 C C . SER A 1 334 ? -23.901 23.472 4.903 1.00 26.05 334 SER A C 1
ATOM 2615 O O . SER A 1 334 ? -23.209 22.980 5.796 1.00 26.05 334 SER A O 1
ATOM 2617 N N . ALA A 1 335 ? -23.775 23.138 3.619 1.00 26.73 335 ALA A N 1
ATOM 2618 C CA . ALA A 1 335 ? -22.610 22.446 3.096 1.00 26.73 335 ALA A CA 1
ATOM 2619 C C . ALA A 1 335 ? -21.360 23.256 3.472 1.00 26.73 335 ALA A C 1
ATOM 2621 O O . ALA A 1 335 ? -21.129 24.347 2.957 1.00 26.73 335 ALA A O 1
ATOM 2622 N N . THR A 1 336 ? -20.579 22.753 4.424 1.00 25.30 336 THR A N 1
ATOM 2623 C CA . THR A 1 336 ? -19.251 23.296 4.706 1.00 25.30 336 THR A CA 1
ATOM 2624 C C . THR A 1 336 ? -18.273 22.415 3.951 1.00 25.30 336 THR A C 1
ATOM 2626 O O . THR A 1 336 ? -17.992 21.295 4.366 1.00 25.30 336 THR A O 1
ATOM 2629 N N . THR A 1 337 ? -17.764 22.914 2.826 1.00 29.92 337 THR A N 1
ATOM 2630 C CA . THR A 1 337 ? -16.447 22.521 2.314 1.00 29.92 337 THR A CA 1
ATOM 2631 C C . THR A 1 337 ? -15.483 22.470 3.497 1.00 29.92 337 THR A C 1
ATOM 2633 O O . THR A 1 337 ? -15.359 23.476 4.206 1.00 29.92 337 THR A O 1
ATOM 2636 N N . ALA A 1 338 ? -14.840 21.327 3.747 1.00 31.77 338 ALA A N 1
ATOM 2637 C CA . ALA A 1 338 ? -13.771 21.238 4.734 1.00 31.77 338 ALA A CA 1
ATOM 2638 C C . ALA A 1 338 ? -12.728 22.314 4.393 1.00 31.77 338 ALA A C 1
ATOM 2640 O O . ALA A 1 338 ? -12.061 22.248 3.362 1.00 31.77 338 ALA A O 1
ATOM 2641 N N . LYS A 1 339 ? -12.669 23.373 5.206 1.00 31.41 339 LYS A N 1
ATOM 2642 C CA . LYS A 1 339 ? -11.672 24.432 5.055 1.00 31.41 339 LYS A CA 1
ATOM 2643 C C . LYS A 1 339 ? -10.304 23.802 5.308 1.00 31.41 339 LYS A C 1
ATOM 2645 O O . LYS A 1 339 ? -10.115 23.205 6.363 1.00 31.41 339 LYS A O 1
ATOM 2650 N N . ALA A 1 340 ? -9.384 23.953 4.356 1.00 42.47 340 ALA A N 1
ATOM 2651 C CA . ALA A 1 340 ? -7.964 23.691 4.573 1.00 42.47 340 ALA A CA 1
ATOM 2652 C C . ALA A 1 340 ? -7.509 24.393 5.864 1.00 42.47 340 ALA A C 1
ATOM 2654 O O . ALA A 1 340 ? -7.877 25.552 6.095 1.00 42.47 340 ALA A O 1
ATOM 2655 N N . ASP A 1 341 ? -6.770 23.678 6.711 1.00 54.19 341 ASP A N 1
ATOM 2656 C CA . ASP A 1 341 ? -6.311 24.197 7.998 1.00 54.19 341 ASP A CA 1
ATOM 2657 C C . ASP A 1 341 ? -5.185 25.218 7.756 1.00 54.19 341 ASP A C 1
ATOM 2659 O O . ASP A 1 341 ? -4.387 25.093 6.824 1.00 54.19 341 ASP A O 1
ATOM 2663 N N . ASP A 1 342 ? -5.077 26.223 8.624 1.00 59.88 342 ASP A N 1
ATOM 2664 C CA . ASP A 1 342 ? -4.017 27.237 8.584 1.00 59.88 342 ASP A CA 1
ATOM 2665 C C . ASP A 1 342 ? -2.612 26.625 8.851 1.00 59.88 342 ASP A C 1
ATOM 2667 O O . ASP A 1 342 ? -1.624 27.364 8.831 1.00 59.88 342 ASP A O 1
ATOM 2671 N N . THR A 1 343 ? -2.524 25.303 9.088 1.00 63.72 343 THR A N 1
ATOM 2672 C CA . THR A 1 343 ? -1.303 24.514 9.343 1.00 63.72 343 THR A CA 1
ATOM 2673 C C . THR A 1 343 ? -0.857 23.599 8.193 1.00 63.72 343 THR A C 1
ATOM 2675 O O . THR A 1 343 ? 0.242 23.050 8.269 1.00 63.72 343 THR A O 1
ATOM 2678 N N . ASP A 1 344 ? -1.650 23.438 7.127 1.00 72.12 344 ASP A N 1
ATOM 2679 C CA . ASP A 1 344 ? -1.309 22.513 6.037 1.00 72.12 344 ASP A CA 1
ATOM 2680 C C . ASP A 1 344 ? -0.165 23.055 5.161 1.00 72.12 344 ASP A C 1
ATOM 2682 O O . ASP A 1 344 ? -0.140 24.235 4.789 1.00 72.12 344 ASP A O 1
ATOM 2686 N N . PHE A 1 345 ? 0.773 22.186 4.772 1.00 83.94 345 PHE A N 1
ATOM 2687 C CA . PHE A 1 345 ? 1.937 22.557 3.966 1.00 83.94 345 PHE A CA 1
ATOM 2688 C C . PHE A 1 345 ? 2.366 21.462 2.985 1.00 83.94 345 PHE A C 1
ATOM 2690 O O . PHE A 1 345 ? 2.080 20.283 3.163 1.00 83.94 345 PHE A O 1
ATOM 2697 N N . ARG A 1 346 ? 3.107 21.872 1.955 1.00 80.88 346 ARG A N 1
ATOM 2698 C CA . ARG A 1 346 ? 3.866 21.010 1.046 1.00 80.88 346 ARG A CA 1
ATOM 2699 C C . ARG A 1 346 ? 5.308 20.929 1.518 1.00 80.88 346 ARG A C 1
ATOM 2701 O O . ARG A 1 346 ? 5.920 21.966 1.790 1.00 80.88 346 ARG A O 1
ATOM 2708 N N . LEU A 1 347 ? 5.854 19.720 1.591 1.00 84.44 347 LEU A N 1
ATOM 2709 C CA . LEU A 1 347 ? 7.281 19.515 1.814 1.00 84.44 347 LEU A CA 1
ATOM 2710 C C . LEU A 1 347 ? 8.049 19.922 0.552 1.00 84.44 347 LEU A C 1
ATOM 2712 O O . LEU A 1 347 ? 7.729 19.469 -0.540 1.00 84.44 347 LEU A O 1
ATOM 2716 N N . ILE A 1 348 ? 9.046 20.791 0.690 1.00 90.62 348 ILE A N 1
ATOM 2717 C CA . ILE A 1 348 ? 9.866 21.293 -0.424 1.00 90.62 348 ILE A CA 1
ATOM 2718 C C . ILE A 1 348 ? 11.240 20.625 -0.409 1.00 90.62 348 ILE A C 1
ATOM 2720 O O . ILE A 1 348 ? 11.704 20.128 -1.435 1.00 90.62 348 ILE A O 1
ATOM 2724 N N . VAL A 1 349 ? 11.867 20.587 0.769 1.00 89.44 349 VAL A N 1
ATOM 2725 C CA . VAL A 1 349 ? 13.135 19.896 1.029 1.00 89.44 349 VAL A CA 1
ATOM 2726 C C . VAL A 1 349 ? 12.957 19.064 2.289 1.00 89.44 349 VAL A C 1
ATOM 2728 O O . VAL A 1 349 ? 12.601 19.614 3.332 1.00 89.44 349 VAL A O 1
ATOM 2731 N N . ALA A 1 350 ? 13.202 17.759 2.189 1.00 88.00 350 ALA A N 1
ATOM 2732 C CA . ALA A 1 350 ? 13.300 16.875 3.344 1.00 88.00 350 ALA A CA 1
ATOM 2733 C C . ALA A 1 350 ? 14.696 17.002 3.985 1.00 88.00 350 ALA A C 1
ATOM 2735 O O . ALA A 1 350 ? 15.681 17.142 3.256 1.00 88.00 350 ALA A O 1
ATOM 2736 N N . PRO A 1 351 ? 14.812 16.930 5.321 1.00 88.31 351 PRO A N 1
ATOM 2737 C CA . PRO A 1 351 ? 16.114 16.933 5.977 1.00 88.31 351 PRO A CA 1
ATOM 2738 C C . PRO A 1 351 ? 16.925 15.686 5.600 1.00 88.31 351 PRO A C 1
ATOM 2740 O O . PRO A 1 351 ? 16.401 14.572 5.585 1.00 88.31 351 PRO A O 1
ATOM 2743 N N . ASN A 1 352 ? 18.219 15.861 5.310 1.00 85.44 352 ASN A N 1
ATOM 2744 C CA . ASN A 1 352 ? 19.099 14.737 4.999 1.00 85.44 352 ASN A CA 1
ATOM 2745 C C . ASN A 1 352 ? 19.351 13.890 6.257 1.00 85.44 352 ASN A C 1
ATOM 2747 O O . ASN A 1 352 ? 19.885 14.374 7.257 1.00 85.44 352 ASN A O 1
ATOM 2751 N N . LYS A 1 353 ? 18.973 12.614 6.179 1.00 86.50 353 LYS A N 1
ATOM 2752 C CA . LYS A 1 353 ? 19.095 11.621 7.249 1.00 86.50 353 LYS A CA 1
ATOM 2753 C C . LYS A 1 353 ? 20.554 11.252 7.580 1.00 86.50 353 LYS A C 1
ATOM 2755 O O . LYS A 1 353 ? 20.854 10.872 8.706 1.00 86.50 353 LYS A O 1
ATOM 2760 N N . GLU A 1 354 ? 21.478 11.427 6.642 1.00 86.44 354 GLU A N 1
ATOM 2761 C CA . GLU A 1 354 ? 22.902 11.119 6.842 1.00 86.44 354 GLU A CA 1
ATOM 2762 C C . GLU A 1 354 ? 23.649 12.226 7.608 1.00 86.44 354 GLU A C 1
ATOM 2764 O O . GLU A 1 354 ? 24.828 12.092 7.932 1.00 86.44 354 GLU A O 1
ATOM 2769 N N . LEU A 1 355 ? 22.980 13.347 7.902 1.00 88.00 355 LEU A N 1
ATOM 2770 C CA . LEU A 1 355 ? 23.575 14.498 8.572 1.00 88.00 355 LEU A CA 1
ATOM 2771 C C . LEU A 1 355 ? 23.051 14.653 9.996 1.00 88.00 355 LEU A C 1
ATOM 2773 O O . LEU A 1 355 ? 21.884 14.424 10.290 1.00 88.00 355 LEU A O 1
ATOM 2777 N N . THR A 1 356 ? 23.911 15.156 10.881 1.00 89.94 356 THR A N 1
ATOM 2778 C CA . THR A 1 356 ? 23.538 15.494 12.267 1.00 89.94 356 THR A CA 1
ATOM 2779 C C . THR A 1 356 ? 22.788 16.822 12.379 1.00 89.94 356 THR A C 1
ATOM 2781 O O . THR A 1 356 ? 22.231 17.131 13.434 1.00 89.94 356 THR A O 1
ATOM 2784 N N . VAL A 1 357 ? 22.759 17.603 11.296 1.00 93.31 357 VAL A N 1
ATOM 2785 C CA . VAL A 1 357 ? 22.034 18.866 11.182 1.00 93.31 357 VAL A CA 1
ATOM 2786 C C . VAL A 1 357 ? 21.096 18.781 9.984 1.00 93.31 357 VAL A C 1
ATOM 2788 O O . VAL A 1 357 ? 21.547 18.683 8.843 1.00 93.31 357 VAL A O 1
ATOM 2791 N N . GLY A 1 358 ? 19.795 18.810 10.251 1.00 92.75 358 GLY A N 1
ATOM 2792 C CA . GLY A 1 358 ? 18.757 18.718 9.234 1.00 92.75 358 GLY A CA 1
ATOM 2793 C C . GLY A 1 358 ? 18.436 20.087 8.645 1.00 92.75 358 GLY A C 1
ATOM 2794 O O . GLY A 1 358 ? 18.285 21.063 9.380 1.00 92.75 358 GLY A O 1
ATOM 2795 N N . THR A 1 359 ? 18.285 20.152 7.323 1.00 95.25 359 THR A N 1
ATOM 2796 C CA . THR A 1 359 ? 17.747 21.327 6.628 1.00 95.25 359 THR A CA 1
ATOM 2797 C C . THR A 1 359 ? 16.487 20.952 5.872 1.00 95.25 359 THR A C 1
ATOM 2799 O O . THR A 1 359 ? 16.513 20.098 4.995 1.00 95.25 359 THR A O 1
ATOM 2802 N N . MET A 1 360 ? 15.385 21.605 6.214 1.00 94.62 360 MET A N 1
ATOM 2803 C CA . MET A 1 360 ? 14.054 21.343 5.693 1.00 94.62 360 MET A CA 1
ATOM 2804 C C . MET A 1 360 ? 13.449 22.630 5.140 1.00 94.62 360 MET A C 1
ATOM 2806 O O . MET A 1 360 ? 13.661 23.711 5.687 1.00 94.62 360 MET A O 1
ATOM 2810 N N . ALA A 1 361 ? 12.644 22.522 4.088 1.00 96.62 361 ALA A N 1
ATOM 2811 C CA . ALA A 1 361 ? 11.819 23.623 3.608 1.00 96.62 361 ALA A CA 1
ATOM 2812 C C . ALA A 1 361 ? 10.384 23.170 3.374 1.00 96.62 361 ALA A C 1
ATOM 2814 O O . ALA A 1 361 ? 10.152 22.049 2.921 1.00 96.62 361 ALA A O 1
ATOM 2815 N N . ILE A 1 362 ? 9.437 24.062 3.653 1.00 93.56 362 ILE A N 1
ATOM 2816 C CA . ILE A 1 362 ? 8.000 23.835 3.504 1.00 93.56 362 ILE A CA 1
ATOM 2817 C C . ILE A 1 362 ? 7.313 25.055 2.892 1.00 93.56 362 ILE A C 1
ATOM 2819 O O . ILE A 1 362 ? 7.794 26.183 3.018 1.00 93.56 362 ILE A O 1
ATOM 2823 N N . MET A 1 363 ? 6.165 24.836 2.254 1.00 93.19 363 MET A N 1
ATOM 2824 C CA . MET A 1 363 ? 5.312 25.898 1.718 1.00 93.19 363 MET A CA 1
ATOM 2825 C C . MET A 1 363 ? 3.849 25.643 2.107 1.00 93.19 363 MET A C 1
ATOM 2827 O O . MET A 1 363 ? 3.316 24.602 1.728 1.00 93.19 363 MET A O 1
ATOM 2831 N N . PRO A 1 364 ? 3.179 26.550 2.835 1.00 87.56 364 PRO A N 1
ATOM 2832 C CA . PRO A 1 364 ? 1.776 26.392 3.206 1.00 87.56 364 PRO A CA 1
ATOM 2833 C C . PRO A 1 364 ? 0.859 26.230 1.987 1.00 87.56 364 PRO A C 1
ATOM 2835 O O . PRO A 1 364 ? 1.097 26.835 0.941 1.00 87.56 364 PRO A O 1
ATOM 2838 N N . ILE A 1 365 ? -0.197 25.421 2.115 1.00 77.50 365 ILE A N 1
ATOM 2839 C CA . ILE A 1 365 ? -1.187 25.234 1.037 1.00 77.50 365 ILE A CA 1
ATOM 2840 C C . ILE A 1 365 ? -2.031 26.502 0.855 1.00 77.50 365 ILE A C 1
ATOM 2842 O O . ILE A 1 365 ? -2.394 26.852 -0.267 1.00 77.50 365 ILE A O 1
ATOM 2846 N N . GLN A 1 366 ? -2.319 27.196 1.957 1.00 79.75 366 GLN A N 1
ATOM 2847 C CA . GLN A 1 366 ? -3.031 28.470 1.963 1.00 79.75 366 GLN A CA 1
ATOM 2848 C C . GLN A 1 366 ? -2.050 29.644 2.075 1.00 79.75 366 GLN A C 1
ATOM 2850 O O . GLN A 1 366 ? -1.051 29.529 2.790 1.00 79.75 366 GLN A O 1
ATOM 2855 N N . PRO A 1 367 ? -2.329 30.795 1.433 1.00 85.81 367 PRO A N 1
ATOM 2856 C CA . PRO A 1 367 ? -1.526 31.995 1.621 1.00 85.81 367 PRO A CA 1
ATOM 2857 C C . PRO A 1 367 ? -1.414 32.363 3.104 1.00 85.81 367 PRO A C 1
ATOM 2859 O O . PRO A 1 367 ? -2.415 32.460 3.817 1.00 85.81 367 PRO A O 1
ATOM 2862 N N . LEU A 1 368 ? -0.184 32.588 3.565 1.00 86.25 368 LEU A N 1
ATOM 2863 C CA . LEU A 1 368 ? 0.075 33.004 4.938 1.00 86.25 368 LEU A CA 1
ATOM 2864 C C . LEU A 1 368 ? -0.526 34.384 5.205 1.00 86.25 368 LEU A C 1
ATOM 2866 O O . LEU A 1 368 ? -0.191 35.360 4.537 1.00 86.25 368 LEU A O 1
ATOM 2870 N N . LYS A 1 369 ? -1.353 34.475 6.245 1.00 86.75 369 LYS A N 1
ATOM 2871 C CA . LYS A 1 369 ? -1.971 35.721 6.720 1.00 86.75 369 LYS A CA 1
ATOM 2872 C C . LYS A 1 369 ? -1.075 36.471 7.707 1.00 86.75 369 LYS A C 1
ATOM 2874 O O . LYS A 1 369 ? -1.268 37.658 7.940 1.00 86.75 369 LYS A O 1
ATOM 2879 N N . SER A 1 370 ? -0.117 35.781 8.336 1.00 88.50 370 SER A N 1
ATOM 2880 C CA . SER A 1 370 ? 0.789 36.367 9.333 1.00 88.50 370 SER A CA 1
ATOM 2881 C C . SER A 1 370 ? 2.052 35.527 9.555 1.00 88.50 370 SER A C 1
ATOM 2883 O O . SER A 1 370 ? 2.099 34.339 9.232 1.00 88.50 370 SER A O 1
ATOM 2885 N N . THR A 1 371 ? 3.070 36.115 10.192 1.00 87.75 371 THR A N 1
ATOM 2886 C CA . THR A 1 371 ? 4.245 35.367 10.675 1.00 87.75 371 THR A CA 1
ATOM 2887 C C . THR A 1 371 ? 3.892 34.382 11.788 1.00 87.75 371 THR A C 1
ATOM 2889 O O . THR A 1 371 ? 4.507 33.327 11.872 1.00 87.75 371 THR A O 1
ATOM 2892 N N . ALA A 1 372 ? 2.881 34.678 12.613 1.00 84.38 372 ALA A N 1
ATOM 2893 C CA . ALA A 1 372 ? 2.401 33.754 13.641 1.00 84.38 372 ALA A CA 1
ATOM 2894 C C . ALA A 1 372 ? 1.841 32.463 13.024 1.00 84.38 372 ALA A C 1
ATOM 2896 O O . ALA A 1 372 ? 2.079 31.374 13.538 1.00 84.38 372 ALA A O 1
ATOM 2897 N N . GLN A 1 373 ? 1.153 32.574 11.884 1.00 83.31 373 GLN A N 1
ATOM 2898 C CA . GLN A 1 373 ? 0.714 31.407 11.123 1.00 83.31 373 GLN A CA 1
ATOM 2899 C C . GLN A 1 373 ? 1.905 30.612 10.579 1.00 83.31 373 GLN A C 1
ATOM 2901 O O . GLN A 1 373 ? 1.935 29.395 10.720 1.00 83.31 373 GLN A O 1
ATOM 2906 N N . ALA A 1 374 ? 2.918 31.288 10.031 1.00 90.38 374 ALA A N 1
ATOM 2907 C CA . ALA A 1 374 ? 4.125 30.619 9.547 1.00 90.38 374 ALA A CA 1
ATOM 2908 C C . ALA A 1 374 ? 4.820 29.814 10.662 1.00 90.38 374 ALA A C 1
ATOM 2910 O O . ALA A 1 374 ? 5.243 28.685 10.427 1.00 90.38 374 ALA A O 1
ATOM 2911 N N . ILE A 1 375 ? 4.878 30.363 11.883 1.00 88.62 375 ILE A N 1
ATOM 2912 C CA . ILE A 1 375 ? 5.441 29.683 13.061 1.00 88.62 375 ILE A CA 1
ATOM 2913 C C . ILE A 1 375 ? 4.644 28.423 13.394 1.00 88.62 375 ILE A C 1
ATOM 2915 O O . ILE A 1 375 ? 5.249 27.372 13.573 1.00 88.62 375 ILE A O 1
ATOM 2919 N N . LYS A 1 376 ? 3.306 28.490 13.401 1.00 80.44 376 LYS A N 1
ATOM 2920 C CA . LYS A 1 376 ? 2.457 27.311 13.642 1.00 80.44 376 LYS A CA 1
ATOM 2921 C C . LYS A 1 376 ? 2.696 26.207 12.612 1.00 80.44 376 LYS A C 1
ATOM 2923 O O . LYS A 1 376 ? 2.818 25.045 12.986 1.00 80.44 376 LYS A O 1
ATOM 2928 N N . VAL A 1 377 ? 2.810 26.568 11.332 1.00 84.81 377 VAL A N 1
ATOM 2929 C CA . VAL A 1 377 ? 3.119 25.609 10.260 1.00 84.81 377 VAL A CA 1
ATOM 2930 C C . VAL A 1 377 ? 4.502 24.981 10.478 1.00 84.81 377 VAL A C 1
ATOM 2932 O O . VAL A 1 377 ? 4.645 23.766 10.372 1.00 84.81 377 VAL A O 1
ATOM 2935 N N . ALA A 1 378 ? 5.519 25.772 10.834 1.00 92.81 378 ALA A N 1
ATOM 2936 C CA . ALA A 1 378 ? 6.856 25.247 11.115 1.00 92.81 378 ALA A CA 1
ATOM 2937 C C . ALA A 1 378 ? 6.910 24.368 12.370 1.00 92.81 378 ALA A C 1
ATOM 2939 O O . ALA A 1 378 ? 7.616 23.367 12.369 1.00 92.81 378 ALA A O 1
ATOM 2940 N N . GLN A 1 379 ? 6.158 24.702 13.419 1.00 86.94 379 GLN A N 1
ATOM 2941 C CA . GLN A 1 379 ? 6.023 23.878 14.622 1.00 86.94 379 GLN A CA 1
ATOM 2942 C C . GLN A 1 379 ? 5.356 22.541 14.309 1.00 86.94 379 GLN A C 1
ATOM 2944 O O . GLN A 1 379 ? 5.807 21.502 14.785 1.00 86.94 379 GLN A O 1
ATOM 2949 N N . PHE A 1 380 ? 4.328 22.556 13.462 1.00 81.12 380 PHE A N 1
ATOM 2950 C CA . PHE A 1 380 ? 3.690 21.336 12.988 1.00 81.12 380 PHE A CA 1
ATOM 2951 C C . PHE A 1 380 ? 4.634 20.498 12.111 1.00 81.12 380 PHE A C 1
ATOM 2953 O O . PHE A 1 380 ? 4.754 19.293 12.294 1.00 81.12 380 PHE A O 1
ATOM 2960 N N . ALA A 1 381 ? 5.396 21.120 11.210 1.00 84.56 381 ALA A N 1
ATOM 2961 C CA . ALA A 1 381 ? 6.460 20.418 10.494 1.00 84.56 381 ALA A CA 1
ATOM 2962 C C . ALA A 1 381 ? 7.504 19.848 11.470 1.00 84.56 381 ALA A C 1
ATOM 2964 O O . ALA A 1 381 ? 7.874 18.685 11.386 1.00 84.56 381 ALA A O 1
ATOM 2965 N N . ARG A 1 382 ? 7.933 20.619 12.468 1.00 88.19 382 ARG A N 1
ATOM 2966 C CA . ARG A 1 382 ? 8.874 20.172 13.496 1.00 88.19 382 ARG A CA 1
ATOM 2967 C C . ARG A 1 382 ? 8.385 18.911 14.198 1.00 88.19 382 ARG A C 1
ATOM 2969 O O . ARG A 1 382 ? 9.170 17.976 14.313 1.00 88.19 382 ARG A O 1
ATOM 2976 N N . THR A 1 383 ? 7.127 18.843 14.641 1.00 76.88 383 THR A N 1
ATOM 2977 C CA . THR A 1 383 ? 6.610 17.648 15.338 1.00 76.88 383 THR A CA 1
ATOM 2978 C C . THR A 1 383 ? 6.678 16.393 14.472 1.00 76.88 383 THR A C 1
ATOM 2980 O O . THR A 1 383 ? 6.987 15.326 14.997 1.00 76.88 383 THR A O 1
ATOM 2983 N N . LEU A 1 384 ? 6.488 16.527 13.157 1.00 71.19 384 LEU A N 1
ATOM 2984 C CA . LEU A 1 384 ? 6.609 15.419 12.208 1.00 71.19 384 LEU A CA 1
ATOM 2985 C C . LEU A 1 384 ? 8.060 14.935 12.033 1.00 71.19 384 LEU A C 1
ATOM 2987 O O . LEU A 1 384 ? 8.278 13.743 11.831 1.00 71.19 384 LEU A O 1
ATOM 2991 N N . PHE A 1 385 ? 9.056 15.826 12.133 1.00 75.50 385 PHE A N 1
ATOM 2992 C CA . PHE A 1 385 ? 10.449 15.508 11.784 1.00 75.50 385 PHE A CA 1
ATOM 2993 C C . PHE A 1 385 ? 11.411 15.393 12.982 1.00 75.50 385 PHE A C 1
ATOM 2995 O O . PHE A 1 385 ? 12.395 14.674 12.890 1.00 75.50 385 PHE A O 1
ATOM 3002 N N . THR A 1 386 ? 11.172 16.007 14.143 1.00 66.69 386 THR A N 1
ATOM 3003 C CA . THR A 1 386 ? 12.106 15.893 15.291 1.00 66.69 386 THR A CA 1
ATOM 3004 C C . THR A 1 386 ? 11.884 14.659 16.161 1.00 66.69 386 THR A C 1
ATOM 3006 O O . THR A 1 386 ? 12.698 14.370 17.038 1.00 66.69 386 THR A O 1
ATOM 3009 N N . ALA A 1 387 ? 10.806 13.908 15.934 1.00 54.72 387 ALA A N 1
ATOM 3010 C CA . ALA A 1 387 ? 10.503 12.701 16.698 1.00 54.72 387 ALA A CA 1
ATOM 3011 C C . ALA A 1 387 ? 11.531 11.564 16.472 1.00 54.72 387 ALA A C 1
ATOM 3013 O O . ALA A 1 387 ? 11.663 10.682 17.316 1.00 54.72 387 ALA A O 1
ATOM 3014 N N . THR A 1 388 ? 12.340 11.625 15.405 1.00 53.66 388 THR A N 1
ATOM 3015 C CA . THR A 1 388 ? 13.431 10.670 15.116 1.00 53.66 388 THR A CA 1
ATOM 3016 C C . THR A 1 388 ? 14.647 10.813 16.041 1.00 53.66 388 THR A C 1
ATOM 3018 O O . THR A 1 388 ? 15.511 9.939 16.032 1.00 53.66 388 THR A O 1
ATOM 3021 N N . LYS A 1 389 ? 14.778 11.930 16.786 1.00 63.53 389 LYS A N 1
ATOM 3022 C CA . LYS A 1 389 ? 16.008 12.351 17.508 1.00 63.53 389 LYS A CA 1
ATOM 3023 C C . LYS A 1 389 ? 17.294 12.301 16.662 1.00 63.53 389 LYS A C 1
ATOM 3025 O O . LYS A 1 389 ? 18.398 12.314 17.201 1.00 63.53 389 LYS A O 1
ATOM 3030 N N . GLN A 1 390 ? 17.155 12.257 15.342 1.00 75.88 390 GLN A N 1
ATOM 3031 C CA . GLN A 1 390 ? 18.253 12.039 14.408 1.00 75.88 390 GLN A CA 1
ATOM 3032 C C . GLN A 1 390 ? 19.130 13.280 14.244 1.00 75.88 390 GLN A C 1
ATOM 3034 O O . GLN A 1 390 ? 20.348 13.186 14.103 1.00 75.88 390 GLN A O 1
ATOM 3039 N N . TRP A 1 391 ? 18.508 14.455 14.300 1.00 87.00 391 TRP A N 1
ATOM 3040 C CA . TRP A 1 391 ? 19.178 15.728 14.106 1.00 87.00 391 TRP A CA 1
ATOM 3041 C C . TRP A 1 391 ? 19.398 16.424 15.444 1.00 87.00 391 TRP A C 1
ATOM 3043 O O . TRP A 1 391 ? 18.449 16.703 16.176 1.00 87.00 391 TRP A O 1
ATOM 3053 N N . LYS A 1 392 ? 20.659 16.755 15.743 1.00 88.50 392 LYS A N 1
ATOM 3054 C CA . LYS A 1 392 ? 21.016 17.615 16.882 1.00 88.50 392 LYS A CA 1
ATOM 3055 C C . LYS A 1 392 ? 20.465 19.026 16.693 1.00 88.50 392 LYS A C 1
ATOM 3057 O O . LYS A 1 392 ? 20.084 19.669 17.670 1.00 88.50 392 LYS A O 1
ATOM 3062 N N . THR A 1 393 ? 20.408 19.459 15.434 1.00 92.00 393 THR A N 1
ATOM 3063 C CA . THR A 1 393 ? 19.832 20.734 15.015 1.00 92.00 393 THR A CA 1
ATOM 3064 C C . THR A 1 393 ? 18.949 20.534 13.785 1.00 92.00 393 THR A C 1
ATOM 3066 O O . THR A 1 393 ? 19.385 19.884 12.838 1.00 92.00 393 THR A O 1
ATOM 3069 N N . LEU A 1 394 ? 17.747 21.109 13.758 1.00 94.06 394 LEU A N 1
ATOM 3070 C CA . LEU A 1 394 ? 16.863 21.112 12.586 1.00 94.06 394 LEU A CA 1
ATOM 3071 C C . LEU A 1 394 ? 16.507 22.548 12.190 1.00 94.06 394 LEU A C 1
ATOM 3073 O O . LEU A 1 394 ? 15.971 23.297 13.004 1.00 94.06 394 LEU A O 1
ATOM 3077 N N . TYR A 1 395 ? 16.756 22.901 10.930 1.00 95.62 395 TYR A N 1
ATOM 3078 C CA . TYR A 1 395 ? 16.309 24.147 10.312 1.00 95.62 395 TYR A CA 1
ATOM 3079 C C . TYR A 1 395 ? 15.079 23.902 9.442 1.00 95.62 395 TYR A C 1
ATOM 3081 O O . TYR A 1 395 ? 15.122 23.044 8.564 1.00 95.62 395 TYR A O 1
ATOM 3089 N N . ILE A 1 396 ? 14.018 24.684 9.634 1.00 96.44 396 ILE A N 1
ATOM 3090 C CA . ILE A 1 396 ? 12.797 24.642 8.821 1.00 96.44 396 ILE A CA 1
ATOM 3091 C C . ILE A 1 396 ? 12.565 26.018 8.202 1.00 96.44 396 ILE A C 1
ATOM 3093 O O . ILE A 1 396 ? 12.269 26.989 8.899 1.00 96.44 396 ILE A O 1
ATOM 3097 N N . TYR A 1 397 ? 12.686 26.105 6.882 1.00 97.12 397 TYR A N 1
ATOM 3098 C CA . TYR A 1 397 ? 12.409 27.312 6.109 1.00 97.12 397 TYR A CA 1
ATOM 3099 C C . TYR A 1 397 ? 10.962 27.289 5.617 1.00 97.12 397 TYR A C 1
ATOM 3101 O O . TYR A 1 397 ? 10.561 26.362 4.915 1.00 97.12 397 TYR A O 1
ATOM 3109 N N . VAL A 1 398 ? 10.176 28.307 5.970 1.00 96.69 398 VAL A N 1
ATOM 3110 C CA . VAL A 1 398 ? 8.789 28.431 5.497 1.00 96.69 398 VAL A CA 1
ATOM 3111 C C . VAL A 1 398 ? 8.751 29.444 4.371 1.00 96.69 398 VAL A C 1
ATOM 3113 O O . VAL A 1 398 ? 9.057 30.608 4.613 1.00 96.69 398 VAL A O 1
ATOM 3116 N N . PHE A 1 399 ? 8.352 29.018 3.175 1.00 96.44 399 PHE A N 1
ATOM 3117 C CA . PHE A 1 399 ? 8.196 29.878 2.002 1.00 96.44 399 PHE A CA 1
ATOM 3118 C C . PHE A 1 399 ? 6.729 30.236 1.761 1.00 96.44 399 PHE A C 1
ATOM 3120 O O . PHE A 1 399 ? 5.844 29.417 1.992 1.00 96.44 399 PHE A O 1
ATOM 3127 N N . ASN A 1 400 ? 6.467 31.448 1.270 1.00 94.44 400 ASN A N 1
ATOM 3128 C CA . ASN A 1 400 ? 5.137 31.879 0.815 1.00 94.44 400 ASN A CA 1
ATOM 3129 C C . ASN A 1 400 ? 5.032 32.017 -0.713 1.00 94.44 400 ASN A C 1
ATOM 3131 O O . ASN A 1 400 ? 4.011 32.475 -1.218 1.00 94.44 400 ASN A O 1
ATOM 3135 N N . ASP A 1 401 ? 6.091 31.645 -1.429 1.00 94.75 401 ASP A N 1
ATOM 3136 C CA . ASP A 1 401 ? 6.213 31.787 -2.871 1.00 94.75 401 ASP A CA 1
ATOM 3137 C C . ASP A 1 401 ? 6.773 30.501 -3.481 1.00 94.75 401 ASP A C 1
ATOM 3139 O O . ASP A 1 401 ? 7.777 29.951 -3.015 1.00 94.75 401 ASP A O 1
ATOM 3143 N N . LYS A 1 402 ? 6.113 30.030 -4.540 1.00 91.81 402 LYS A N 1
ATOM 3144 C CA . LYS A 1 402 ? 6.448 28.766 -5.199 1.00 91.81 402 LYS A CA 1
ATOM 3145 C C . LYS A 1 402 ? 7.811 28.820 -5.891 1.00 91.81 402 LYS A C 1
ATOM 3147 O O . LYS A 1 402 ? 8.533 27.827 -5.864 1.00 91.81 402 LYS A O 1
ATOM 3152 N N . GLN A 1 403 ? 8.167 29.950 -6.501 1.00 95.12 403 GLN A N 1
ATOM 3153 C CA . GLN A 1 403 ? 9.435 30.097 -7.215 1.00 95.12 403 GLN A CA 1
ATOM 3154 C C . GLN A 1 403 ? 10.605 30.132 -6.229 1.00 95.12 403 GLN A C 1
ATOM 3156 O O . GLN A 1 403 ? 11.590 29.426 -6.423 1.00 95.12 403 GLN A O 1
ATOM 3161 N N . ALA A 1 404 ? 10.471 30.871 -5.128 1.00 94.56 404 ALA A N 1
ATOM 3162 C CA . ALA A 1 404 ? 11.474 30.915 -4.070 1.00 94.56 404 ALA A CA 1
ATOM 3163 C C . ALA A 1 404 ? 11.679 29.547 -3.402 1.00 94.56 404 ALA A C 1
ATOM 3165 O O . ALA A 1 404 ? 12.820 29.130 -3.193 1.00 94.56 404 ALA A O 1
ATOM 3166 N N . ALA A 1 405 ? 10.585 28.828 -3.122 1.00 93.94 405 ALA A N 1
ATOM 3167 C CA . ALA A 1 405 ? 10.638 27.464 -2.607 1.00 93.94 405 ALA A CA 1
ATOM 3168 C C . ALA A 1 405 ? 11.382 26.521 -3.572 1.00 93.94 405 ALA A C 1
ATOM 3170 O O . ALA A 1 405 ? 12.236 25.745 -3.142 1.00 93.94 405 ALA A O 1
ATOM 3171 N N . GLN A 1 406 ? 11.109 26.619 -4.878 1.00 92.69 406 GLN A N 1
ATOM 3172 C CA . GLN A 1 406 ? 11.787 25.809 -5.889 1.00 92.69 406 GLN A CA 1
ATOM 3173 C C . GLN A 1 406 ? 13.281 26.145 -5.992 1.00 92.69 406 GLN A C 1
ATOM 3175 O O . GLN A 1 406 ? 14.107 25.239 -5.947 1.00 92.69 406 GLN A O 1
ATOM 3180 N N . SER A 1 407 ? 13.649 27.428 -6.024 1.00 95.62 407 SER A N 1
ATOM 3181 C CA . SER A 1 407 ? 15.056 27.850 -6.025 1.00 95.62 407 SER A CA 1
ATOM 3182 C C . SER A 1 407 ? 15.812 27.338 -4.795 1.00 95.62 407 SER A C 1
ATOM 3184 O O . SER A 1 407 ? 16.961 26.905 -4.899 1.00 95.62 407 SER A O 1
ATOM 3186 N N . PHE A 1 408 ? 15.163 27.330 -3.624 1.00 96.75 408 PHE A N 1
ATOM 3187 C CA . PHE A 1 408 ? 15.736 26.734 -2.419 1.00 96.75 408 PHE A CA 1
ATOM 3188 C C . PHE A 1 408 ? 15.940 25.221 -2.558 1.00 96.75 408 PHE A C 1
ATOM 3190 O O . PHE A 1 408 ? 16.992 24.706 -2.174 1.00 96.75 408 PHE A O 1
ATOM 3197 N N . LYS A 1 409 ? 14.959 24.509 -3.127 1.00 94.62 409 LYS A N 1
ATOM 3198 C CA . LYS A 1 409 ? 15.046 23.069 -3.401 1.00 94.62 409 LYS A CA 1
ATOM 3199 C C . LYS A 1 409 ? 16.204 22.737 -4.335 1.00 94.62 409 LYS A C 1
ATOM 3201 O O . LYS A 1 409 ? 16.991 21.841 -4.028 1.00 94.62 409 LYS A O 1
ATOM 3206 N N . ASP A 1 410 ? 16.343 23.472 -5.432 1.00 94.00 410 ASP A N 1
ATOM 3207 C CA . ASP A 1 410 ? 17.412 23.263 -6.413 1.00 94.00 410 ASP A CA 1
ATOM 3208 C C . ASP A 1 410 ? 18.787 23.489 -5.779 1.00 94.00 410 ASP A C 1
ATOM 3210 O O . ASP A 1 410 ? 19.730 22.727 -6.011 1.00 94.00 410 ASP A O 1
ATOM 3214 N N . TYR A 1 411 ? 18.890 24.506 -4.918 1.00 96.00 411 TYR A N 1
ATOM 3215 C CA . TYR A 1 411 ? 20.097 24.767 -4.148 1.00 96.00 411 TYR A CA 1
ATOM 3216 C C . TYR A 1 411 ? 20.416 23.616 -3.193 1.00 96.00 411 TYR A C 1
ATOM 3218 O O . TYR A 1 411 ? 21.507 23.052 -3.259 1.00 96.00 411 TYR A O 1
ATOM 3226 N N . GLN A 1 412 ? 19.471 23.232 -2.334 1.00 96.00 412 GLN A N 1
ATOM 3227 C CA . GLN A 1 412 ? 19.668 22.166 -1.348 1.00 96.00 412 GLN A CA 1
ATOM 3228 C C . GLN A 1 412 ? 19.957 20.806 -1.989 1.00 96.00 412 GLN A C 1
ATOM 3230 O O . GLN A 1 412 ? 20.750 20.043 -1.447 1.00 96.00 412 GLN A O 1
ATOM 3235 N N . THR A 1 413 ? 19.401 20.532 -3.171 1.00 89.69 413 THR A N 1
ATOM 3236 C CA . THR A 1 413 ? 19.703 19.317 -3.944 1.00 89.69 413 THR A CA 1
ATOM 3237 C C . THR A 1 413 ? 21.179 19.271 -4.340 1.00 89.69 413 THR A C 1
ATOM 3239 O O . THR A 1 413 ? 21.852 18.275 -4.091 1.00 89.69 413 THR A O 1
ATOM 3242 N N . LYS A 1 414 ? 21.724 20.376 -4.871 1.00 94.00 414 LYS A N 1
ATOM 3243 C CA . LYS A 1 414 ? 23.157 20.492 -5.211 1.00 94.00 414 LYS A CA 1
ATOM 3244 C C . LYS A 1 414 ? 24.075 20.448 -3.986 1.00 94.00 414 LYS A C 1
ATOM 3246 O O . LYS A 1 414 ? 25.259 20.163 -4.123 1.00 94.00 414 LYS A O 1
ATOM 3251 N N . HIS A 1 415 ? 23.534 20.756 -2.810 1.00 93.56 415 HIS A N 1
ATOM 3252 C CA . HIS A 1 415 ? 24.261 20.788 -1.541 1.00 93.56 415 HIS A CA 1
ATOM 3253 C C . HIS A 1 415 ? 23.961 19.573 -0.661 1.00 93.56 415 HIS A C 1
ATOM 3255 O O . HIS A 1 415 ? 24.318 19.583 0.516 1.00 93.56 415 HIS A O 1
ATOM 3261 N N . GLU A 1 416 ? 23.317 18.538 -1.213 1.00 91.56 416 GLU A N 1
ATOM 3262 C CA . GLU A 1 416 ? 23.037 17.271 -0.529 1.00 91.56 416 GLU A CA 1
ATOM 3263 C C . GLU A 1 416 ? 22.344 17.465 0.833 1.00 91.56 416 GLU A C 1
ATOM 3265 O O . GLU A 1 416 ? 22.651 16.781 1.808 1.00 91.56 416 GLU A O 1
ATOM 3270 N N . GLY A 1 417 ? 21.444 18.443 0.955 1.00 89.88 417 GLY A N 1
ATOM 3271 C CA . GLY A 1 417 ? 20.725 18.684 2.211 1.00 89.88 417 GLY A CA 1
ATOM 3272 C C . GLY A 1 417 ? 21.572 19.286 3.344 1.00 89.88 417 GLY A C 1
ATOM 3273 O O . GLY A 1 417 ? 21.107 19.331 4.489 1.00 89.88 417 GLY A O 1
ATOM 3274 N N . ARG A 1 418 ? 22.822 19.701 3.075 1.00 92.19 418 ARG A N 1
ATOM 3275 C CA . ARG A 1 418 ? 23.722 20.253 4.099 1.00 92.19 418 ARG A CA 1
ATOM 3276 C C . ARG A 1 418 ? 23.181 21.571 4.665 1.00 92.19 418 ARG A C 1
ATOM 3278 O O . ARG A 1 418 ? 22.602 22.377 3.928 1.00 92.19 418 ARG A O 1
ATOM 3285 N N . PRO A 1 419 ? 23.392 21.830 5.971 1.00 91.31 419 PRO A N 1
ATOM 3286 C CA . PRO A 1 419 ? 23.081 23.128 6.553 1.00 91.31 419 PRO A CA 1
ATOM 3287 C C . PRO A 1 419 ? 23.796 24.259 5.827 1.00 91.31 419 PRO A C 1
ATOM 3289 O O . PRO A 1 419 ? 24.972 24.160 5.477 1.00 91.31 419 PRO A O 1
ATOM 3292 N N . LEU A 1 420 ? 23.054 25.345 5.627 1.00 86.81 420 LEU A N 1
ATOM 3293 C CA . LEU A 1 420 ? 23.537 26.535 4.944 1.00 86.81 420 LEU A CA 1
ATOM 3294 C C . LEU A 1 420 ? 24.626 27.224 5.767 1.00 86.81 420 LEU A C 1
ATOM 3296 O O . LEU A 1 420 ? 24.436 27.542 6.944 1.00 86.81 420 LEU A O 1
ATOM 3300 N N . ARG A 1 421 ? 25.743 27.517 5.111 1.00 83.75 421 ARG A N 1
ATOM 3301 C CA . ARG A 1 421 ? 26.822 28.377 5.596 1.00 83.75 421 ARG A CA 1
ATOM 3302 C C . ARG A 1 421 ? 26.526 29.834 5.262 1.00 83.75 421 ARG A C 1
ATOM 3304 O O . ARG A 1 421 ? 25.709 30.136 4.398 1.00 83.75 421 ARG A O 1
ATOM 3311 N N . SER A 1 422 ? 27.251 30.754 5.894 1.00 74.00 422 SER A N 1
ATOM 3312 C CA . SER A 1 422 ? 27.134 32.202 5.659 1.00 74.00 422 SER A CA 1
ATOM 3313 C C . SER A 1 422 ? 27.224 32.596 4.174 1.00 74.00 422 SER A C 1
ATOM 3315 O O . SER A 1 422 ? 26.494 33.481 3.728 1.00 74.00 422 SER A O 1
ATOM 3317 N N . THR A 1 423 ? 28.067 31.912 3.395 1.00 79.06 423 THR A N 1
ATOM 3318 C CA . THR A 1 423 ? 28.203 32.086 1.938 1.00 79.06 423 THR A CA 1
ATOM 3319 C C . THR A 1 423 ? 26.965 31.644 1.167 1.00 79.06 423 THR A C 1
ATOM 3321 O O . THR A 1 423 ? 26.590 32.274 0.183 1.00 79.06 423 THR A O 1
ATOM 3324 N N . ASP A 1 424 ? 26.294 30.596 1.635 1.00 85.56 424 ASP A N 1
ATOM 3325 C CA . ASP A 1 424 ? 25.149 29.995 0.955 1.00 85.56 424 ASP A CA 1
ATOM 3326 C C . ASP A 1 424 ? 23.943 30.943 0.991 1.00 85.56 424 ASP A C 1
ATOM 3328 O O . ASP A 1 424 ? 23.205 31.081 0.017 1.00 85.56 424 ASP A O 1
ATOM 3332 N N . TYR A 1 425 ? 23.797 31.702 2.080 1.00 81.06 425 TYR A N 1
ATOM 3333 C CA . TYR A 1 425 ? 22.768 32.734 2.177 1.00 81.06 425 TYR A CA 1
ATOM 3334 C C . TYR A 1 425 ? 22.958 33.878 1.174 1.00 81.06 425 TYR A C 1
ATOM 3336 O O . TYR A 1 425 ? 21.966 34.479 0.759 1.00 81.06 425 TYR A O 1
ATOM 3344 N N . LEU A 1 426 ? 24.199 34.170 0.760 1.00 78.19 426 LEU A N 1
ATOM 3345 C CA . LEU A 1 426 ? 24.477 35.175 -0.272 1.00 78.19 426 LEU A CA 1
ATOM 3346 C C . LEU A 1 426 ? 24.048 34.688 -1.659 1.00 78.19 426 LEU A C 1
ATOM 3348 O O . LEU A 1 426 ? 23.512 35.477 -2.431 1.00 78.19 426 LEU A O 1
ATOM 3352 N N . HIS A 1 427 ? 24.213 33.394 -1.945 1.00 83.69 427 HIS A N 1
ATOM 3353 C CA . HIS A 1 427 ? 23.738 32.777 -3.190 1.00 83.69 427 HIS A CA 1
ATOM 3354 C C . HIS A 1 427 ? 22.210 32.699 -3.280 1.00 83.69 427 HIS A C 1
ATOM 3356 O O . HIS A 1 427 ? 21.656 32.537 -4.361 1.00 83.69 427 HIS A O 1
ATOM 3362 N N . LEU A 1 428 ? 21.531 32.823 -2.142 1.00 87.06 428 LEU A N 1
ATOM 3363 C CA . LEU A 1 428 ? 20.083 32.720 -2.006 1.00 87.06 428 LEU A CA 1
ATOM 3364 C C . LEU A 1 428 ? 19.426 34.072 -1.687 1.00 87.06 428 LEU A C 1
ATOM 3366 O O . LEU A 1 428 ? 18.303 34.122 -1.192 1.00 87.06 428 LEU A O 1
ATOM 3370 N N . VAL A 1 429 ? 20.112 35.188 -1.951 1.00 85.44 429 VAL A N 1
ATOM 3371 C CA . VAL A 1 429 ? 19.657 36.526 -1.537 1.00 85.44 429 VAL A CA 1
ATOM 3372 C C . VAL A 1 429 ? 18.231 36.858 -2.000 1.00 85.44 429 VAL A C 1
ATOM 3374 O O . VAL A 1 429 ? 17.469 37.455 -1.236 1.00 85.44 429 VAL A O 1
ATOM 3377 N N . ASP A 1 430 ? 17.846 36.400 -3.191 1.00 88.62 430 ASP A N 1
ATOM 3378 C CA . ASP A 1 430 ? 16.563 36.739 -3.814 1.00 88.62 430 ASP A CA 1
ATOM 3379 C C . ASP A 1 430 ? 15.369 36.004 -3.191 1.00 88.62 430 ASP A C 1
ATOM 3381 O O . ASP A 1 430 ? 14.239 36.501 -3.215 1.00 88.62 430 ASP A O 1
ATOM 3385 N N . ILE A 1 431 ? 15.601 34.848 -2.562 1.00 92.69 431 ILE A N 1
ATOM 3386 C CA . ILE A 1 431 ? 14.516 34.016 -2.026 1.00 92.69 431 ILE A CA 1
ATOM 3387 C C . ILE A 1 431 ? 14.119 34.404 -0.600 1.00 92.69 431 ILE A C 1
ATOM 3389 O O . ILE A 1 431 ? 13.002 34.121 -0.168 1.00 92.69 431 ILE A O 1
ATOM 3393 N N . TRP A 1 432 ? 14.997 35.081 0.147 1.00 90.56 432 TRP A N 1
ATOM 3394 C CA . TRP A 1 432 ? 14.767 35.334 1.573 1.00 90.56 432 TRP A CA 1
ATOM 3395 C C . TRP A 1 432 ? 13.624 36.304 1.841 1.00 90.56 432 TRP A C 1
ATOM 3397 O O . TRP A 1 432 ? 12.941 36.170 2.854 1.00 90.56 432 TRP A O 1
ATOM 3407 N N . SER A 1 433 ? 13.334 37.208 0.902 1.00 89.75 433 SER A N 1
ATOM 3408 C CA . SER A 1 433 ? 12.140 38.064 0.954 1.00 89.75 433 SER A CA 1
ATOM 3409 C C . SER A 1 433 ? 10.826 37.263 0.979 1.00 89.75 433 SER A C 1
ATOM 3411 O O . SER A 1 433 ? 9.809 37.761 1.464 1.00 89.75 433 SER A O 1
ATOM 3413 N N . LYS A 1 434 ? 10.859 36.010 0.507 1.00 94.88 434 LYS A N 1
ATOM 3414 C CA . LYS A 1 434 ? 9.728 35.076 0.429 1.00 94.88 434 LYS A CA 1
ATOM 3415 C C . LYS A 1 434 ? 9.758 33.977 1.490 1.00 94.88 434 LYS A C 1
ATOM 3417 O O . LYS A 1 434 ? 8.890 33.107 1.500 1.00 94.88 434 LYS A O 1
ATOM 3422 N N . ALA A 1 435 ? 10.737 34.015 2.390 1.00 94.06 435 ALA A N 1
ATOM 3423 C CA . ALA A 1 435 ? 10.827 33.129 3.540 1.00 94.06 435 ALA A CA 1
ATOM 3424 C C . ALA A 1 435 ? 10.458 33.911 4.813 1.00 94.06 435 ALA A C 1
ATOM 3426 O O . ALA A 1 435 ? 11.338 34.492 5.455 1.00 94.06 435 ALA A O 1
ATOM 3427 N N . PRO A 1 436 ? 9.164 34.011 5.183 1.00 92.31 436 PRO A N 1
ATOM 3428 C CA . PRO A 1 436 ? 8.733 34.766 6.359 1.00 92.31 436 PRO A CA 1
ATOM 3429 C C . PRO A 1 436 ? 9.434 34.362 7.656 1.00 92.31 436 PRO A C 1
ATOM 3431 O O . PRO A 1 436 ? 9.634 35.231 8.507 1.00 92.31 436 PRO A O 1
ATOM 3434 N N . ILE A 1 437 ? 9.805 33.085 7.808 1.00 95.12 437 ILE A N 1
ATOM 3435 C CA . ILE A 1 437 ? 10.558 32.593 8.963 1.00 95.12 437 ILE A CA 1
ATOM 3436 C C . ILE A 1 437 ? 11.572 31.503 8.585 1.00 95.12 437 ILE A C 1
ATOM 3438 O O . ILE A 1 437 ? 11.380 30.759 7.618 1.00 95.12 437 ILE A O 1
ATOM 3442 N N . ARG A 1 438 ? 12.600 31.365 9.425 1.00 94.19 438 ARG A N 1
ATOM 3443 C CA . ARG A 1 438 ? 13.350 30.123 9.644 1.00 94.19 438 ARG A CA 1
ATOM 3444 C C . ARG A 1 438 ? 13.115 29.693 11.088 1.00 94.19 438 ARG A C 1
ATOM 3446 O O . ARG A 1 438 ? 13.409 30.452 12.009 1.00 94.19 438 ARG A O 1
ATOM 3453 N N . TYR A 1 439 ? 12.608 28.484 11.267 1.00 95.50 439 TYR A N 1
ATOM 3454 C CA . TYR A 1 439 ? 12.505 27.819 12.561 1.00 95.50 439 TYR A CA 1
ATOM 3455 C C . TYR A 1 439 ? 13.775 27.007 12.811 1.00 95.50 439 TYR A C 1
ATOM 3457 O O . TYR A 1 439 ? 14.231 26.303 11.911 1.00 95.50 439 TYR A O 1
ATOM 3465 N N . GLU A 1 440 ? 14.354 27.100 13.998 1.00 94.50 440 GLU A N 1
ATOM 3466 C CA . GLU A 1 440 ? 15.506 26.303 14.417 1.00 94.50 440 GLU A CA 1
ATOM 3467 C C . GLU A 1 440 ? 15.161 25.545 15.694 1.00 94.50 440 GLU A C 1
ATOM 3469 O O . GLU A 1 440 ? 14.624 26.121 16.638 1.00 94.50 440 GLU A O 1
ATOM 3474 N N . VAL A 1 441 ? 15.504 24.261 15.716 1.00 92.50 441 VAL A N 1
ATOM 3475 C CA . VAL A 1 441 ? 15.413 23.397 16.895 1.00 92.50 441 VAL A CA 1
ATOM 3476 C C . VAL A 1 441 ? 16.810 22.903 17.217 1.00 92.50 441 VAL A C 1
ATOM 3478 O O . VAL A 1 441 ? 17.455 22.349 16.329 1.00 92.50 441 VAL A O 1
ATOM 3481 N N . ARG A 1 442 ? 17.267 23.061 18.460 1.00 92.06 442 ARG A N 1
ATOM 3482 C CA . ARG A 1 442 ? 18.542 22.528 18.957 1.00 92.06 442 ARG A CA 1
ATOM 3483 C C . ARG A 1 442 ? 18.314 21.854 20.307 1.00 92.06 442 ARG A C 1
ATOM 3485 O O . ARG A 1 442 ? 18.201 22.511 21.336 1.00 92.06 442 ARG A O 1
ATOM 3492 N N . GLY A 1 443 ? 18.218 20.526 20.312 1.00 84.06 443 GLY A N 1
ATOM 3493 C CA . GLY A 1 443 ? 17.791 19.796 21.508 1.00 84.06 443 GLY A CA 1
ATOM 3494 C C . GLY A 1 443 ? 16.388 20.228 21.958 1.00 84.06 443 GLY A C 1
ATOM 3495 O O . GLY A 1 443 ? 15.426 20.038 21.219 1.00 84.06 443 GLY A O 1
ATOM 3496 N N . SER A 1 444 ? 16.274 20.795 23.162 1.00 81.56 444 SER A N 1
ATOM 3497 C CA . SER A 1 444 ? 15.023 21.357 23.701 1.00 81.56 444 SER A CA 1
ATOM 3498 C C . SER A 1 444 ? 14.822 22.844 23.392 1.00 81.56 444 SER A C 1
ATOM 3500 O O . SER A 1 444 ? 13.780 23.395 23.736 1.00 81.56 444 SER A O 1
ATOM 3502 N N . GLU A 1 445 ? 15.814 23.507 22.796 1.00 90.62 445 GLU A N 1
ATOM 3503 C CA . GLU A 1 445 ? 15.749 24.930 22.475 1.00 90.62 445 GLU A CA 1
ATOM 3504 C C . GLU A 1 445 ? 15.123 25.147 21.101 1.00 90.62 445 GLU A C 1
ATOM 3506 O O . GLU A 1 445 ? 15.435 24.444 20.136 1.00 90.62 445 GLU A O 1
ATOM 3511 N N . GLU A 1 446 ? 14.256 26.152 21.006 1.00 93.00 446 GLU A N 1
ATOM 3512 C CA . GLU A 1 446 ? 13.587 26.531 19.767 1.00 93.00 446 GLU A CA 1
ATOM 3513 C C . GLU A 1 446 ? 13.742 28.031 19.544 1.00 93.00 446 GLU A C 1
ATOM 3515 O O . GLU A 1 446 ? 13.596 28.836 20.467 1.00 93.00 446 GLU A O 1
ATOM 3520 N N . SER A 1 447 ? 14.056 28.418 18.312 1.00 93.25 447 SER A N 1
ATOM 3521 C CA . SER A 1 447 ? 14.214 29.822 17.949 1.00 93.25 447 SER A CA 1
ATOM 3522 C C . SER A 1 447 ? 13.667 30.104 16.557 1.00 93.25 447 SER A C 1
ATOM 3524 O O . SER A 1 447 ? 13.560 29.223 15.702 1.00 93.25 447 SER A O 1
ATOM 3526 N N . VAL A 1 448 ? 13.284 31.360 16.339 1.00 91.88 448 VAL A N 1
ATOM 3527 C CA . VAL A 1 448 ? 12.726 31.829 15.073 1.00 91.88 448 VAL A CA 1
ATOM 3528 C C . VAL A 1 448 ? 13.532 33.023 14.600 1.00 91.88 448 VAL A C 1
ATOM 3530 O O . VAL A 1 448 ? 13.659 34.018 15.314 1.00 91.88 448 VAL A O 1
ATOM 3533 N N . SER A 1 449 ? 14.031 32.949 13.372 1.00 89.50 449 SER A N 1
ATOM 3534 C CA . SER A 1 449 ? 14.589 34.099 12.667 1.00 89.50 449 SER A CA 1
ATOM 3535 C C . SER A 1 449 ? 13.699 34.489 11.488 1.00 89.50 449 SER A C 1
ATOM 3537 O O . SER A 1 449 ? 12.835 33.725 11.054 1.00 89.50 449 SER A O 1
ATOM 3539 N N . TYR A 1 450 ? 13.873 35.717 10.993 1.00 89.19 450 TYR A N 1
ATOM 3540 C CA . TYR A 1 450 ? 12.987 36.329 9.998 1.00 89.19 450 TYR A CA 1
ATOM 3541 C C . TYR A 1 450 ? 13.765 36.697 8.733 1.00 89.19 450 TYR A C 1
ATOM 3543 O O . TYR A 1 450 ? 14.166 37.861 8.582 1.00 89.19 450 TYR A O 1
ATOM 3551 N N . PRO A 1 451 ? 13.980 35.734 7.817 1.00 84.94 451 PRO A N 1
ATOM 3552 C CA . PRO A 1 451 ? 14.756 35.972 6.616 1.00 84.94 451 PRO A CA 1
ATOM 3553 C C . PRO A 1 451 ? 14.298 37.164 5.788 1.00 84.94 451 PRO A C 1
ATOM 3555 O O . PRO A 1 451 ? 15.124 37.939 5.306 1.00 84.94 451 PRO A O 1
ATOM 3558 N N . SER A 1 452 ? 12.984 37.357 5.713 1.00 78.00 452 SER A N 1
ATOM 3559 C CA . SER A 1 452 ? 12.350 38.427 4.948 1.00 78.00 452 SER A CA 1
ATOM 3560 C C . SER A 1 452 ? 12.556 39.831 5.515 1.00 78.00 452 SER A C 1
ATOM 3562 O O . SER A 1 452 ? 12.503 40.800 4.763 1.00 78.00 452 SER A O 1
ATOM 3564 N N . LYS A 1 453 ? 12.799 39.971 6.826 1.00 75.81 453 LYS A N 1
ATOM 3565 C CA . LYS A 1 453 ? 12.863 41.285 7.491 1.00 75.81 453 LYS A CA 1
ATOM 3566 C C . LYS A 1 453 ? 14.265 41.865 7.556 1.00 75.81 453 LYS A C 1
ATOM 3568 O O . LYS A 1 453 ? 14.428 43.078 7.652 1.00 75.81 453 LYS A O 1
ATOM 3573 N N . SER A 1 454 ? 15.295 41.027 7.586 1.00 64.75 454 SER A N 1
ATOM 3574 C CA . SER A 1 454 ? 16.674 41.509 7.721 1.00 64.75 454 SER A CA 1
ATOM 3575 C C . SER A 1 454 ? 17.684 40.546 7.106 1.00 64.75 454 SER A C 1
ATOM 3577 O O . SER A 1 454 ? 18.570 40.104 7.840 1.00 64.75 454 SER A O 1
ATOM 3579 N N . PRO A 1 455 ? 17.601 40.247 5.789 1.00 59.75 455 PRO A N 1
ATOM 3580 C CA . PRO A 1 455 ? 18.340 39.164 5.148 1.00 59.75 455 PRO A CA 1
ATOM 3581 C C . PRO A 1 455 ? 19.802 39.112 5.614 1.00 59.75 455 PRO A C 1
ATOM 3583 O O . PRO A 1 455 ? 20.230 38.206 6.308 1.00 59.75 455 PRO A O 1
ATOM 3586 N N . ARG A 1 456 ? 20.550 40.196 5.427 1.00 59.41 456 ARG A N 1
ATOM 3587 C CA . ARG A 1 456 ? 21.990 40.230 5.727 1.00 59.41 456 ARG A CA 1
ATOM 3588 C C . ARG A 1 456 ? 22.379 40.111 7.206 1.00 59.41 456 ARG A C 1
ATOM 3590 O O . ARG A 1 456 ? 23.563 39.933 7.482 1.00 59.41 456 ARG A O 1
ATOM 3597 N N . ARG A 1 457 ? 21.443 40.275 8.148 1.00 56.69 457 ARG A N 1
ATOM 3598 C CA . ARG A 1 457 ? 21.734 40.312 9.593 1.00 56.69 457 ARG A CA 1
ATOM 3599 C C . ARG A 1 457 ? 21.439 38.994 10.309 1.00 56.69 457 ARG A C 1
ATOM 3601 O O . ARG A 1 457 ? 22.100 38.728 11.302 1.00 56.69 457 ARG A O 1
ATOM 3608 N N . TRP A 1 458 ? 20.502 38.171 9.831 1.00 59.66 458 TRP A N 1
ATOM 3609 C CA . TRP A 1 458 ? 20.098 36.957 10.563 1.00 59.66 458 TRP A CA 1
ATOM 3610 C C . TRP A 1 458 ? 21.024 35.747 10.357 1.00 59.66 458 TRP A C 1
ATOM 3612 O O . TRP A 1 458 ? 20.907 34.781 11.101 1.00 59.66 458 TRP A O 1
ATOM 3622 N N . TRP A 1 459 ? 21.939 35.789 9.381 1.00 63.22 459 TRP A N 1
ATOM 3623 C CA . TRP A 1 459 ? 22.907 34.713 9.097 1.00 63.22 459 TRP A CA 1
ATOM 3624 C C . TRP A 1 459 ? 24.377 35.097 9.352 1.00 63.22 459 TRP A C 1
ATOM 3626 O O . TRP A 1 459 ? 25.289 34.396 8.915 1.00 63.22 459 TRP A O 1
ATOM 3636 N N . ARG A 1 460 ? 24.621 36.256 9.984 1.00 47.72 460 ARG A N 1
ATOM 3637 C CA . ARG A 1 460 ? 25.964 36.724 10.393 1.00 47.72 460 ARG A CA 1
ATOM 3638 C C . ARG A 1 460 ? 26.327 36.347 11.839 1.00 47.72 460 ARG A C 1
ATOM 3640 O O . ARG A 1 460 ? 27.391 36.747 12.302 1.00 47.72 460 ARG A O 1
ATOM 3647 N N . GLN A 1 461 ? 25.446 35.622 12.523 1.00 42.91 461 GLN A N 1
ATOM 3648 C CA . GLN A 1 461 ? 25.686 34.939 13.797 1.00 42.91 461 GLN A CA 1
ATOM 3649 C C . GLN A 1 461 ? 25.871 33.455 13.505 1.00 42.91 461 GLN A C 1
ATOM 3651 O O . GLN A 1 461 ? 26.676 32.827 14.221 1.00 42.91 461 GLN A O 1
#

pLDDT: mean 86.19, std 17.4, range [22.3, 98.81]

Sequence (461 aa):
MNTSLAGGISQTDYSGHAAYRLTDGRNEAIVVPALGRVMRYGRVGGPNVLWNSDPNKQYKAGDWKNWGGDKTWPAPQNWWTVLSGQGWPPDLAWEGTPQQAQVMPNGKLRTVSDVSAGFGARIIREYWFDAKGDFVINQTAEKLRGEPVMLSLWSVTQVAPPDAIFLPLNRESTYKENFHWIKTPDNESPVVRITPTLLQVRSTPGSSYKIGVDALASAIIAVKDGLAFMARTPYEKGDYPDGALGHGFPVELWNNGDAQAYYNELELLSPLQVLRTGSRINHTMHWSLHQLPYRDLTAPEVRAQIEQLLQTSVNEEPPTVTSNAPAVTPTPRSATTAKADDTDFRLIVAPNKELTVGTMAIMPIQPLKSTAQAIKVAQFARTLFTATKQWKTLYIYVFNDKQAAQSFKDYQTKHEGRPLRSTDYLHLVDIWSKAPIRYEVRGSEESVSYPSKSPRRWWRQ

Radius of gyration: 24.38 Å; chains: 1; bounding box: 64×74×53 Å